Protein AF-B0ENW6-F1 (afdb_monomer_lite)

Secondary structure (DSSP, 8-state):
-HHHHHHHHHHHHHTTT-SEEESSSBGGG-EEE-TT--TTS--TT-EEEE-S-EEE-SS-EEEEEEEE-SEEEEEESSS-EEEEEEEE-TT-EEEEES-EEEEEEEEE-TT-EEEEES-EEESSEEEESSPPPTT--SEEEEE-S-EEEB--SSSGGG--EEPPPTT--S-EEEEEES-TTTT-SS--TTSB--GGGGTT-EE-SSEEEEEETTTTEEEEEETT-PPP-EEEEEE-SSB--SS--SSS---BSSTT-----SSS-EEEEEE-TT-SEEE-TT-EEEEEEEEE-S-EEEES--EEEEEEE-TT-EEEE---S--S--EEEEEETTEEEEEE--TT--EEEEEETTTTEEEEEEEEEEEE---TT-SPEEEEEEEEEEEEE--TT-EEEEE-SSSS--EEEE---BBSSEEEEE-TTPEEPGGGTTEEEEEE-BTSB-EEEEEPTT-EE-TTS-EES--SEEEE-TTS-EEEEPTTEEE-TTS-EEEPPTTEEEEETTEEEEEPTTEEEETTEEEE--TTEEEEETTEEEEEPTT--

Structure (mmCIF, N/CA/C/O backbone):
data_AF-B0ENW6-F1
#
_entry.id   AF-B0ENW6-F1
#
loop_
_atom_site.group_PDB
_atom_site.id
_atom_site.type_symbol
_atom_site.label_atom_id
_atom_site.label_alt_id
_atom_site.label_comp_id
_atom_site.label_asym_id
_atom_site.label_entity_id
_atom_site.label_seq_id
_atom_site.pdbx_PDB_ins_code
_atom_site.Cartn_x
_atom_site.Cartn_y
_atom_site.Cartn_z
_atom_site.occupancy
_atom_site.B_iso_or_equiv
_atom_site.auth_seq_id
_atom_site.auth_comp_id
_atom_site.auth_asym_id
_atom_site.auth_atom_id
_atom_site.pdbx_PDB_model_num
ATOM 1 N N . MET A 1 1 ? 9.068 -32.060 -46.762 1.00 50.81 1 MET A N 1
ATOM 2 C CA . MET A 1 1 ? 9.373 -31.132 -47.875 1.00 50.81 1 MET A CA 1
ATOM 3 C C . MET A 1 1 ? 8.529 -29.859 -47.805 1.00 50.81 1 MET A C 1
ATOM 5 O O . MET A 1 1 ? 9.117 -28.797 -47.703 1.00 50.81 1 MET A O 1
ATOM 9 N N . LEU A 1 2 ? 7.191 -29.942 -47.743 1.00 47.91 2 LEU A N 1
ATOM 10 C CA . LEU A 1 2 ? 6.296 -28.771 -47.636 1.00 47.91 2 LEU A CA 1
ATOM 11 C C . LEU A 1 2 ? 6.598 -27.864 -46.422 1.00 47.91 2 LEU A C 1
ATOM 13 O O . LEU A 1 2 ? 6.693 -26.655 -46.562 1.00 47.91 2 LEU A O 1
ATOM 17 N N . MET A 1 3 ? 6.850 -28.454 -45.248 1.00 41.44 3 MET A N 1
ATOM 18 C CA . MET A 1 3 ? 7.211 -27.708 -44.033 1.00 41.44 3 MET A CA 1
ATOM 19 C C . MET A 1 3 ? 8.570 -26.990 -44.149 1.00 41.44 3 MET A C 1
ATOM 21 O O . MET A 1 3 ? 8.738 -25.901 -43.621 1.00 41.44 3 MET A O 1
ATOM 25 N N . PHE A 1 4 ? 9.519 -27.559 -44.900 1.00 52.41 4 PHE A N 1
ATOM 26 C CA . PHE A 1 4 ? 10.827 -26.942 -45.152 1.00 52.41 4 PHE A CA 1
ATOM 27 C C . PHE A 1 4 ? 10.700 -25.746 -46.107 1.00 52.41 4 PHE A C 1
ATOM 29 O O . PHE A 1 4 ? 11.339 -24.722 -45.902 1.00 52.41 4 PHE A O 1
ATOM 36 N N . TYR A 1 5 ? 9.814 -25.851 -47.104 1.00 45.62 5 TYR A N 1
ATOM 37 C CA . TYR A 1 5 ? 9.469 -24.744 -47.997 1.00 45.62 5 TYR A CA 1
ATOM 38 C C . TYR A 1 5 ? 8.729 -23.618 -47.275 1.00 45.62 5 TYR A C 1
ATOM 40 O O . TYR A 1 5 ? 9.014 -22.463 -47.551 1.00 45.62 5 TYR A O 1
ATOM 48 N N . ILE A 1 6 ? 7.836 -23.932 -46.331 1.00 55.09 6 ILE A N 1
ATOM 49 C CA . ILE A 1 6 ? 7.143 -22.921 -45.516 1.00 55.09 6 ILE A CA 1
ATOM 50 C C . ILE A 1 6 ? 8.138 -22.180 -44.611 1.00 55.09 6 ILE A C 1
ATOM 52 O O . ILE A 1 6 ? 8.099 -20.958 -44.557 1.00 55.09 6 ILE A O 1
ATOM 56 N N . ILE A 1 7 ? 9.075 -22.887 -43.966 1.00 51.88 7 ILE A N 1
ATOM 57 C CA . ILE A 1 7 ? 10.130 -22.263 -43.145 1.00 51.88 7 ILE A CA 1
ATOM 58 C C . ILE A 1 7 ? 11.059 -21.390 -44.005 1.00 51.88 7 ILE A C 1
ATOM 60 O O . ILE A 1 7 ? 11.370 -20.268 -43.620 1.00 51.88 7 ILE A O 1
ATOM 64 N N . MET A 1 8 ? 11.452 -21.863 -45.194 1.00 44.06 8 MET A N 1
ATOM 65 C CA . MET A 1 8 ? 12.232 -21.072 -46.155 1.00 44.06 8 MET A CA 1
ATOM 66 C C . MET A 1 8 ? 11.471 -19.836 -46.655 1.00 44.06 8 MET A C 1
ATOM 68 O O . MET A 1 8 ? 12.061 -18.769 -46.749 1.00 44.06 8 MET A O 1
ATOM 72 N N . LEU A 1 9 ? 10.168 -19.948 -46.937 1.00 43.25 9 LEU A N 1
ATOM 73 C CA . LEU A 1 9 ? 9.324 -18.822 -47.354 1.00 43.25 9 LEU A CA 1
ATOM 74 C C . LEU A 1 9 ? 9.161 -17.783 -46.241 1.00 43.25 9 LEU A C 1
ATOM 76 O O . LEU A 1 9 ? 9.268 -16.598 -46.521 1.00 43.25 9 LEU A O 1
ATOM 80 N N . ILE A 1 10 ? 8.961 -18.209 -44.991 1.00 49.34 10 ILE A N 1
ATOM 81 C CA . ILE A 1 10 ? 8.890 -17.303 -43.833 1.00 49.34 10 ILE A CA 1
ATOM 82 C C . ILE A 1 10 ? 10.231 -16.575 -43.638 1.00 49.34 10 ILE A C 1
ATOM 84 O O . ILE A 1 10 ? 10.246 -15.360 -43.462 1.00 49.34 10 ILE A O 1
ATOM 88 N N . ASN A 1 11 ? 11.358 -17.285 -43.753 1.00 44.03 11 ASN A N 1
ATOM 89 C CA . ASN A 1 11 ? 12.687 -16.672 -43.664 1.00 44.03 11 ASN A CA 1
ATOM 90 C C . ASN A 1 11 ? 12.982 -15.722 -44.841 1.00 44.03 11 ASN A C 1
ATOM 92 O O . ASN A 1 11 ? 13.586 -14.676 -44.631 1.00 44.03 11 ASN A O 1
ATOM 96 N N . CYS A 1 12 ? 12.532 -16.040 -46.062 1.00 45.12 12 CYS A N 1
ATOM 97 C CA . CYS A 1 12 ? 12.676 -15.154 -47.223 1.00 45.12 12 CYS A CA 1
ATOM 98 C C . CYS A 1 12 ? 11.798 -13.898 -47.132 1.00 45.12 12 CYS A C 1
ATOM 100 O O . CYS A 1 12 ? 12.257 -12.834 -47.529 1.00 45.12 12 CYS A O 1
ATOM 102 N N . ILE A 1 13 ? 10.571 -14.000 -46.609 1.00 48.59 13 ILE A N 1
ATOM 103 C CA . ILE A 1 13 ? 9.672 -12.844 -46.446 1.00 48.59 13 ILE A CA 1
ATOM 104 C C . ILE A 1 13 ? 10.228 -11.873 -45.392 1.00 48.59 13 ILE A C 1
ATOM 106 O O . ILE A 1 13 ? 10.202 -10.669 -45.613 1.00 48.59 13 ILE A O 1
ATOM 110 N N . ASN A 1 14 ? 10.818 -12.378 -44.303 1.00 48.66 14 ASN A N 1
ATOM 111 C CA . ASN A 1 14 ? 11.458 -11.529 -43.289 1.00 48.66 14 ASN A CA 1
ATOM 112 C C . ASN A 1 14 ? 12.795 -10.917 -43.762 1.00 48.66 14 ASN A C 1
ATOM 114 O O . ASN A 1 14 ? 13.184 -9.855 -43.288 1.00 48.66 14 ASN A O 1
ATOM 118 N N . ALA A 1 15 ? 13.507 -11.554 -44.700 1.00 49.28 15 ALA A N 1
ATOM 119 C CA . ALA A 1 15 ? 14.755 -11.030 -45.271 1.00 49.28 15 ALA A CA 1
ATOM 120 C C . ALA A 1 15 ? 14.550 -9.920 -46.326 1.00 49.28 15 ALA A C 1
ATOM 122 O O . ALA A 1 15 ? 15.524 -9.286 -46.737 1.00 49.28 15 ALA A O 1
ATOM 123 N N . ASP A 1 16 ? 13.307 -9.681 -46.765 1.00 52.97 16 ASP A N 1
ATOM 124 C CA . ASP A 1 16 ? 12.959 -8.605 -47.704 1.00 52.97 16 ASP A CA 1
ATOM 125 C C . ASP A 1 16 ? 12.766 -7.234 -47.003 1.00 52.97 16 ASP A C 1
ATOM 127 O O . ASP A 1 16 ? 12.746 -6.212 -47.688 1.00 52.97 16 ASP A O 1
ATOM 131 N N . GLU A 1 17 ? 12.669 -7.178 -45.663 1.00 67.62 17 GLU A N 1
ATOM 132 C CA . GLU A 1 17 ? 12.412 -5.935 -44.901 1.00 67.62 17 GLU A CA 1
ATOM 133 C C . GLU A 1 17 ? 13.647 -5.370 -44.163 1.00 67.62 17 GLU A C 1
ATOM 135 O O . GLU A 1 17 ? 13.712 -4.169 -43.888 1.00 67.62 17 GLU A O 1
ATOM 140 N N . TYR A 1 18 ? 14.664 -6.195 -43.881 1.00 79.44 18 TYR A N 1
ATOM 141 C CA . TYR A 1 18 ? 15.807 -5.823 -43.030 1.00 79.44 18 TYR A CA 1
ATOM 142 C C . TYR A 1 18 ? 17.159 -6.041 -43.720 1.00 79.44 18 TYR A C 1
ATOM 144 O O . TYR A 1 18 ? 17.337 -6.997 -44.472 1.00 79.44 18 TYR A O 1
ATOM 152 N N . ASP A 1 19 ? 18.149 -5.186 -43.430 1.00 83.88 19 ASP A N 1
ATOM 153 C CA . ASP A 1 19 ? 19.470 -5.302 -44.067 1.00 83.88 19 ASP A CA 1
ATOM 154 C C . ASP A 1 19 ? 20.265 -6.503 -43.533 1.00 83.88 19 ASP A C 1
ATOM 156 O O . ASP A 1 19 ? 20.909 -7.190 -44.322 1.00 83.88 19 ASP A O 1
ATOM 160 N N . CYS A 1 20 ? 20.249 -6.744 -42.214 1.00 87.06 20 CYS A N 1
ATOM 161 C CA . CYS A 1 20 ? 21.113 -7.729 -41.558 1.00 87.06 20 CYS A CA 1
ATOM 162 C C . CYS A 1 20 ? 20.387 -8.566 -40.494 1.00 87.06 20 CYS A C 1
ATOM 164 O O . CYS A 1 20 ? 19.805 -8.028 -39.549 1.00 87.06 20 CYS A O 1
ATOM 166 N N . ILE A 1 21 ? 20.512 -9.895 -40.591 1.00 88.88 21 ILE A N 1
ATOM 167 C CA . ILE A 1 21 ? 19.948 -10.862 -39.631 1.00 88.88 21 ILE A CA 1
ATOM 168 C C . ILE A 1 21 ? 21.083 -11.719 -39.033 1.00 88.88 21 ILE A C 1
ATOM 170 O O . ILE A 1 21 ? 21.904 -12.239 -39.788 1.00 88.88 21 ILE A O 1
ATOM 174 N N . PRO A 1 22 ? 21.194 -11.894 -37.702 1.00 88.94 22 PRO A N 1
ATOM 175 C CA . PRO A 1 22 ? 22.262 -12.693 -37.096 1.00 88.94 22 PRO A CA 1
ATOM 176 C C . PRO A 1 22 ? 22.224 -14.170 -37.513 1.00 88.94 22 PRO A C 1
ATOM 178 O O . PRO A 1 22 ? 21.227 -14.868 -37.284 1.00 88.94 22 PRO A O 1
ATOM 181 N N . LYS A 1 23 ? 23.353 -14.691 -38.013 1.00 88.25 23 LYS A N 1
ATOM 182 C CA . LYS A 1 23 ? 23.509 -16.125 -38.331 1.00 88.25 23 LYS A CA 1
ATOM 183 C C . LYS A 1 23 ? 23.423 -16.979 -37.069 1.00 88.25 23 LYS A C 1
ATOM 185 O O . LYS A 1 23 ? 22.653 -17.936 -37.002 1.00 88.25 23 LYS A O 1
ATOM 190 N N . GLY A 1 24 ? 24.165 -16.589 -36.038 1.00 89.00 24 GLY A N 1
ATOM 191 C CA . GLY A 1 24 ? 24.250 -17.311 -34.771 1.00 89.00 24 GLY A CA 1
ATOM 192 C C . GLY A 1 24 ? 23.751 -16.509 -33.572 1.00 89.00 24 GLY A C 1
ATOM 193 O O . GLY A 1 24 ? 22.779 -15.756 -33.670 1.00 89.00 24 GLY A O 1
ATOM 194 N N . HIS A 1 25 ? 24.402 -16.726 -32.434 1.00 92.44 25 HIS A N 1
ATOM 195 C CA . HIS A 1 25 ? 24.067 -16.124 -31.138 1.00 92.44 25 HIS A CA 1
ATOM 196 C C . HIS A 1 25 ? 25.127 -15.131 -30.666 1.00 92.44 25 HIS A C 1
ATOM 198 O O . HIS A 1 25 ? 24.953 -14.491 -29.630 1.00 92.44 25 HIS A O 1
ATOM 204 N N . GLU A 1 26 ? 26.219 -14.989 -31.409 1.00 90.75 26 GLU A N 1
ATOM 205 C CA . GLU A 1 26 ? 27.295 -14.066 -31.103 1.00 90.75 26 GLU A CA 1
ATOM 206 C C . GLU A 1 26 ? 27.640 -13.207 -32.316 1.00 90.75 26 GLU A C 1
ATOM 208 O O . GLU A 1 26 ? 27.475 -13.608 -33.467 1.00 90.75 26 GLU A O 1
ATOM 213 N N . PHE A 1 27 ? 28.195 -12.024 -32.060 1.00 85.88 27 PHE A N 1
ATOM 214 C CA . PHE A 1 27 ? 28.618 -11.109 -33.121 1.00 85.88 27 PHE A CA 1
ATOM 215 C C . PHE A 1 27 ? 29.636 -11.726 -34.095 1.00 85.88 27 PHE A C 1
ATOM 217 O O . PHE A 1 27 ? 29.596 -11.444 -35.290 1.00 85.88 27 PHE A O 1
ATOM 224 N N . LYS A 1 28 ? 30.514 -12.613 -33.607 1.00 86.00 28 LYS A N 1
ATOM 225 C CA . LYS A 1 28 ? 31.524 -13.310 -34.424 1.00 86.00 28 LYS A CA 1
ATOM 226 C C . LYS A 1 28 ? 30.929 -14.285 -35.446 1.00 86.00 28 LYS A C 1
ATOM 228 O O . LYS A 1 28 ? 31.607 -14.626 -36.410 1.00 86.00 28 LYS A O 1
ATOM 233 N N . ASP A 1 29 ? 29.685 -14.722 -35.240 1.00 87.56 29 ASP A N 1
ATOM 234 C CA . ASP A 1 29 ? 28.993 -15.645 -36.145 1.00 87.56 29 ASP A CA 1
ATOM 235 C C . ASP A 1 29 ? 28.576 -14.938 -37.450 1.00 87.56 29 ASP A C 1
ATOM 237 O O . ASP A 1 29 ? 28.244 -15.581 -38.449 1.00 87.56 29 ASP A O 1
ATOM 241 N N . GLY A 1 30 ? 28.627 -13.602 -37.452 1.00 85.94 30 GLY A N 1
ATOM 242 C CA . GLY A 1 30 ? 28.290 -12.758 -38.585 1.00 85.94 30 GLY A CA 1
ATOM 243 C C . GLY A 1 30 ? 26.788 -12.672 -38.849 1.00 85.94 30 GLY A C 1
ATOM 244 O O . GLY A 1 30 ? 25.945 -13.157 -38.089 1.00 85.94 30 GLY A O 1
ATOM 245 N N . PHE A 1 31 ? 26.459 -12.032 -39.968 1.00 87.06 31 PHE A N 1
ATOM 246 C CA . PHE A 1 31 ? 25.088 -11.736 -40.369 1.00 87.06 31 PHE A CA 1
ATOM 247 C C . PHE A 1 31 ? 24.800 -12.298 -41.763 1.00 87.06 31 PHE A C 1
ATOM 249 O O . PHE A 1 31 ? 25.699 -12.445 -42.602 1.00 87.06 31 PHE A O 1
ATOM 256 N N . GLU A 1 32 ? 23.549 -12.678 -41.983 1.00 85.56 32 GLU A N 1
ATOM 257 C CA . GLU A 1 32 ? 22.977 -12.913 -43.301 1.00 85.56 32 GLU A CA 1
ATOM 258 C C . GLU A 1 32 ? 22.592 -11.560 -43.891 1.00 85.56 32 GLU A C 1
ATOM 260 O O . GLU A 1 32 ? 21.974 -10.734 -43.217 1.00 85.56 32 GLU A O 1
ATOM 265 N N . SER A 1 33 ? 23.012 -11.337 -45.132 1.00 78.50 33 SER A N 1
ATOM 266 C CA . SER A 1 33 ? 22.631 -10.166 -45.907 1.00 78.50 33 SER A CA 1
ATOM 267 C C . SER A 1 33 ? 21.197 -10.293 -46.395 1.00 78.50 33 SER A C 1
ATOM 269 O O . SER A 1 33 ? 20.853 -11.295 -47.024 1.00 78.50 33 SER A O 1
ATOM 271 N N . GLY A 1 34 ? 20.401 -9.253 -46.158 1.00 68.69 34 GLY A N 1
ATOM 272 C CA . GLY A 1 34 ? 19.172 -8.992 -46.897 1.00 68.69 34 GLY A CA 1
ATOM 273 C C . GLY A 1 34 ? 19.455 -8.664 -48.368 1.00 68.69 34 GLY A C 1
ATOM 274 O O . GLY A 1 34 ? 20.609 -8.590 -48.804 1.00 68.69 34 GLY A O 1
ATOM 275 N N . LYS A 1 35 ? 18.385 -8.466 -49.145 1.00 58.31 35 LYS A N 1
ATOM 276 C CA . LYS A 1 35 ? 18.394 -8.476 -50.623 1.00 58.31 35 LYS A CA 1
ATOM 277 C C . LYS A 1 35 ? 19.413 -7.537 -51.297 1.00 58.31 35 LYS A C 1
ATOM 279 O O . LYS A 1 35 ? 19.892 -7.875 -52.375 1.00 58.31 35 LYS A O 1
ATOM 284 N N . ASP A 1 36 ? 19.782 -6.419 -50.659 1.00 57.31 36 ASP A N 1
ATOM 285 C CA . ASP A 1 36 ? 20.497 -5.311 -51.318 1.00 57.31 36 ASP A CA 1
ATOM 286 C C . ASP A 1 36 ? 21.786 -4.816 -50.623 1.00 57.31 36 ASP A C 1
ATOM 288 O O . ASP A 1 36 ? 22.429 -3.891 -51.130 1.00 57.31 36 ASP A O 1
ATOM 292 N N . LYS A 1 37 ? 22.210 -5.382 -49.476 1.00 64.06 37 LYS A N 1
ATOM 293 C CA . LYS A 1 37 ? 23.393 -4.883 -48.736 1.00 64.06 37 LYS A CA 1
ATOM 294 C C . LYS A 1 37 ? 24.267 -5.988 -48.140 1.00 64.06 37 LYS A C 1
ATOM 296 O O . LYS A 1 37 ? 23.792 -6.908 -47.482 1.00 64.06 37 LYS A O 1
ATOM 301 N N . GLN A 1 38 ? 25.584 -5.863 -48.316 1.00 67.12 38 GLN A N 1
ATOM 302 C CA . GLN A 1 38 ? 26.567 -6.748 -47.685 1.00 67.12 38 GLN A CA 1
ATOM 303 C C . GLN A 1 38 ? 26.762 -6.369 -46.210 1.00 67.12 38 GLN A C 1
ATOM 305 O O . GLN A 1 38 ? 27.348 -5.326 -45.905 1.00 67.12 38 GLN A O 1
ATOM 310 N N . CYS A 1 39 ? 26.339 -7.243 -45.290 1.00 73.19 39 CYS A N 1
ATOM 311 C CA . CYS A 1 39 ? 26.535 -7.110 -43.837 1.00 73.19 39 CYS A CA 1
ATOM 312 C C . CYS A 1 39 ? 27.977 -7.437 -43.405 1.00 73.19 39 CYS A C 1
ATOM 314 O O . CYS A 1 39 ? 28.219 -7.977 -42.328 1.00 73.19 39 CYS A O 1
ATOM 316 N N . GLU A 1 40 ? 28.938 -7.152 -44.284 1.00 58.12 40 GLU A N 1
ATOM 317 C CA . GLU A 1 40 ? 30.349 -7.527 -44.167 1.00 58.12 40 GLU A CA 1
ATOM 318 C C . GLU A 1 40 ? 31.203 -6.409 -43.542 1.00 58.12 40 GLU A C 1
ATOM 320 O O . GLU A 1 40 ? 32.355 -6.642 -43.183 1.00 58.12 40 GLU A O 1
ATOM 325 N N . SER A 1 41 ? 30.655 -5.197 -43.369 1.00 57.22 41 SER A N 1
ATOM 326 C CA . SER A 1 41 ? 31.364 -4.063 -42.760 1.00 57.22 41 SER A CA 1
ATOM 327 C C . SER A 1 41 ? 30.518 -3.323 -41.719 1.00 57.22 41 SER A C 1
ATOM 329 O O . SER A 1 41 ? 29.299 -3.211 -41.852 1.00 57.22 41 SER A O 1
ATOM 331 N N . LEU A 1 42 ? 31.194 -2.813 -40.680 1.00 59.00 42 LEU A N 1
ATOM 332 C CA . LEU A 1 42 ? 30.670 -1.993 -39.576 1.00 59.00 42 LEU A CA 1
ATOM 333 C C . LEU A 1 42 ? 30.173 -0.623 -40.090 1.00 59.00 42 LEU A C 1
ATOM 335 O O . LEU A 1 42 ? 30.760 0.417 -39.797 1.00 59.00 42 LEU A O 1
ATOM 339 N N . SER A 1 43 ? 29.141 -0.620 -40.934 1.00 62.56 43 SER A N 1
ATOM 340 C CA . SER A 1 43 ? 28.579 0.586 -41.540 1.00 62.56 43 SER A CA 1
ATOM 341 C C . SER A 1 43 ? 27.407 1.130 -40.725 1.00 62.56 43 SER A C 1
ATOM 343 O O . SER A 1 43 ? 26.463 0.408 -40.400 1.00 62.56 43 SER A O 1
ATOM 345 N N . ASN A 1 44 ? 27.417 2.445 -40.496 1.00 66.81 44 ASN A N 1
ATOM 346 C CA . ASN A 1 44 ? 26.396 3.183 -39.741 1.00 66.81 44 ASN A CA 1
ATOM 347 C C . ASN A 1 44 ? 25.016 3.238 -40.431 1.00 66.81 44 ASN A C 1
ATOM 349 O O . ASN A 1 44 ? 24.081 3.802 -39.867 1.00 66.81 44 ASN A O 1
ATOM 353 N N . ASN A 1 45 ? 24.875 2.686 -41.643 1.00 79.38 45 ASN A N 1
ATOM 354 C CA . ASN A 1 45 ? 23.685 2.843 -42.490 1.00 79.38 45 ASN A CA 1
ATOM 355 C C . ASN A 1 45 ? 22.801 1.586 -42.587 1.00 79.38 45 ASN A C 1
ATOM 357 O O . ASN A 1 45 ? 21.834 1.586 -43.353 1.00 79.38 45 ASN A O 1
ATOM 361 N N . TYR A 1 46 ? 23.127 0.518 -41.856 1.00 86.38 46 TYR A N 1
ATOM 362 C CA . TYR A 1 46 ? 22.376 -0.739 -41.907 1.00 86.38 46 TYR A CA 1
ATOM 363 C C . TYR A 1 46 ? 21.352 -0.870 -40.780 1.00 86.38 46 TYR A C 1
ATOM 365 O O . TYR A 1 46 ? 21.516 -0.311 -39.690 1.00 86.38 46 TYR A O 1
ATOM 373 N N . SER A 1 47 ? 20.292 -1.612 -41.075 1.00 88.94 47 SER A N 1
ATOM 374 C CA . SER A 1 47 ? 19.288 -2.086 -40.131 1.00 88.94 47 SER A CA 1
ATOM 375 C C . SER A 1 47 ? 19.569 -3.527 -39.699 1.00 88.94 47 SER A C 1
ATOM 377 O O . SER A 1 47 ? 19.931 -4.370 -40.515 1.00 88.94 47 SER A O 1
ATOM 379 N N . TYR A 1 48 ? 19.410 -3.813 -38.410 1.00 90.81 48 TYR A N 1
ATOM 380 C CA . TYR A 1 48 ? 19.655 -5.133 -37.831 1.00 90.81 48 TYR A CA 1
ATOM 381 C C . TYR A 1 48 ? 18.394 -5.651 -37.160 1.00 90.81 48 TYR A C 1
ATOM 383 O O . TYR A 1 48 ? 17.799 -4.926 -36.368 1.00 90.81 48 TYR A O 1
ATOM 391 N N . TYR A 1 49 ? 18.012 -6.892 -37.448 1.00 92.81 49 TYR A N 1
ATOM 392 C CA . TYR A 1 49 ? 16.827 -7.530 -36.877 1.00 92.81 49 TYR A CA 1
ATOM 393 C C . TYR A 1 49 ? 17.213 -8.681 -35.947 1.00 92.81 49 TYR A C 1
ATOM 395 O O . TYR A 1 49 ? 17.906 -9.617 -36.350 1.00 92.81 49 TYR A O 1
ATOM 403 N N . PHE A 1 50 ? 16.760 -8.613 -34.696 1.00 94.62 50 PHE A N 1
ATOM 404 C CA . PHE A 1 50 ? 17.022 -9.610 -33.666 1.00 94.62 50 PHE A CA 1
ATOM 405 C C . PHE A 1 50 ? 15.715 -10.198 -33.147 1.00 94.62 50 PHE A C 1
ATOM 407 O O . PHE A 1 50 ? 14.831 -9.468 -32.708 1.00 94.62 50 PHE A O 1
ATOM 414 N N . ASN A 1 51 ? 15.644 -11.528 -33.128 1.00 95.06 51 ASN A N 1
ATOM 415 C CA . ASN A 1 51 ? 14.501 -12.277 -32.602 1.00 95.06 51 ASN A CA 1
ATOM 416 C C . ASN A 1 51 ? 14.888 -13.470 -31.711 1.00 95.06 51 ASN A C 1
ATOM 418 O O . ASN A 1 51 ? 14.073 -14.333 -31.384 1.00 95.06 51 ASN A O 1
ATOM 422 N N . LYS A 1 52 ? 16.167 -13.556 -31.347 1.00 95.19 52 LYS A N 1
ATOM 423 C CA . LYS A 1 52 ? 16.755 -14.638 -30.555 1.00 95.19 52 LYS A CA 1
ATOM 424 C C . LYS A 1 52 ? 17.885 -14.085 -29.703 1.00 95.19 52 LYS A C 1
ATOM 426 O O . LYS A 1 52 ? 18.427 -13.023 -30.001 1.00 95.19 52 LYS A O 1
ATOM 431 N N . ASN A 1 53 ? 18.259 -14.829 -28.661 1.00 97.38 53 ASN A N 1
ATOM 432 C CA . ASN A 1 53 ? 19.351 -14.430 -27.777 1.00 97.38 53 ASN A CA 1
ATOM 433 C C . ASN A 1 53 ? 20.612 -14.111 -28.585 1.00 97.38 53 ASN A C 1
ATOM 435 O O . ASN A 1 53 ? 21.019 -14.915 -29.432 1.00 97.38 53 ASN A O 1
ATOM 439 N N . PHE A 1 54 ? 21.217 -12.963 -28.292 1.00 95.06 54 PHE A N 1
ATOM 440 C CA . PHE A 1 54 ? 22.378 -12.468 -29.016 1.00 95.06 54 PHE A CA 1
ATOM 441 C C . PHE A 1 54 ? 23.373 -11.791 -28.078 1.00 95.06 54 PHE A C 1
ATOM 443 O O . PHE A 1 54 ? 22.988 -10.992 -27.226 1.00 95.06 54 PHE A O 1
ATOM 450 N N . THR A 1 55 ? 24.656 -12.090 -28.253 1.00 94.50 55 THR A N 1
ATOM 451 C CA . THR A 1 55 ? 25.751 -11.497 -27.487 1.00 94.50 55 THR A CA 1
ATOM 452 C C . THR A 1 55 ? 26.674 -10.718 -28.410 1.00 94.50 55 THR A C 1
ATOM 454 O O . THR A 1 55 ? 27.345 -11.264 -29.287 1.00 94.50 55 THR A O 1
ATOM 457 N N . TYR A 1 56 ? 26.735 -9.417 -28.172 1.00 89.56 56 TYR A N 1
ATOM 458 C CA . TYR A 1 56 ? 27.677 -8.513 -28.789 1.00 89.56 56 TYR A CA 1
ATOM 459 C C . TYR A 1 56 ? 28.930 -8.363 -27.916 1.00 89.56 56 TYR A C 1
ATOM 461 O O . TYR A 1 56 ? 28.883 -7.982 -26.742 1.00 89.56 56 TYR A O 1
ATOM 469 N N . SER A 1 57 ? 30.073 -8.667 -28.524 1.00 84.00 57 SER A N 1
ATOM 470 C CA . SER A 1 57 ? 31.398 -8.567 -27.920 1.00 84.00 57 SER A CA 1
ATOM 471 C C . SER A 1 57 ? 32.372 -7.995 -28.953 1.00 84.00 57 SER A C 1
ATOM 473 O O . SER A 1 57 ? 32.971 -8.739 -29.730 1.00 84.00 57 SER A O 1
ATOM 475 N N . GLY A 1 58 ? 32.488 -6.668 -29.008 1.00 76.81 58 GLY A N 1
ATOM 476 C CA . GLY A 1 58 ? 33.323 -5.958 -29.982 1.00 76.81 58 GLY A CA 1
ATOM 477 C C . GLY A 1 58 ? 33.613 -4.507 -29.582 1.00 76.81 58 GLY A C 1
ATOM 478 O O . GLY A 1 58 ? 33.271 -4.092 -28.477 1.00 76.81 58 GLY A O 1
ATOM 479 N N . LEU A 1 59 ? 34.263 -3.761 -30.484 1.00 78.38 59 LEU A N 1
ATOM 480 C CA . LEU A 1 59 ? 34.472 -2.305 -30.389 1.00 78.38 59 LEU A CA 1
ATOM 481 C C . LEU A 1 59 ? 33.188 -1.550 -30.724 1.00 78.38 59 LEU A C 1
ATOM 483 O O . LEU A 1 59 ? 32.474 -2.022 -31.612 1.00 78.38 59 LEU A O 1
ATOM 487 N N . ALA A 1 60 ? 32.978 -0.380 -30.104 1.00 77.00 60 ALA A N 1
ATOM 488 C CA . ALA A 1 60 ? 31.818 0.503 -30.263 1.00 77.00 60 ALA A CA 1
ATOM 489 C C . ALA A 1 60 ? 31.134 0.376 -31.629 1.00 77.00 60 ALA A C 1
ATOM 491 O O . ALA A 1 60 ? 31.717 0.677 -32.675 1.00 77.00 60 ALA A O 1
ATOM 492 N N . PHE A 1 61 ? 29.885 -0.079 -31.599 1.00 81.19 61 PHE A N 1
ATOM 493 C CA . PHE A 1 61 ? 29.108 -0.374 -32.790 1.00 81.19 61 PHE A CA 1
ATOM 494 C C . PHE A 1 61 ? 28.044 0.698 -33.008 1.00 81.19 61 PHE A C 1
ATOM 496 O O . PHE A 1 61 ? 27.350 1.077 -32.068 1.00 81.19 61 PHE A O 1
ATOM 503 N N . ASN A 1 62 ? 27.904 1.160 -34.250 1.00 87.00 62 ASN A N 1
ATOM 504 C CA . ASN A 1 62 ? 26.911 2.144 -34.663 1.00 87.00 62 ASN A CA 1
ATOM 505 C C . ASN A 1 62 ? 26.130 1.598 -35.860 1.00 87.00 62 ASN A C 1
ATOM 507 O O . ASN A 1 62 ? 26.724 1.202 -36.861 1.00 87.00 62 ASN A O 1
ATOM 511 N N . CYS A 1 63 ? 24.804 1.619 -35.785 1.00 88.88 63 CYS A N 1
ATOM 512 C CA . CYS A 1 63 ? 23.931 1.242 -36.895 1.00 88.88 63 CYS A CA 1
ATOM 513 C C . CYS A 1 63 ? 22.797 2.248 -37.098 1.00 88.88 63 CYS A C 1
ATOM 515 O O . CYS A 1 63 ? 22.551 3.130 -36.271 1.00 88.88 63 CYS A O 1
ATOM 517 N N . ASN A 1 64 ? 22.090 2.123 -38.219 1.00 90.19 64 ASN A N 1
ATOM 518 C CA . ASN A 1 64 ? 20.969 3.005 -38.495 1.00 90.19 64 ASN A CA 1
ATOM 519 C C . ASN A 1 64 ? 19.745 2.598 -37.675 1.00 90.19 64 ASN A C 1
ATOM 521 O O . ASN A 1 64 ? 19.133 3.439 -37.022 1.00 90.19 64 ASN A O 1
ATOM 525 N N . ARG A 1 65 ? 19.391 1.311 -37.682 1.00 92.56 65 ARG A N 1
ATOM 526 C CA . ARG A 1 65 ? 18.213 0.823 -36.962 1.00 92.56 65 ARG A CA 1
ATOM 527 C C . ARG A 1 65 ? 18.454 -0.550 -36.350 1.00 92.56 65 ARG A C 1
ATOM 529 O O . ARG A 1 65 ? 19.136 -1.378 -36.942 1.00 92.56 65 ARG A O 1
ATOM 536 N N . THR A 1 66 ? 17.901 -0.787 -35.170 1.00 94.81 66 THR A N 1
ATOM 537 C CA . THR A 1 66 ? 17.860 -2.098 -34.515 1.00 94.81 66 THR A CA 1
ATOM 538 C C . THR A 1 66 ? 16.407 -2.464 -34.254 1.00 94.81 66 THR A C 1
ATOM 540 O O . THR A 1 66 ? 15.736 -1.739 -33.530 1.00 94.81 66 THR A O 1
ATOM 543 N N . TYR A 1 67 ? 15.945 -3.573 -34.819 1.00 96.31 67 TYR A N 1
ATOM 544 C CA . TYR A 1 67 ? 14.631 -4.159 -34.579 1.00 96.31 67 TYR A CA 1
ATOM 545 C C . TYR A 1 67 ? 14.758 -5.306 -33.576 1.00 96.31 67 TYR A C 1
ATOM 547 O O . TYR A 1 67 ? 15.639 -6.161 -33.713 1.00 96.31 67 TYR A O 1
ATOM 555 N N . LEU A 1 68 ? 13.896 -5.314 -32.564 1.00 97.81 68 LEU A N 1
ATOM 556 C CA . LEU A 1 68 ? 13.886 -6.281 -31.471 1.00 97.81 68 LEU A CA 1
ATOM 557 C C . LEU A 1 68 ? 12.496 -6.919 -31.399 1.00 97.81 68 LEU A C 1
ATOM 559 O O . LEU A 1 68 ? 11.539 -6.258 -31.002 1.00 97.81 68 LEU A O 1
ATOM 563 N N . ASP A 1 69 ? 12.395 -8.189 -31.783 1.00 97.12 69 ASP A N 1
ATOM 564 C CA . ASP A 1 69 ? 11.120 -8.890 -31.959 1.00 97.12 69 ASP A CA 1
ATOM 565 C C . ASP A 1 69 ? 11.030 -10.176 -31.124 1.00 97.12 69 ASP A C 1
ATOM 567 O O . ASP A 1 69 ? 11.909 -11.040 -31.147 1.00 97.12 69 ASP A O 1
ATOM 571 N N . GLY A 1 70 ? 9.946 -10.328 -30.374 1.00 97.31 70 GLY A N 1
ATOM 572 C CA . GLY A 1 70 ? 9.663 -11.513 -29.579 1.00 97.31 70 GLY A CA 1
ATOM 573 C C . GLY A 1 70 ? 10.260 -11.447 -28.176 1.00 97.31 70 GLY A C 1
ATOM 574 O O . GLY A 1 70 ? 10.244 -10.409 -27.515 1.00 97.31 70 GLY A O 1
ATOM 575 N N . LYS A 1 71 ? 10.724 -12.590 -27.658 1.00 98.31 71 LYS A N 1
ATOM 576 C CA . LYS A 1 71 ? 11.149 -12.735 -26.258 1.00 98.31 71 LYS A CA 1
ATOM 577 C C . LYS A 1 71 ? 12.555 -13.300 -26.148 1.00 98.31 71 LYS A C 1
ATOM 579 O O . LYS A 1 71 ? 12.749 -14.513 -26.234 1.00 98.31 71 LYS A O 1
ATOM 584 N N . PHE A 1 72 ? 13.531 -12.427 -25.924 1.00 97.81 72 PHE A N 1
ATOM 585 C CA . PHE A 1 72 ? 14.936 -12.816 -25.846 1.00 97.81 72 PHE A CA 1
ATOM 586 C C . PHE A 1 72 ? 15.786 -11.809 -25.061 1.00 97.81 72 PHE A C 1
ATOM 588 O O . PHE A 1 72 ? 15.329 -10.737 -24.662 1.00 97.81 72 PHE A O 1
ATOM 595 N N . THR A 1 73 ? 17.043 -12.181 -24.839 1.00 97.50 73 THR A N 1
ATOM 596 C CA . THR A 1 73 ? 18.062 -11.344 -24.211 1.00 97.50 73 THR A CA 1
ATOM 597 C C . THR A 1 73 ? 19.116 -10.930 -25.230 1.00 97.50 73 THR A C 1
ATOM 599 O O . THR A 1 73 ? 19.746 -11.780 -25.861 1.00 97.50 73 THR A O 1
ATOM 602 N N . MET A 1 74 ? 19.359 -9.627 -25.340 1.00 96.19 74 MET A N 1
ATOM 603 C CA . MET A 1 74 ? 20.499 -9.070 -26.058 1.00 96.19 74 MET A CA 1
ATOM 604 C C . MET A 1 74 ? 21.540 -8.605 -25.044 1.00 96.19 74 MET A C 1
ATOM 606 O O . MET A 1 74 ? 21.248 -7.780 -24.180 1.00 96.19 74 MET A O 1
ATOM 610 N N . THR A 1 75 ? 22.751 -9.146 -25.133 1.00 95.69 75 THR A N 1
ATOM 611 C CA . THR A 1 75 ? 23.847 -8.826 -24.216 1.00 95.69 75 THR A CA 1
ATOM 612 C C . THR A 1 75 ? 24.925 -8.017 -24.925 1.00 95.69 75 THR A C 1
ATOM 614 O O . THR A 1 75 ? 25.355 -8.397 -26.008 1.00 95.69 75 THR A O 1
ATOM 617 N N . SER A 1 76 ? 25.402 -6.941 -24.303 1.00 92.94 76 SER A N 1
ATOM 618 C CA . SER A 1 76 ? 26.583 -6.185 -24.716 1.00 92.94 76 SER A CA 1
ATOM 619 C C . SER A 1 76 ? 27.659 -6.246 -23.622 1.00 92.94 76 SER A C 1
ATOM 621 O O . SER A 1 76 ? 27.463 -5.721 -22.525 1.00 92.94 76 SER A O 1
ATOM 623 N N . LEU A 1 77 ? 28.791 -6.905 -23.904 1.00 87.38 77 LEU A N 1
ATOM 624 C CA . LEU A 1 77 ? 29.806 -7.227 -22.886 1.00 87.38 77 LEU A CA 1
ATOM 625 C C . LEU A 1 77 ? 30.827 -6.113 -22.606 1.00 87.38 77 LEU A C 1
ATOM 627 O O . LEU A 1 77 ? 31.307 -6.012 -21.478 1.00 87.38 77 LEU A O 1
ATOM 631 N N . TYR A 1 78 ? 31.191 -5.306 -23.607 1.00 79.69 78 TYR A N 1
ATOM 632 C CA . TYR A 1 78 ? 32.322 -4.370 -23.498 1.00 79.69 78 TYR A CA 1
ATOM 633 C C . TYR A 1 78 ? 31.942 -2.933 -23.849 1.00 79.69 78 TYR A C 1
ATOM 635 O O . TYR A 1 78 ? 32.112 -2.029 -23.027 1.00 79.69 78 TYR A O 1
ATOM 643 N N . ASP A 1 79 ? 31.428 -2.714 -25.055 1.00 86.12 79 ASP A N 1
ATOM 644 C CA . ASP A 1 79 ? 31.205 -1.379 -25.608 1.00 86.12 79 ASP A CA 1
ATOM 645 C C . ASP A 1 79 ? 29.724 -1.110 -25.898 1.00 86.12 79 ASP A C 1
ATOM 647 O O . ASP A 1 79 ? 28.878 -1.981 -25.721 1.00 86.12 79 ASP A O 1
ATOM 651 N N . TYR A 1 80 ? 29.377 0.105 -26.303 1.00 87.88 80 TYR A N 1
ATOM 652 C CA . TYR A 1 80 ? 27.993 0.442 -26.618 1.00 87.88 80 TYR A CA 1
ATOM 653 C C . TYR A 1 80 ? 27.529 -0.227 -27.913 1.00 87.88 80 TYR A C 1
ATOM 655 O O . TYR A 1 80 ? 28.163 -0.093 -28.964 1.00 87.88 80 TYR A O 1
ATOM 663 N N . TRP A 1 81 ? 26.366 -0.879 -27.845 1.00 91.88 81 TRP A N 1
ATOM 664 C CA . TRP A 1 81 ? 25.533 -1.078 -29.024 1.00 91.88 81 TRP A CA 1
ATOM 665 C C . TRP A 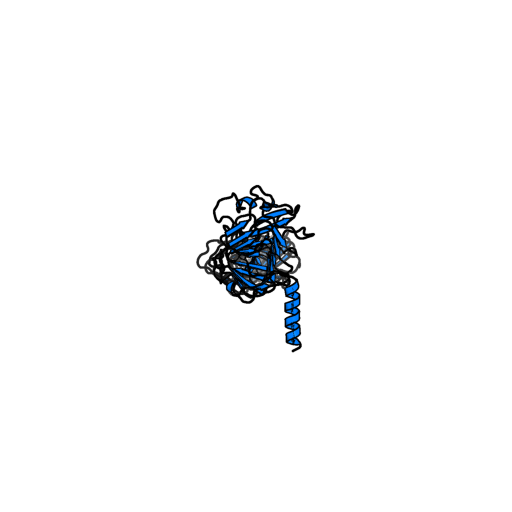1 81 ? 24.745 0.206 -29.272 1.00 91.88 81 TRP A C 1
ATOM 667 O O . TRP A 1 81 ? 23.838 0.545 -28.507 1.00 91.88 81 TRP A O 1
ATOM 677 N N . SER A 1 82 ? 25.105 0.934 -30.322 1.00 91.94 82 SER A N 1
ATOM 678 C CA . SER A 1 82 ? 24.494 2.219 -30.635 1.00 91.94 82 SER A CA 1
ATOM 679 C C . SER A 1 82 ? 23.688 2.144 -31.927 1.00 91.94 82 SER A C 1
ATOM 681 O O . SER A 1 82 ? 24.142 1.592 -32.933 1.00 91.94 82 SER A O 1
ATOM 683 N N . ALA A 1 83 ? 22.500 2.740 -31.926 1.00 92.81 83 ALA A N 1
ATOM 684 C CA . ALA A 1 83 ? 21.661 2.839 -33.115 1.00 92.81 83 ALA A CA 1
ATOM 685 C C . ALA A 1 83 ? 21.056 4.238 -33.250 1.00 92.81 83 ALA A C 1
ATOM 687 O O . ALA A 1 83 ? 20.807 4.909 -32.244 1.00 92.81 83 ALA A O 1
ATOM 688 N N . ASN A 1 84 ? 20.779 4.692 -34.480 1.00 93.19 84 ASN A N 1
ATOM 689 C CA . ASN A 1 84 ? 19.937 5.882 -34.633 1.00 93.19 84 ASN A CA 1
ATOM 690 C C . ASN A 1 84 ? 18.537 5.610 -34.094 1.00 93.19 84 ASN A C 1
ATOM 692 O O . ASN A 1 84 ? 18.022 6.421 -33.329 1.00 93.19 84 ASN A O 1
ATOM 696 N N . VAL A 1 85 ? 17.964 4.465 -34.455 1.00 95.12 85 VAL A N 1
ATOM 697 C CA . VAL A 1 85 ? 16.656 4.033 -33.969 1.00 95.12 85 VAL A CA 1
ATOM 698 C C . VAL A 1 85 ? 16.752 2.635 -33.372 1.00 95.12 85 VAL A C 1
ATOM 700 O O . VAL A 1 85 ? 17.309 1.735 -33.998 1.00 95.12 85 VAL A O 1
ATOM 703 N N . ILE A 1 86 ? 16.210 2.443 -32.175 1.00 97.25 86 ILE A N 1
ATOM 704 C CA . ILE A 1 86 ? 15.936 1.114 -31.622 1.00 97.25 86 ILE A CA 1
ATOM 705 C C . ILE A 1 86 ? 14.422 0.957 -31.580 1.00 97.25 86 ILE A C 1
ATOM 707 O O . ILE A 1 86 ? 13.730 1.820 -31.053 1.00 97.25 86 ILE A O 1
ATOM 711 N N . GLU A 1 87 ? 13.919 -0.129 -32.146 1.00 97.81 87 GLU A N 1
ATOM 712 C CA . GLU A 1 87 ? 12.498 -0.409 -32.282 1.00 97.81 87 GLU A CA 1
ATOM 713 C C . GLU A 1 87 ? 12.190 -1.776 -31.686 1.00 97.81 87 GLU A C 1
ATOM 715 O O . GLU A 1 87 ? 12.703 -2.804 -32.128 1.00 97.81 87 GLU A O 1
ATOM 720 N N . VAL A 1 88 ? 11.378 -1.769 -30.637 1.00 98.31 88 VAL A N 1
ATOM 721 C CA . VAL A 1 88 ? 10.850 -2.971 -30.002 1.00 98.31 88 VAL A CA 1
ATOM 722 C C . VAL A 1 88 ? 9.496 -3.245 -30.629 1.00 98.31 88 VAL A C 1
ATOM 724 O O . VAL A 1 88 ? 8.581 -2.443 -30.467 1.00 98.31 88 VAL A O 1
ATOM 727 N N . MET A 1 89 ? 9.377 -4.363 -31.337 1.00 97.50 89 MET A N 1
ATOM 728 C CA . MET A 1 89 ? 8.166 -4.725 -32.073 1.00 97.50 89 MET A CA 1
ATOM 729 C C . MET A 1 89 ? 7.004 -5.020 -31.118 1.00 97.50 89 MET A C 1
ATOM 731 O O . MET A 1 89 ? 7.205 -5.206 -29.916 1.00 97.50 89 MET A O 1
ATOM 735 N N . ASP A 1 90 ? 5.781 -5.083 -31.638 1.00 97.50 90 ASP A N 1
ATOM 736 C CA . ASP A 1 90 ? 4.587 -5.405 -30.851 1.00 97.50 90 ASP A CA 1
ATOM 737 C C . ASP A 1 90 ? 4.707 -6.749 -30.114 1.00 97.50 90 ASP A C 1
ATOM 739 O O . ASP A 1 90 ? 5.313 -7.704 -30.599 1.00 97.50 90 ASP A O 1
ATOM 743 N N . ASN A 1 91 ? 4.076 -6.843 -28.943 1.00 97.56 91 ASN A N 1
ATOM 744 C CA . ASN A 1 91 ? 4.014 -8.038 -28.093 1.00 97.56 91 ASN A CA 1
ATOM 745 C C . ASN A 1 91 ? 5.396 -8.622 -27.730 1.00 97.56 91 ASN A C 1
ATOM 747 O O . ASN A 1 91 ? 5.529 -9.827 -27.488 1.00 97.56 91 ASN A O 1
ATOM 751 N N . SER A 1 92 ? 6.425 -7.774 -27.682 1.00 98.19 92 SER A N 1
ATOM 752 C CA . SER A 1 92 ? 7.808 -8.176 -27.432 1.00 98.19 92 SER A CA 1
ATOM 753 C C . SER A 1 92 ? 8.214 -7.979 -25.973 1.00 98.19 92 SER A C 1
ATOM 755 O O . SER A 1 92 ? 7.843 -7.009 -25.312 1.00 98.19 92 SER A O 1
ATOM 757 N N . GLN A 1 93 ? 9.030 -8.900 -25.463 1.00 98.31 93 GLN A N 1
ATOM 758 C CA . GLN A 1 93 ? 9.605 -8.843 -24.123 1.00 98.31 93 GLN A CA 1
ATOM 759 C C . GLN A 1 93 ? 11.127 -8.960 -24.219 1.00 98.31 93 GLN A C 1
ATOM 761 O O . GLN A 1 93 ? 11.674 -10.065 -24.274 1.00 98.31 93 GLN A O 1
ATOM 766 N N . ILE A 1 94 ? 11.814 -7.821 -24.217 1.00 98.31 94 ILE A N 1
ATOM 767 C CA . ILE A 1 94 ? 13.246 -7.767 -24.516 1.00 98.31 94 ILE A CA 1
ATOM 768 C C . ILE A 1 94 ? 14.053 -7.513 -23.250 1.00 98.31 94 ILE A C 1
ATOM 770 O O . ILE A 1 94 ? 13.795 -6.552 -22.532 1.00 98.31 94 ILE A O 1
ATOM 774 N N . ASN A 1 95 ? 15.064 -8.345 -22.995 1.00 97.31 95 ASN A N 1
ATOM 775 C CA . ASN A 1 95 ? 16.052 -8.087 -21.949 1.00 97.31 95 ASN A CA 1
ATOM 776 C C . ASN A 1 95 ? 17.329 -7.514 -22.577 1.00 97.31 95 ASN A C 1
ATOM 778 O O . ASN A 1 95 ? 18.069 -8.224 -23.255 1.00 97.31 95 ASN A O 1
ATOM 782 N N . LEU A 1 96 ? 17.612 -6.242 -22.331 1.00 96.31 96 LEU A N 1
ATOM 783 C CA . LEU A 1 96 ? 18.848 -5.578 -22.725 1.00 96.31 96 LEU A CA 1
ATOM 784 C C . LEU A 1 96 ? 19.839 -5.631 -21.559 1.00 96.31 96 LEU A C 1
ATOM 786 O O . LEU A 1 96 ? 19.628 -5.022 -20.511 1.00 96.31 96 LEU A O 1
ATOM 790 N N . ASN A 1 97 ? 20.919 -6.388 -21.724 1.00 95.62 97 ASN A N 1
ATOM 791 C CA . ASN A 1 97 ? 21.945 -6.577 -20.703 1.00 95.62 97 ASN A CA 1
ATOM 792 C C . ASN A 1 97 ? 23.285 -6.003 -21.170 1.00 95.62 97 ASN A C 1
ATOM 794 O O . ASN A 1 97 ? 23.998 -6.631 -21.942 1.00 95.62 97 ASN A O 1
ATOM 798 N N . GLY A 1 98 ? 23.646 -4.812 -20.720 1.00 93.69 98 GLY A N 1
ATOM 799 C CA . GLY A 1 98 ? 24.906 -4.166 -21.054 1.00 93.69 98 GLY A CA 1
ATOM 800 C C . GLY A 1 98 ? 24.728 -2.693 -21.376 1.00 93.69 98 GLY A C 1
ATOM 801 O O . GLY A 1 98 ? 23.933 -1.991 -20.751 1.00 93.69 98 GLY A O 1
ATOM 802 N N . ARG A 1 99 ? 25.525 -2.217 -22.332 1.00 93.75 99 ARG A N 1
ATOM 803 C CA . ARG A 1 99 ? 25.598 -0.811 -22.732 1.00 93.75 99 ARG A CA 1
ATOM 804 C C . ARG A 1 99 ? 24.880 -0.609 -24.062 1.00 93.75 99 ARG A C 1
ATOM 806 O O . ARG A 1 99 ? 25.323 -1.161 -25.070 1.00 93.75 99 ARG A O 1
ATOM 813 N N . PHE A 1 100 ? 23.820 0.198 -24.073 1.00 94.50 100 PHE A N 1
ATOM 814 C CA . PHE A 1 100 ? 23.150 0.591 -25.317 1.00 94.50 100 PHE A CA 1
ATOM 815 C C . PHE A 1 100 ? 22.903 2.096 -25.373 1.00 94.50 100 PHE A C 1
ATOM 817 O O . PHE A 1 100 ? 22.693 2.752 -24.348 1.00 94.50 100 PHE A O 1
ATOM 824 N N . HIS A 1 101 ? 22.952 2.633 -26.588 1.00 93.94 101 HIS A N 1
ATOM 825 C CA . HIS A 1 101 ? 22.802 4.055 -26.864 1.00 93.94 101 HIS A CA 1
ATOM 826 C C . HIS A 1 101 ? 21.873 4.286 -28.055 1.00 93.94 101 HIS A C 1
ATOM 828 O O . HIS A 1 101 ? 21.976 3.613 -29.081 1.00 93.94 101 HIS A O 1
ATOM 834 N N . THR A 1 102 ? 20.995 5.278 -27.934 1.00 94.75 102 THR A N 1
ATOM 835 C CA . THR A 1 102 ? 20.044 5.629 -28.993 1.00 94.75 102 THR A CA 1
ATOM 836 C C . THR A 1 102 ? 20.224 7.085 -29.402 1.00 94.75 102 THR A C 1
ATOM 838 O O . THR A 1 102 ? 20.064 7.978 -28.566 1.00 94.75 102 THR A O 1
ATOM 841 N N . TYR A 1 103 ? 20.550 7.340 -30.676 1.00 91.88 103 TYR A N 1
ATOM 842 C CA . TYR A 1 103 ? 20.829 8.701 -31.158 1.00 91.88 103 TYR A CA 1
ATOM 843 C C . TYR A 1 103 ? 19.574 9.511 -31.498 1.00 91.88 103 TYR A C 1
ATOM 845 O O . TYR A 1 103 ? 19.605 10.730 -31.331 1.00 91.88 103 TYR A O 1
ATOM 853 N N . LYS A 1 104 ? 18.516 8.876 -32.020 1.00 93.38 104 LYS A N 1
ATOM 854 C CA . LYS A 1 104 ? 17.282 9.551 -32.451 1.00 93.38 104 LYS A CA 1
ATOM 855 C C . LYS A 1 104 ? 16.061 9.053 -31.691 1.00 93.38 104 LYS A C 1
ATOM 857 O O . LYS A 1 104 ? 15.481 9.829 -30.953 1.00 93.38 104 LYS A O 1
ATOM 862 N N . GLU A 1 105 ? 15.687 7.790 -31.843 1.00 95.31 105 GLU A N 1
ATOM 863 C CA . GLU A 1 105 ? 14.390 7.302 -31.356 1.00 95.31 105 GLU A CA 1
ATOM 864 C C . GLU A 1 105 ? 14.515 5.929 -30.708 1.00 95.31 105 GLU A C 1
ATOM 866 O O . GLU A 1 105 ? 15.102 5.013 -31.286 1.00 95.31 105 GLU A O 1
ATOM 871 N N . PHE A 1 106 ? 13.930 5.776 -29.527 1.00 97.56 106 PHE A N 1
ATOM 872 C CA . PHE A 1 106 ? 13.662 4.481 -28.920 1.00 97.56 106 PHE A CA 1
ATOM 873 C C . PHE A 1 106 ? 12.152 4.234 -28.944 1.00 97.56 106 PHE A C 1
ATOM 875 O O . PHE A 1 106 ? 11.405 4.854 -28.186 1.00 97.56 106 PHE A O 1
ATOM 882 N N . ASN A 1 107 ? 11.709 3.352 -29.833 1.00 98.00 107 ASN A N 1
ATOM 883 C CA . ASN A 1 107 ? 10.301 3.107 -30.116 1.00 98.00 107 ASN A CA 1
ATOM 884 C C . ASN A 1 107 ? 9.862 1.786 -29.480 1.00 98.00 107 ASN A C 1
ATOM 886 O O . ASN A 1 107 ? 10.531 0.762 -29.637 1.00 98.00 107 ASN A O 1
ATOM 890 N N . ILE A 1 108 ? 8.747 1.817 -28.754 1.00 97.94 108 ILE A N 1
ATOM 891 C CA . ILE A 1 108 ? 8.180 0.657 -28.066 1.00 97.94 108 ILE A CA 1
ATOM 892 C C . ILE A 1 108 ? 6.802 0.360 -28.646 1.00 97.94 108 ILE A C 1
ATOM 894 O O . ILE A 1 108 ? 5.891 1.184 -28.552 1.00 97.94 108 ILE A O 1
ATOM 898 N N . GLY A 1 109 ? 6.671 -0.830 -29.225 1.00 97.12 109 GLY A N 1
ATOM 899 C CA . GLY A 1 109 ? 5.433 -1.348 -29.787 1.00 97.12 109 GLY A CA 1
ATOM 900 C C . GLY A 1 109 ? 4.358 -1.646 -28.742 1.00 97.12 109 GLY A C 1
ATOM 901 O O . GLY A 1 109 ? 4.565 -1.617 -27.523 1.00 97.12 109 GLY A O 1
ATOM 902 N N . THR A 1 110 ? 3.176 -1.962 -29.247 1.00 95.50 110 THR A N 1
ATOM 903 C CA . THR A 1 110 ? 1.986 -2.296 -28.469 1.00 95.50 110 THR A CA 1
ATOM 904 C C . THR A 1 110 ? 2.237 -3.519 -27.591 1.00 95.50 110 THR A C 1
ATOM 906 O O . THR A 1 110 ? 2.748 -4.532 -28.062 1.00 95.50 110 THR A O 1
ATOM 909 N N . ASN A 1 111 ? 1.825 -3.469 -26.319 1.00 94.81 111 ASN A N 1
ATOM 910 C CA . ASN A 1 111 ? 1.990 -4.565 -25.347 1.00 94.81 111 ASN A CA 1
ATOM 911 C C . ASN A 1 111 ? 3.442 -5.042 -25.146 1.00 94.81 111 ASN A C 1
ATOM 913 O O . ASN A 1 111 ? 3.660 -6.189 -24.747 1.00 94.81 111 ASN A O 1
ATOM 917 N N . SER A 1 112 ? 4.428 -4.181 -25.401 1.00 97.44 112 SER A N 1
ATOM 918 C CA . SER A 1 112 ? 5.842 -4.536 -25.287 1.00 97.44 112 SER A CA 1
ATOM 919 C C . SER A 1 112 ? 6.488 -4.001 -24.013 1.00 97.44 112 SER A C 1
ATOM 921 O O . SER A 1 112 ? 6.091 -2.969 -23.470 1.00 97.44 112 SER A O 1
ATOM 923 N N . ILE A 1 113 ? 7.488 -4.731 -23.512 1.00 97.38 113 ILE A N 1
ATOM 924 C CA . ILE A 1 113 ? 8.234 -4.387 -22.295 1.00 97.38 113 ILE A CA 1
ATOM 925 C C . ILE A 1 113 ? 9.727 -4.605 -22.530 1.00 97.38 113 ILE A C 1
ATOM 927 O O . ILE A 1 113 ? 10.154 -5.637 -23.055 1.00 97.38 113 ILE A O 1
ATOM 931 N N . VAL A 1 114 ? 10.527 -3.647 -22.071 1.00 97.94 114 VAL A N 1
ATOM 932 C CA . VAL A 1 114 ? 11.986 -3.700 -22.086 1.00 97.94 114 VAL A CA 1
ATOM 933 C C . VAL A 1 114 ? 12.503 -3.794 -20.660 1.00 97.94 114 VAL A C 1
ATOM 935 O O . VAL A 1 114 ? 12.306 -2.891 -19.851 1.00 97.94 114 VAL A O 1
ATOM 938 N N . PHE A 1 115 ? 13.219 -4.869 -20.361 1.00 96.31 115 PHE A N 1
ATOM 939 C CA . PHE A 1 115 ? 13.988 -5.015 -19.134 1.00 96.31 115 PHE A CA 1
ATOM 940 C C . PHE A 1 115 ? 15.435 -4.631 -19.403 1.00 96.31 115 PHE A C 1
ATOM 942 O O . PHE A 1 115 ? 16.025 -5.097 -20.374 1.00 96.31 115 PHE A O 1
ATOM 949 N N . TRP A 1 116 ? 16.026 -3.818 -18.536 1.00 94.19 116 TRP A N 1
ATOM 950 C CA . TRP A 1 116 ? 17.382 -3.319 -18.724 1.00 94.19 116 TRP A CA 1
ATOM 951 C C . TRP A 1 116 ? 18.273 -3.587 -17.513 1.00 94.19 116 TRP A C 1
ATOM 953 O O . TRP A 1 116 ? 17.909 -3.322 -16.363 1.00 94.19 116 TRP A O 1
ATOM 963 N N . ILE A 1 117 ? 19.481 -4.071 -17.788 1.00 92.38 117 ILE A N 1
ATOM 964 C CA . ILE A 1 117 ? 20.586 -4.210 -16.836 1.00 92.38 117 ILE A CA 1
ATOM 965 C C . ILE A 1 117 ? 21.820 -3.566 -17.473 1.00 92.38 117 ILE A C 1
ATOM 967 O O . ILE A 1 117 ? 22.209 -3.966 -18.560 1.00 92.38 117 ILE A O 1
ATOM 971 N N . GLY A 1 118 ? 22.439 -2.577 -16.831 1.00 91.00 118 GLY A N 1
ATOM 972 C CA . GLY A 1 118 ? 23.634 -1.890 -17.336 1.00 91.00 118 GLY A CA 1
ATOM 973 C C . GLY A 1 118 ? 23.405 -0.423 -17.706 1.00 91.00 118 GLY A C 1
ATOM 974 O O . GLY A 1 118 ? 22.518 0.236 -17.167 1.00 91.00 118 GLY A O 1
ATOM 975 N N . HIS A 1 119 ? 24.258 0.111 -18.581 1.00 92.00 119 HIS A N 1
ATOM 976 C CA . HIS A 1 119 ? 24.255 1.532 -18.935 1.00 92.00 119 HIS A CA 1
ATOM 977 C C . HIS A 1 119 ? 23.265 1.792 -20.068 1.00 92.00 119 HIS A C 1
ATOM 979 O O . HIS A 1 119 ? 23.258 1.079 -21.077 1.00 92.00 119 HIS A O 1
ATOM 985 N N . VAL A 1 120 ? 22.478 2.851 -19.924 1.00 91.81 120 VAL A N 1
ATOM 986 C CA . VAL A 1 120 ? 21.502 3.271 -20.926 1.00 91.81 120 VAL A CA 1
ATOM 987 C C . VAL A 1 120 ? 21.667 4.745 -21.240 1.00 91.81 120 VAL A C 1
ATOM 989 O O . VAL A 1 120 ? 21.977 5.560 -20.371 1.00 91.81 120 VAL A O 1
ATOM 992 N N . SER A 1 121 ? 21.478 5.088 -22.508 1.00 93.12 121 SER A N 1
ATOM 993 C CA . SER A 1 121 ? 21.691 6.437 -22.995 1.00 93.12 121 SER A CA 1
ATOM 994 C C . SER A 1 121 ? 20.682 6.783 -24.093 1.00 93.12 121 SER A C 1
ATOM 996 O O . SER A 1 121 ? 20.604 6.097 -25.117 1.00 93.12 121 SER A O 1
ATOM 998 N N . PHE A 1 122 ? 19.907 7.846 -23.870 1.00 94.88 122 PHE A N 1
ATOM 999 C CA . PHE A 1 122 ? 18.869 8.344 -24.773 1.00 94.88 122 PHE A CA 1
ATOM 1000 C C . PHE A 1 122 ? 19.194 9.773 -25.187 1.00 94.88 122 PHE A C 1
ATOM 1002 O O . PHE A 1 122 ? 19.094 10.709 -24.387 1.00 94.88 122 PHE A O 1
ATOM 1009 N N . LYS A 1 123 ? 19.594 9.946 -26.447 1.00 92.94 123 LYS A N 1
ATOM 1010 C CA . LYS A 1 123 ? 20.008 11.251 -26.958 1.00 92.94 123 LYS A CA 1
ATOM 1011 C C . LYS A 1 123 ? 18.854 12.157 -27.351 1.00 92.94 123 LYS A C 1
ATOM 1013 O O . LYS A 1 123 ? 18.989 13.369 -27.210 1.00 92.94 123 LYS A O 1
ATOM 1018 N N . HIS A 1 124 ? 17.761 11.590 -27.853 1.00 93.81 124 HIS A N 1
ATOM 1019 C CA . HIS A 1 124 ? 16.661 12.397 -28.358 1.00 93.81 124 HIS A CA 1
ATOM 1020 C C . HIS A 1 124 ? 15.290 11.933 -27.879 1.00 93.81 124 HIS A C 1
ATOM 1022 O O . HIS A 1 124 ? 14.803 12.541 -26.944 1.00 93.81 124 HIS A O 1
ATOM 1028 N N . SER A 1 125 ? 14.656 10.894 -28.419 1.00 95.06 125 SER A N 1
ATOM 1029 C CA . SER A 1 125 ? 13.276 10.590 -28.015 1.00 95.06 125 SER A CA 1
ATOM 1030 C C . SER A 1 125 ? 13.021 9.148 -27.602 1.00 95.06 125 SER A C 1
ATOM 1032 O O . SER A 1 125 ? 13.695 8.212 -28.040 1.00 95.06 125 SER A O 1
ATOM 1034 N N . ILE A 1 126 ? 12.012 8.993 -26.744 1.00 97.19 126 ILE A N 1
ATOM 1035 C CA . ILE A 1 126 ? 11.309 7.733 -26.492 1.00 97.19 126 ILE A CA 1
ATOM 1036 C C . ILE A 1 126 ? 9.870 7.899 -26.983 1.00 97.19 126 ILE A C 1
ATOM 1038 O O . ILE A 1 126 ? 9.222 8.900 -26.660 1.00 97.19 126 ILE A O 1
ATOM 1042 N N . THR A 1 127 ? 9.377 6.910 -27.724 1.00 96.19 127 THR A N 1
ATOM 1043 C CA . THR A 1 127 ? 8.008 6.874 -28.249 1.00 96.19 127 THR A CA 1
ATOM 1044 C C . THR A 1 127 ? 7.349 5.550 -27.890 1.00 96.19 127 THR A C 1
ATOM 1046 O O . THR A 1 127 ? 7.990 4.498 -27.909 1.00 96.19 127 THR A O 1
ATOM 1049 N N . PHE A 1 128 ? 6.052 5.605 -27.608 1.00 96.56 128 PHE A N 1
ATOM 1050 C CA . PHE A 1 128 ? 5.223 4.435 -27.354 1.00 96.56 128 PHE A CA 1
ATOM 1051 C C . PHE A 1 128 ? 4.101 4.389 -28.385 1.00 96.56 128 PHE A C 1
ATOM 1053 O O . PHE A 1 128 ? 3.395 5.383 -28.556 1.00 96.56 128 PHE A O 1
ATOM 1060 N N . GLU A 1 129 ? 3.920 3.245 -29.043 1.00 94.38 129 GLU A N 1
ATOM 1061 C CA . GLU A 1 129 ? 2.829 3.047 -30.007 1.00 94.38 129 GLU A CA 1
ATOM 1062 C C . GLU A 1 129 ? 1.462 3.157 -29.312 1.00 94.38 129 GLU A C 1
ATOM 1064 O O . GLU A 1 129 ? 0.530 3.792 -29.801 1.00 94.38 129 GLU A O 1
ATOM 1069 N N . THR A 1 130 ? 1.369 2.610 -28.098 1.00 92.31 130 THR A N 1
ATOM 1070 C CA . THR A 1 130 ? 0.202 2.732 -27.219 1.00 92.31 130 THR A CA 1
ATOM 1071 C C . THR A 1 130 ? 0.580 3.393 -25.908 1.00 92.31 130 THR A C 1
ATOM 1073 O O . THR A 1 130 ? 1.613 3.058 -25.333 1.00 92.31 130 THR A O 1
ATOM 1076 N N . THR A 1 131 ? -0.282 4.269 -25.389 1.00 92.31 131 THR A N 1
ATOM 1077 C CA . THR A 1 131 ? -0.068 4.923 -24.092 1.00 92.31 131 THR A CA 1
ATOM 1078 C C . THR A 1 131 ? 0.116 3.902 -22.967 1.00 92.31 131 THR A C 1
ATOM 1080 O O . THR A 1 131 ? -0.811 3.130 -22.702 1.00 92.31 131 THR A O 1
ATOM 1083 N N . PRO A 1 132 ? 1.269 3.908 -22.269 1.00 92.81 132 PRO A N 1
ATOM 1084 C CA . PRO A 1 132 ? 1.451 3.106 -21.067 1.00 92.81 132 PRO A CA 1
ATOM 1085 C C . PRO A 1 132 ? 0.422 3.480 -19.995 1.00 92.81 132 PRO A C 1
ATOM 1087 O O . PRO A 1 132 ? -0.045 4.614 -19.919 1.00 92.81 132 PRO A O 1
ATOM 1090 N N . SER A 1 133 ? 0.073 2.535 -19.129 1.00 91.69 133 SER A N 1
ATOM 1091 C CA . SER A 1 133 ? -0.801 2.829 -17.988 1.00 91.69 133 SER A CA 1
ATOM 1092 C C . SER A 1 133 ? -0.001 3.361 -16.797 1.00 91.69 133 SER A C 1
ATOM 1094 O O . SER A 1 133 ? 1.180 3.049 -16.624 1.00 91.69 133 SER A O 1
ATOM 1096 N N . LEU A 1 134 ? -0.655 4.133 -15.925 1.00 94.00 134 LEU A N 1
ATOM 1097 C CA . LEU A 1 134 ? -0.089 4.481 -14.621 1.00 94.00 134 LEU A CA 1
ATOM 1098 C C . LEU A 1 134 ? 0.235 3.213 -13.819 1.00 94.00 134 LEU A C 1
ATOM 1100 O O . LEU A 1 134 ? -0.525 2.243 -13.815 1.00 94.00 134 LEU A O 1
ATOM 1104 N N . ASN A 1 135 ? 1.358 3.247 -13.109 1.00 93.88 135 ASN A N 1
ATOM 1105 C CA . ASN A 1 135 ? 1.950 2.152 -12.343 1.00 93.88 135 ASN A CA 1
ATOM 1106 C C . ASN A 1 135 ? 2.361 0.932 -13.191 1.00 93.88 135 ASN A C 1
ATOM 1108 O O . ASN A 1 135 ? 2.556 -0.158 -12.649 1.00 93.88 135 ASN A O 1
ATOM 1112 N N . GLN A 1 136 ? 2.489 1.096 -14.514 1.00 94.44 136 GLN A N 1
ATOM 1113 C CA . GLN A 1 136 ? 2.888 0.044 -15.455 1.00 94.44 136 GLN A CA 1
ATOM 1114 C C . GLN A 1 136 ? 3.920 0.555 -16.478 1.00 94.44 136 GLN A C 1
ATOM 1116 O O . GLN A 1 136 ? 3.628 0.630 -17.672 1.00 94.44 136 GLN A O 1
ATOM 1121 N N . PRO A 1 137 ? 5.134 0.929 -16.028 1.00 96.12 137 PRO A N 1
ATOM 1122 C CA . PRO A 1 137 ? 6.200 1.374 -16.923 1.00 96.12 137 PRO A CA 1
ATOM 1123 C C . PRO A 1 137 ? 6.606 0.266 -17.900 1.00 96.12 137 PRO A C 1
ATOM 1125 O O . PRO A 1 137 ? 6.772 -0.890 -17.508 1.00 96.12 137 PRO A O 1
ATOM 1128 N N . GLN A 1 138 ? 6.846 0.635 -19.158 1.00 95.62 138 GLN A N 1
ATOM 1129 C CA . GLN A 1 138 ? 7.288 -0.304 -20.198 1.00 95.62 138 GLN A CA 1
ATOM 1130 C C . GLN A 1 138 ? 8.816 -0.429 -20.300 1.00 95.62 138 GLN A C 1
ATOM 1132 O O . GLN A 1 138 ? 9.307 -1.392 -20.884 1.00 95.62 138 GLN A O 1
ATOM 1137 N N . ILE A 1 139 ? 9.580 0.488 -19.692 1.00 97.44 139 ILE A N 1
ATOM 1138 C CA . ILE A 1 139 ? 11.040 0.373 -19.540 1.00 97.44 139 ILE A CA 1
ATOM 1139 C C . ILE A 1 139 ? 11.371 0.111 -18.065 1.00 97.44 139 ILE A C 1
ATOM 1141 O O . ILE A 1 139 ? 11.161 0.963 -17.199 1.00 97.44 139 ILE A O 1
ATOM 1145 N N . ILE A 1 140 ? 11.906 -1.070 -17.766 1.00 96.25 140 ILE A N 1
ATOM 1146 C CA . ILE A 1 140 ? 12.159 -1.550 -16.404 1.00 96.25 140 ILE A CA 1
ATOM 1147 C C . ILE A 1 140 ? 13.658 -1.789 -16.223 1.00 96.25 140 ILE A C 1
ATOM 1149 O O . ILE A 1 140 ? 14.212 -2.797 -16.655 1.00 96.25 140 ILE A O 1
ATOM 1153 N N . ILE A 1 141 ? 14.325 -0.861 -15.550 1.00 93.94 141 ILE A N 1
ATOM 1154 C CA . ILE A 1 141 ? 15.772 -0.854 -15.353 1.00 93.94 141 ILE A CA 1
ATOM 1155 C C . ILE A 1 141 ? 16.076 -1.419 -13.967 1.00 93.94 141 ILE A C 1
ATOM 1157 O O . ILE A 1 141 ? 16.126 -0.708 -12.961 1.00 93.94 141 ILE A O 1
ATOM 1161 N N . TRP A 1 142 ? 16.271 -2.732 -13.897 1.00 89.19 142 TRP A N 1
ATOM 1162 C CA . TRP A 1 142 ? 16.525 -3.402 -12.624 1.00 89.19 142 TRP A CA 1
ATOM 1163 C C . TRP A 1 142 ? 17.864 -3.015 -12.022 1.00 89.19 142 TRP A C 1
ATOM 1165 O O . TRP A 1 142 ? 17.990 -2.971 -10.805 1.00 89.19 142 TRP A O 1
ATOM 1175 N N . LYS A 1 143 ? 18.875 -2.740 -12.844 1.00 89.31 143 LYS A N 1
ATOM 1176 C CA . LYS A 1 143 ? 20.209 -2.422 -12.345 1.00 89.31 143 LYS A CA 1
ATOM 1177 C C . LYS A 1 143 ? 20.906 -1.457 -13.281 1.00 89.31 143 LYS A C 1
ATOM 1179 O O . LYS A 1 143 ? 21.423 -1.870 -14.314 1.00 89.31 143 LYS A O 1
ATOM 1184 N N . SER A 1 144 ? 20.953 -0.194 -12.884 1.00 89.56 144 SER A N 1
ATOM 1185 C CA . SER A 1 144 ? 21.786 0.811 -13.531 1.00 89.56 144 SER A CA 1
ATOM 1186 C C . SER A 1 144 ? 22.230 1.870 -12.532 1.00 89.56 144 SER A C 1
ATOM 1188 O O . SER A 1 144 ? 21.461 2.314 -11.679 1.00 89.56 144 SER A O 1
ATOM 1190 N N . ASP A 1 145 ? 23.483 2.274 -12.644 1.00 87.12 145 ASP A N 1
ATOM 1191 C CA . ASP A 1 145 ? 24.044 3.481 -12.053 1.00 87.12 145 ASP A CA 1
ATOM 1192 C C . ASP A 1 145 ? 24.358 4.536 -13.124 1.00 87.12 145 ASP A C 1
ATOM 1194 O O . ASP A 1 145 ? 24.946 5.554 -12.787 1.00 87.12 145 ASP A O 1
ATOM 1198 N N . TYR A 1 146 ? 23.954 4.310 -14.382 1.00 91.81 146 TYR A N 1
ATOM 1199 C CA . TYR A 1 146 ? 24.241 5.175 -15.523 1.00 91.81 146 TYR A CA 1
ATOM 1200 C C . TYR A 1 146 ? 23.040 5.228 -16.478 1.00 91.81 146 TYR A C 1
ATOM 1202 O O . TYR A 1 146 ? 22.894 4.398 -17.384 1.00 91.81 146 TYR A O 1
ATOM 1210 N N . ILE A 1 147 ? 22.178 6.223 -16.272 1.00 94.31 147 ILE A N 1
ATOM 1211 C CA . ILE A 1 147 ? 21.104 6.603 -17.192 1.00 94.31 147 ILE A CA 1
ATOM 1212 C C . ILE A 1 147 ? 21.441 7.992 -17.735 1.00 94.31 147 ILE A C 1
ATOM 1214 O O . ILE A 1 147 ? 21.387 8.986 -17.017 1.00 94.31 147 ILE A O 1
ATOM 1218 N N . HIS A 1 148 ? 21.794 8.075 -19.013 1.00 94.06 148 HIS A N 1
ATOM 1219 C CA . HIS A 1 148 ? 22.178 9.331 -19.659 1.00 94.06 148 HIS A CA 1
ATOM 1220 C C . HIS A 1 148 ? 21.028 9.863 -20.514 1.00 94.06 148 HIS A C 1
ATOM 1222 O O . HIS A 1 148 ? 20.794 9.387 -21.622 1.00 94.06 148 HIS A O 1
ATOM 1228 N N . LEU A 1 149 ? 20.330 10.878 -20.002 1.00 94.94 149 LEU A N 1
ATOM 1229 C CA . LEU A 1 149 ? 19.300 11.627 -20.731 1.00 94.94 149 LEU A CA 1
ATOM 1230 C C . LEU A 1 149 ? 19.895 12.942 -21.222 1.00 94.94 149 LEU A C 1
ATOM 1232 O O . LEU A 1 149 ? 20.203 13.804 -20.397 1.00 94.94 149 LEU A O 1
ATOM 1236 N N . TYR A 1 150 ? 20.101 13.100 -22.528 1.00 92.69 150 TYR A N 1
ATOM 1237 C CA . TYR A 1 150 ? 20.888 14.228 -23.029 1.00 92.69 150 TYR A CA 1
ATOM 1238 C C . TYR A 1 150 ? 20.195 15.583 -22.873 1.00 92.69 150 TYR A C 1
ATOM 1240 O O . TYR A 1 150 ? 18.996 15.736 -23.108 1.00 92.69 150 TYR A O 1
ATOM 1248 N N . LYS A 1 151 ? 21.003 16.588 -22.529 1.00 89.56 151 LYS A N 1
ATOM 1249 C CA . LYS A 1 151 ? 20.628 18.003 -22.570 1.00 89.56 151 LYS A CA 1
ATOM 1250 C C . LYS A 1 151 ? 20.949 18.625 -23.929 1.00 89.56 151 LYS A C 1
ATOM 1252 O O . LYS A 1 151 ? 21.919 18.225 -24.572 1.00 89.56 151 LYS A O 1
ATOM 1257 N N . PRO A 1 152 ? 20.218 19.683 -24.325 1.00 82.88 152 PRO A N 1
ATOM 1258 C CA . PRO A 1 152 ? 20.538 20.434 -25.529 1.00 82.88 152 PRO A CA 1
ATOM 1259 C C . PRO A 1 152 ? 21.914 21.105 -25.402 1.00 82.88 152 PRO A C 1
ATOM 1261 O O . PRO A 1 152 ? 22.071 22.095 -24.689 1.00 82.88 152 PRO A O 1
ATOM 1264 N N . ALA A 1 153 ? 22.905 20.597 -26.134 1.00 65.81 153 ALA A N 1
ATOM 1265 C CA . ALA A 1 153 ? 24.227 21.205 -26.262 1.00 65.81 153 ALA A CA 1
ATOM 1266 C C . ALA A 1 153 ? 24.369 21.815 -27.666 1.00 65.81 153 ALA A C 1
ATOM 1268 O O . ALA A 1 153 ? 24.796 21.153 -28.609 1.00 65.81 153 ALA A O 1
ATOM 1269 N N . GLY A 1 154 ? 23.937 23.070 -27.837 1.00 60.69 154 GLY A N 1
ATOM 1270 C CA . GLY A 1 154 ? 24.097 23.850 -29.080 1.00 60.69 154 GLY A CA 1
ATOM 1271 C C . GLY A 1 154 ? 23.297 23.378 -30.312 1.00 60.69 154 GLY A C 1
ATOM 1272 O O . GLY A 1 154 ? 23.129 24.155 -31.246 1.00 60.69 154 GLY A O 1
ATOM 1273 N N . SER A 1 155 ? 22.759 22.153 -30.312 1.00 56.88 155 SER A N 1
ATOM 1274 C CA . SER A 1 155 ? 21.880 21.580 -31.344 1.00 56.88 155 SER A CA 1
ATOM 1275 C C . SER A 1 155 ? 20.605 21.016 -30.708 1.00 56.88 155 SER A C 1
ATOM 1277 O O . SER A 1 155 ? 20.684 20.217 -29.772 1.00 56.88 155 SER A O 1
ATOM 1279 N N . GLN A 1 156 ? 19.426 21.387 -31.227 1.00 58.22 156 GLN A N 1
ATOM 1280 C CA . GLN A 1 156 ? 18.129 20.914 -30.710 1.00 58.22 156 GLN A CA 1
ATOM 1281 C C . GLN A 1 156 ? 17.936 19.390 -30.828 1.00 58.22 156 GLN A C 1
ATOM 1283 O O . GLN A 1 156 ? 17.206 18.815 -30.031 1.00 58.22 156 GLN A O 1
ATOM 1288 N N . ILE A 1 157 ? 18.654 18.717 -31.737 1.00 63.22 157 ILE A N 1
ATOM 1289 C CA . ILE A 1 157 ? 18.571 17.254 -31.952 1.00 63.22 157 ILE A CA 1
ATOM 1290 C C . ILE A 1 157 ? 19.186 16.463 -30.774 1.00 63.22 157 ILE A C 1
ATOM 1292 O O . ILE A 1 157 ? 19.076 15.247 -30.705 1.00 63.22 157 ILE A O 1
ATOM 1296 N N . SER A 1 158 ? 19.855 17.134 -29.831 1.00 72.31 158 SER A N 1
ATOM 1297 C CA . SER A 1 158 ? 20.450 16.503 -28.640 1.00 72.31 158 SER A CA 1
ATOM 1298 C C . SER A 1 158 ? 19.598 16.614 -27.374 1.00 72.31 158 SER A C 1
ATOM 1300 O O . SER A 1 158 ? 20.075 16.273 -26.298 1.00 72.31 158 SER A O 1
ATOM 1302 N N . LYS A 1 159 ? 18.368 17.133 -27.465 1.00 90.19 159 LYS A N 1
ATOM 1303 C CA . LYS A 1 159 ? 17.478 17.232 -26.306 1.00 90.19 159 LYS A CA 1
ATOM 1304 C C . LYS A 1 159 ? 16.683 15.939 -26.143 1.00 90.19 159 LYS A C 1
ATOM 1306 O O . LYS A 1 159 ? 15.981 15.556 -27.080 1.00 90.19 159 LYS A O 1
ATOM 1311 N N . PHE A 1 160 ? 16.773 15.333 -24.958 1.00 94.81 160 PHE A N 1
ATOM 1312 C CA . PHE A 1 160 ? 15.900 14.238 -24.553 1.00 94.81 160 PHE A CA 1
ATOM 1313 C C . PHE A 1 160 ? 14.440 14.705 -24.402 1.00 94.81 160 PHE A C 1
ATOM 1315 O O . PHE A 1 160 ? 14.171 15.691 -23.713 1.00 94.81 160 PHE A O 1
ATOM 1322 N N . GLU A 1 161 ? 13.514 13.975 -25.011 1.00 95.81 161 GLU A N 1
ATOM 1323 C CA . GLU A 1 161 ? 12.074 14.220 -25.057 1.00 95.81 161 GLU A CA 1
ATOM 1324 C C . GLU A 1 161 ? 11.317 12.887 -24.925 1.00 95.81 161 GLU A C 1
ATOM 1326 O O . GLU A 1 161 ? 11.778 11.830 -25.361 1.00 95.81 161 GLU A O 1
ATOM 1331 N N . VAL A 1 162 ? 10.124 12.935 -24.338 1.00 97.31 162 VAL A N 1
ATOM 1332 C CA . VAL A 1 162 ? 9.157 11.834 -24.390 1.00 97.31 162 VAL A CA 1
ATOM 1333 C C . VAL A 1 162 ? 8.044 12.271 -25.326 1.00 97.31 162 VAL A C 1
ATOM 1335 O O . VAL A 1 162 ? 7.404 13.294 -25.083 1.00 97.31 162 VAL A O 1
ATOM 1338 N N . ASN A 1 163 ? 7.825 11.500 -26.387 1.00 95.88 163 ASN A N 1
ATOM 1339 C CA . ASN A 1 163 ? 6.754 11.764 -27.337 1.00 95.88 163 ASN A CA 1
ATOM 1340 C C . ASN A 1 163 ? 5.435 11.248 -26.757 1.00 95.88 163 ASN A C 1
ATOM 1342 O O . ASN A 1 163 ? 5.326 10.081 -26.366 1.00 95.88 163 ASN A O 1
ATOM 1346 N N . ASN A 1 164 ? 4.433 12.118 -26.683 1.00 95.75 164 ASN A N 1
ATOM 1347 C CA . ASN A 1 164 ? 3.109 11.774 -26.201 1.00 95.75 164 ASN A CA 1
ATOM 1348 C C . ASN A 1 164 ? 2.373 10.947 -27.268 1.00 95.75 164 ASN A C 1
ATOM 1350 O O . ASN A 1 164 ? 2.199 11.423 -28.392 1.00 95.75 164 ASN A O 1
ATOM 1354 N N . PRO A 1 165 ? 1.879 9.741 -26.944 1.00 94.00 165 PRO A N 1
ATOM 1355 C CA . PRO A 1 165 ? 1.135 8.946 -27.913 1.00 94.00 165 PRO A CA 1
ATOM 1356 C C . PRO A 1 165 ? -0.117 9.676 -28.411 1.00 94.00 165 PRO A C 1
ATOM 1358 O O . PRO A 1 165 ? -0.749 10.457 -27.687 1.00 94.00 165 PRO A O 1
ATOM 1361 N N . ILE A 1 166 ? -0.489 9.411 -29.663 1.00 90.19 166 ILE A N 1
ATOM 1362 C CA . ILE A 1 166 ? -1.575 10.114 -30.354 1.00 90.19 166 ILE A CA 1
ATOM 1363 C C . ILE A 1 166 ? -2.868 10.022 -29.526 1.00 90.19 166 ILE A C 1
ATOM 1365 O O . ILE A 1 166 ? -3.291 8.947 -29.111 1.00 90.19 166 ILE A O 1
ATOM 1369 N N . ASN A 1 167 ? -3.523 11.170 -29.319 1.00 89.88 167 ASN A N 1
ATOM 1370 C CA . ASN A 1 167 ? -4.775 11.330 -28.567 1.00 89.88 167 ASN A CA 1
ATOM 1371 C C . ASN A 1 167 ? -4.695 11.077 -27.050 1.00 89.88 167 ASN A C 1
ATOM 1373 O O . ASN A 1 167 ? -5.736 11.102 -26.386 1.00 89.88 167 ASN A O 1
ATOM 1377 N N . ASN A 1 168 ? -3.504 10.899 -26.473 1.00 94.19 168 ASN A N 1
ATOM 1378 C CA . ASN A 1 168 ? -3.371 10.746 -25.031 1.00 94.19 168 ASN A CA 1
ATOM 1379 C C . ASN A 1 168 ? -3.520 12.080 -24.277 1.00 94.19 168 ASN A C 1
ATOM 1381 O O . ASN A 1 168 ? -2.878 13.081 -24.603 1.00 94.19 168 ASN A O 1
ATOM 1385 N N . LYS A 1 169 ? -4.345 12.061 -23.226 1.00 94.50 169 LYS A N 1
ATOM 1386 C CA . LYS A 1 169 ? -4.607 13.189 -22.312 1.00 94.50 169 LYS A CA 1
ATOM 1387 C C . LYS A 1 169 ? -4.348 12.843 -20.843 1.00 94.50 169 LYS A C 1
ATOM 1389 O O . LYS A 1 169 ? -4.767 13.585 -19.963 1.00 94.50 169 LYS A O 1
ATOM 1394 N N . GLN A 1 170 ? -3.755 11.686 -20.568 1.00 95.44 170 GLN A N 1
ATOM 1395 C CA . GLN A 1 170 ? -3.498 11.203 -19.216 1.00 95.44 170 GLN A CA 1
ATOM 1396 C C . GLN A 1 170 ? -1.996 11.060 -18.993 1.00 95.44 170 GLN A C 1
ATOM 1398 O O . GLN A 1 170 ? -1.231 10.839 -19.935 1.00 95.44 170 GLN A O 1
ATOM 1403 N N . CYS A 1 171 ? -1.564 11.197 -17.742 1.00 97.38 171 CYS A N 1
ATOM 1404 C CA . CYS A 1 171 ? -0.190 10.875 -17.386 1.00 97.38 171 CYS A CA 1
ATOM 1405 C C . CYS A 1 171 ? 0.077 9.372 -17.562 1.00 97.38 171 CYS A C 1
ATOM 1407 O O . CYS A 1 171 ? -0.829 8.555 -17.396 1.00 97.38 171 CYS A O 1
ATOM 1409 N N . PHE A 1 172 ? 1.328 9.009 -17.833 1.00 97.50 172 PHE A N 1
ATOM 1410 C CA . PHE A 1 172 ? 1.765 7.618 -17.935 1.00 97.50 172 PHE A CA 1
ATOM 1411 C C . PHE A 1 172 ? 3.203 7.429 -17.449 1.00 97.50 172 PHE A C 1
ATOM 1413 O O . PHE A 1 172 ? 4.001 8.371 -17.428 1.00 97.50 172 PHE A O 1
ATOM 1420 N N . ASP A 1 173 ? 3.540 6.201 -17.057 1.00 97.69 173 ASP A N 1
ATOM 1421 C CA . ASP A 1 173 ? 4.880 5.863 -16.580 1.00 97.69 173 ASP A CA 1
ATOM 1422 C C . ASP A 1 173 ? 5.791 5.452 -17.735 1.00 97.69 173 ASP A C 1
ATOM 1424 O O . ASP A 1 173 ? 5.508 4.513 -18.476 1.00 97.69 173 ASP A O 1
ATOM 1428 N N . VAL A 1 174 ? 6.910 6.161 -17.871 1.00 97.00 174 VAL A N 1
ATOM 1429 C CA . VAL A 1 174 ? 7.879 5.973 -18.957 1.00 97.00 174 VAL A CA 1
ATOM 1430 C C . VAL A 1 174 ? 8.858 4.866 -18.587 1.00 97.00 174 VAL A C 1
ATOM 1432 O O . VAL A 1 174 ? 8.979 3.856 -19.281 1.00 97.00 174 VAL A O 1
ATOM 1435 N N . MET A 1 175 ? 9.568 5.052 -17.472 1.00 96.38 175 MET A N 1
ATOM 1436 C CA . MET A 1 175 ? 10.605 4.129 -17.029 1.00 96.38 175 MET A CA 1
ATOM 1437 C C . MET A 1 175 ? 10.689 4.048 -15.508 1.00 96.38 175 MET A C 1
ATOM 1439 O O . MET A 1 175 ? 10.550 5.051 -14.807 1.00 96.38 175 MET A O 1
ATOM 1443 N N . SER A 1 176 ? 10.974 2.851 -15.003 1.00 95.75 176 SER A N 1
ATOM 1444 C CA . SER A 1 176 ? 11.273 2.595 -13.597 1.00 95.75 176 SER A CA 1
ATOM 1445 C C . SER A 1 176 ? 12.703 2.108 -13.445 1.00 95.75 176 SER A C 1
ATOM 1447 O O . SER A 1 176 ? 13.158 1.280 -14.227 1.00 95.75 176 SER A O 1
ATOM 1449 N N . PHE A 1 177 ? 13.400 2.583 -12.417 1.00 92.50 177 PHE A N 1
ATOM 1450 C CA . PHE A 1 177 ? 14.797 2.246 -12.184 1.00 92.50 177 PHE A CA 1
ATOM 1451 C C . PHE A 1 177 ? 15.125 2.094 -10.698 1.00 92.50 177 PHE A C 1
ATOM 1453 O O . PHE A 1 177 ? 14.416 2.589 -9.830 1.00 92.50 177 PHE A O 1
ATOM 1460 N N . ASN A 1 178 ? 16.176 1.342 -10.376 1.00 88.19 178 ASN A N 1
ATOM 1461 C CA . ASN A 1 178 ? 16.432 0.897 -9.002 1.00 88.19 178 ASN A CA 1
ATOM 1462 C C . ASN A 1 178 ? 17.165 1.906 -8.114 1.00 88.19 178 ASN A C 1
ATOM 1464 O O . ASN A 1 178 ? 17.090 1.817 -6.888 1.00 88.19 178 ASN A O 1
ATOM 1468 N N . ASN A 1 179 ? 17.912 2.825 -8.721 1.00 87.50 179 ASN A N 1
ATOM 1469 C CA . ASN A 1 179 ? 18.833 3.716 -8.031 1.00 87.50 179 ASN A CA 1
ATOM 1470 C C . ASN A 1 179 ? 18.401 5.177 -8.210 1.00 87.50 179 ASN A C 1
ATOM 1472 O O . ASN A 1 179 ? 18.314 5.668 -9.331 1.00 87.50 179 ASN A O 1
ATOM 1476 N N . ASN A 1 180 ? 18.181 5.891 -7.106 1.00 87.88 180 ASN A N 1
ATOM 1477 C CA . ASN A 1 180 ? 17.784 7.303 -7.124 1.00 87.88 180 ASN A CA 1
ATOM 1478 C C . ASN A 1 180 ? 18.880 8.251 -7.646 1.00 87.88 180 ASN A C 1
ATOM 1480 O O . ASN A 1 180 ? 18.592 9.397 -7.988 1.00 87.88 180 ASN A O 1
ATOM 1484 N N . ALA A 1 181 ? 20.122 7.771 -7.718 1.00 88.81 181 ALA A N 1
ATOM 1485 C CA . ALA A 1 181 ? 21.269 8.474 -8.275 1.00 88.81 181 ALA A CA 1
ATOM 1486 C C . ALA A 1 181 ? 21.609 8.024 -9.707 1.00 88.81 181 ALA A C 1
ATOM 1488 O O . ALA A 1 181 ? 22.644 8.420 -10.230 1.00 88.81 181 ALA A O 1
ATOM 1489 N N . ALA A 1 182 ? 20.765 7.215 -10.365 1.00 89.50 182 ALA A N 1
ATOM 1490 C CA . ALA A 1 182 ? 21.063 6.683 -11.701 1.00 89.50 182 ALA A CA 1
ATOM 1491 C C . ALA A 1 182 ? 21.244 7.773 -12.778 1.00 89.50 182 ALA A C 1
ATOM 1493 O O . ALA A 1 182 ? 21.960 7.562 -13.750 1.00 89.50 182 ALA A O 1
ATOM 1494 N N . LEU A 1 183 ? 20.620 8.941 -12.588 1.00 91.25 183 LEU A N 1
ATOM 1495 C CA . LEU A 1 183 ? 20.771 10.125 -13.444 1.00 91.25 183 LEU A CA 1
ATOM 1496 C C . LEU A 1 183 ? 21.892 11.078 -12.981 1.00 91.25 183 LEU A C 1
ATOM 1498 O O . LEU A 1 183 ? 22.107 12.100 -13.616 1.00 91.25 183 LEU A O 1
ATOM 1502 N N . ASP A 1 184 ? 22.567 10.798 -11.861 1.00 89.75 184 ASP A N 1
ATOM 1503 C CA . ASP A 1 184 ? 23.604 11.649 -11.243 1.00 89.75 184 ASP A CA 1
ATOM 1504 C C . ASP A 1 184 ? 24.962 10.921 -11.185 1.00 89.75 184 ASP A C 1
ATOM 1506 O O . ASP A 1 184 ? 25.674 10.935 -10.178 1.00 89.75 184 ASP A O 1
ATOM 1510 N N . PHE A 1 185 ? 25.307 10.221 -12.266 1.00 85.56 185 PHE A N 1
ATOM 1511 C CA . PHE A 1 185 ? 26.438 9.289 -12.303 1.00 85.56 185 PHE A CA 1
ATOM 1512 C C . PHE A 1 185 ? 27.819 9.967 -12.303 1.00 85.56 185 PHE A C 1
ATOM 1514 O O . PHE A 1 185 ? 28.793 9.367 -11.852 1.00 85.56 185 PHE A O 1
ATOM 1521 N N . ASP A 1 186 ? 27.934 11.216 -12.765 1.00 84.06 186 ASP A N 1
ATOM 1522 C CA . ASP A 1 186 ? 29.198 11.972 -12.756 1.00 84.06 186 ASP A CA 1
ATOM 1523 C C . ASP A 1 186 ? 29.088 13.383 -12.138 1.00 84.06 186 ASP A C 1
ATOM 1525 O O . ASP A 1 186 ? 30.085 14.111 -12.073 1.00 84.06 186 ASP A O 1
ATOM 1529 N N . LYS A 1 187 ? 27.893 13.765 -11.661 1.00 75.50 187 LYS A N 1
ATOM 1530 C CA . LYS A 1 187 ? 27.556 15.074 -11.072 1.00 75.50 187 LYS A CA 1
ATOM 1531 C C . LYS A 1 187 ? 27.785 16.288 -11.982 1.00 75.50 187 LYS A C 1
ATOM 1533 O O . LYS A 1 187 ? 27.707 17.429 -11.510 1.00 75.50 187 LYS A O 1
ATOM 1538 N N . LYS A 1 188 ? 28.061 16.095 -13.276 1.00 73.88 188 LYS A N 1
ATOM 1539 C CA . LYS A 1 188 ? 28.368 17.167 -14.235 1.00 73.88 188 LYS A CA 1
ATOM 1540 C C . LYS A 1 188 ? 27.155 17.471 -15.106 1.00 73.88 188 LYS A C 1
ATOM 1542 O O . LYS A 1 188 ? 26.859 16.789 -16.067 1.00 73.88 188 LYS A O 1
ATOM 1547 N N . SER A 1 189 ? 26.488 18.591 -14.856 1.00 73.06 189 SER A N 1
ATOM 1548 C CA . SER A 1 189 ? 25.192 18.892 -15.482 1.00 73.06 189 SER A CA 1
ATOM 1549 C C . SER A 1 189 ? 25.221 19.404 -16.934 1.00 73.06 189 SER A C 1
ATOM 1551 O O . SER A 1 189 ? 24.225 20.000 -17.351 1.00 73.06 189 SER A O 1
ATOM 1553 N N . PHE A 1 190 ? 26.343 19.315 -17.657 1.00 81.06 190 PHE A N 1
ATOM 1554 C CA . PHE A 1 190 ? 26.497 20.008 -18.948 1.00 81.06 190 PHE A CA 1
ATOM 1555 C C . PHE A 1 190 ? 25.761 19.302 -20.093 1.00 81.06 190 PHE A C 1
ATOM 1557 O O . PHE A 1 190 ? 25.104 19.967 -20.887 1.00 81.06 190 PHE A O 1
ATOM 1564 N N . ASP A 1 191 ? 25.844 17.976 -20.168 1.00 86.12 191 ASP A N 1
ATOM 1565 C CA . ASP A 1 191 ? 25.356 17.192 -21.307 1.00 86.12 191 ASP A CA 1
ATOM 1566 C C . ASP A 1 191 ? 24.194 16.253 -20.962 1.00 86.12 191 ASP A C 1
ATOM 1568 O O . ASP A 1 191 ? 23.681 15.582 -21.857 1.00 86.12 191 ASP A O 1
ATOM 1572 N N . HIS A 1 192 ? 23.741 16.217 -19.704 1.00 90.88 192 HIS A N 1
ATOM 1573 C CA . HIS A 1 192 ? 22.602 15.402 -19.285 1.00 90.88 192 HIS A CA 1
ATOM 1574 C C . HIS A 1 192 ? 21.752 16.015 -18.173 1.00 90.88 192 HIS A C 1
ATOM 1576 O O . HIS A 1 192 ? 22.181 16.895 -17.414 1.00 90.88 192 HIS A O 1
ATOM 1582 N N . TYR A 1 193 ? 20.509 15.547 -18.101 1.00 93.12 193 TYR A N 1
ATOM 1583 C CA . TYR A 1 193 ? 19.557 15.901 -17.057 1.00 93.12 193 TYR A CA 1
ATOM 1584 C C . TYR A 1 193 ? 19.891 15.216 -15.735 1.00 93.12 193 TYR A C 1
ATOM 1586 O O . TYR A 1 193 ? 20.104 14.011 -15.681 1.00 93.12 193 TYR A O 1
ATOM 1594 N N . LEU A 1 194 ? 19.888 16.010 -14.668 1.00 93.38 194 LEU A N 1
ATOM 1595 C CA . LEU A 1 194 ? 20.064 15.567 -13.290 1.00 93.38 194 LEU A CA 1
ATOM 1596 C C . LEU A 1 194 ? 18.701 15.488 -12.593 1.00 93.38 194 LEU A C 1
ATOM 1598 O O . LEU A 1 194 ? 17.793 16.230 -12.972 1.00 93.38 194 LEU A O 1
ATOM 1602 N N . PRO A 1 195 ? 18.555 14.721 -11.494 1.00 92.81 195 PRO A N 1
ATOM 1603 C CA . PRO A 1 195 ? 17.289 14.638 -10.759 1.00 92.81 195 PRO A CA 1
ATOM 1604 C C . PRO A 1 195 ? 16.700 16.001 -10.360 1.00 92.81 195 PRO A C 1
ATOM 1606 O O . PRO A 1 195 ? 15.492 16.211 -10.421 1.00 92.81 195 PRO A O 1
ATOM 1609 N N . LYS A 1 196 ? 17.556 16.975 -10.020 1.00 92.00 196 LYS A N 1
ATOM 1610 C CA . LYS A 1 196 ? 17.136 18.340 -9.659 1.00 92.00 196 LYS A CA 1
ATOM 1611 C C . LYS A 1 196 ? 16.405 19.083 -10.785 1.00 92.00 196 LYS A C 1
ATOM 1613 O O . LYS A 1 196 ? 15.613 19.973 -10.490 1.00 92.00 196 LYS A O 1
ATOM 1618 N N . ASP A 1 197 ? 16.668 18.728 -12.043 1.00 93.19 197 ASP A N 1
ATOM 1619 C CA . ASP A 1 197 ? 16.056 19.367 -13.210 1.00 93.19 197 ASP A CA 1
ATOM 1620 C C . ASP A 1 197 ? 14.572 18.969 -13.355 1.00 93.19 197 ASP A C 1
ATOM 1622 O O . ASP A 1 197 ? 13.816 19.657 -14.033 1.00 93.19 197 ASP A O 1
ATOM 1626 N N . PHE A 1 198 ? 14.133 17.910 -12.662 1.00 94.44 198 PHE A N 1
ATOM 1627 C CA . PHE A 1 198 ? 12.755 17.408 -12.668 1.00 94.44 198 PHE A CA 1
ATOM 1628 C C . PHE A 1 198 ? 11.898 17.930 -11.505 1.00 94.44 198 PHE A C 1
ATOM 1630 O O . PHE A 1 198 ? 10.711 17.621 -11.450 1.00 94.44 198 PHE A O 1
ATOM 1637 N N . LYS A 1 199 ? 12.461 18.727 -10.581 1.00 90.69 199 LYS A N 1
ATOM 1638 C CA . LYS A 1 199 ? 11.797 19.129 -9.322 1.00 90.69 199 LYS A CA 1
ATOM 1639 C C . LYS A 1 199 ? 10.417 19.780 -9.517 1.00 90.69 199 LYS A C 1
ATOM 1641 O O . LYS A 1 199 ? 9.556 19.617 -8.670 1.00 90.69 199 LYS A O 1
ATOM 1646 N N . ASN A 1 200 ? 10.211 20.503 -10.620 1.00 91.06 200 ASN A N 1
ATOM 1647 C CA . ASN A 1 200 ? 8.934 21.154 -10.953 1.00 91.06 200 ASN A CA 1
ATOM 1648 C C . ASN A 1 200 ? 8.317 20.603 -12.256 1.00 91.06 200 ASN A C 1
ATOM 1650 O O . ASN A 1 200 ? 7.514 21.278 -12.907 1.00 91.06 200 ASN A O 1
ATOM 1654 N N . GLY A 1 201 ? 8.733 19.400 -12.656 1.00 95.00 201 GLY A N 1
ATOM 1655 C CA . GLY A 1 201 ? 8.524 18.865 -13.995 1.00 95.00 201 GLY A CA 1
ATOM 1656 C C . GLY A 1 201 ? 9.524 19.446 -14.994 1.00 95.00 201 GLY A C 1
ATOM 1657 O O . GLY A 1 201 ? 9.660 20.663 -15.122 1.00 95.00 201 GLY A O 1
ATOM 1658 N N . LEU A 1 202 ? 10.226 18.567 -15.699 1.00 96.12 202 LEU A N 1
ATOM 1659 C CA . LEU A 1 202 ? 11.093 18.915 -16.814 1.00 96.12 202 LEU A CA 1
ATOM 1660 C C . LEU A 1 202 ? 10.233 19.236 -18.041 1.00 96.12 202 LEU A C 1
ATOM 1662 O O . LEU A 1 202 ? 9.484 18.376 -18.503 1.00 96.12 202 LEU A O 1
ATOM 1666 N N . ASP A 1 203 ? 10.364 20.452 -18.572 1.00 95.06 203 ASP A N 1
ATOM 1667 C CA . ASP A 1 203 ? 9.591 20.908 -19.729 1.00 95.06 203 ASP A CA 1
ATOM 1668 C C . ASP A 1 203 ? 10.013 20.202 -21.029 1.00 95.06 203 ASP A C 1
ATOM 1670 O O . ASP A 1 203 ? 11.171 20.265 -21.476 1.00 95.06 203 ASP A O 1
ATOM 1674 N N . MET A 1 204 ? 9.025 19.576 -21.660 1.00 94.50 204 MET A N 1
ATOM 1675 C CA . MET A 1 204 ? 9.104 18.856 -22.928 1.00 94.50 204 MET A CA 1
ATOM 1676 C C . MET A 1 204 ? 8.154 19.492 -23.950 1.00 94.50 204 MET A C 1
ATOM 1678 O O . MET A 1 204 ? 7.331 20.341 -23.602 1.00 94.50 204 MET A O 1
ATOM 1682 N N . LEU A 1 205 ? 8.273 19.121 -25.226 1.00 92.62 205 LEU A N 1
ATOM 1683 C CA . LEU A 1 205 ? 7.449 19.710 -26.292 1.00 92.62 205 LEU A CA 1
ATOM 1684 C C . LEU A 1 205 ? 5.943 19.490 -26.048 1.00 92.62 205 LEU A C 1
ATOM 1686 O O . LEU A 1 205 ? 5.136 20.411 -26.188 1.00 92.62 205 LEU A O 1
ATOM 1690 N N . GLU A 1 206 ? 5.569 18.272 -25.663 1.00 95.31 206 GLU A N 1
ATOM 1691 C CA . GLU A 1 206 ? 4.171 17.834 -25.566 1.00 95.31 206 GLU A CA 1
ATOM 1692 C C . GLU A 1 206 ? 3.664 17.713 -24.121 1.00 95.31 206 GLU A C 1
ATOM 1694 O O . GLU A 1 206 ? 2.525 17.296 -23.892 1.00 95.31 206 GLU A O 1
ATOM 1699 N N . GLY A 1 207 ? 4.481 18.090 -23.133 1.00 96.88 207 GLY A N 1
ATOM 1700 C CA . GLY A 1 207 ? 4.142 17.931 -21.723 1.00 96.88 207 GLY A CA 1
ATOM 1701 C C . GLY A 1 207 ? 5.307 18.180 -20.773 1.00 96.88 207 GLY A C 1
ATOM 1702 O O . GLY A 1 207 ? 6.249 18.912 -21.076 1.00 96.88 207 GLY A O 1
ATOM 1703 N N . LYS A 1 208 ? 5.236 17.554 -19.600 1.00 97.88 208 LYS A N 1
ATOM 1704 C CA . LYS A 1 208 ? 6.291 17.584 -18.584 1.00 97.88 208 LYS A CA 1
ATOM 1705 C C . LYS A 1 208 ? 6.624 16.173 -18.120 1.00 97.88 208 LYS A C 1
ATOM 1707 O O . LYS A 1 208 ? 5.724 15.361 -17.905 1.00 97.88 208 LYS A O 1
ATOM 1712 N N . ALA A 1 209 ? 7.908 15.907 -17.909 1.00 97.75 209 ALA A N 1
ATOM 1713 C CA . ALA A 1 209 ? 8.370 14.691 -17.247 1.00 97.75 209 ALA A CA 1
ATOM 1714 C C . ALA A 1 209 ? 8.706 14.963 -15.780 1.00 97.75 209 ALA A C 1
ATOM 1716 O O . ALA A 1 209 ? 9.347 15.956 -15.447 1.00 97.75 209 ALA A O 1
ATOM 1717 N N . TYR A 1 210 ? 8.323 14.049 -14.905 1.00 96.75 210 TYR A N 1
ATOM 1718 C CA . TYR A 1 210 ? 8.520 14.125 -13.465 1.00 96.75 210 TYR A CA 1
ATOM 1719 C C . TYR A 1 210 ? 9.285 12.905 -12.985 1.00 96.75 210 TYR A C 1
ATOM 1721 O O . TYR A 1 210 ? 9.148 11.816 -13.541 1.00 96.75 210 TYR A O 1
ATOM 1729 N N . LEU A 1 211 ? 10.059 13.090 -11.921 1.00 94.81 211 LEU A N 1
ATOM 1730 C CA . LEU A 1 211 ? 10.669 12.001 -11.177 1.00 94.81 211 LEU A CA 1
ATOM 1731 C C . LEU A 1 211 ? 9.961 11.873 -9.831 1.00 94.81 211 LEU A C 1
ATOM 1733 O O . LEU A 1 211 ? 10.004 12.789 -9.015 1.00 94.81 211 LEU A O 1
ATOM 1737 N N . ILE A 1 212 ? 9.318 10.731 -9.611 1.00 93.94 212 ILE A N 1
ATOM 1738 C CA . ILE A 1 212 ? 8.588 10.394 -8.382 1.00 93.94 212 ILE A CA 1
ATOM 1739 C C . ILE A 1 212 ? 9.157 9.101 -7.777 1.00 93.94 212 ILE A C 1
ATOM 1741 O O . ILE A 1 212 ? 10.099 8.511 -8.325 1.00 93.94 212 ILE A O 1
ATOM 1745 N N . SER A 1 213 ? 8.629 8.655 -6.633 1.00 92.31 213 SER A N 1
ATOM 1746 C CA . SER A 1 213 ? 9.111 7.442 -5.953 1.00 92.31 213 SER A CA 1
ATOM 1747 C C . SER A 1 213 ? 10.617 7.504 -5.608 1.00 92.31 213 SER A C 1
ATOM 1749 O O . SER A 1 213 ? 11.386 6.585 -5.906 1.00 92.31 213 SER A O 1
ATOM 1751 N N . ASN A 1 214 ? 11.062 8.610 -5.005 1.00 89.44 214 ASN A N 1
ATOM 1752 C CA . ASN A 1 214 ? 12.445 8.883 -4.618 1.00 89.44 214 ASN A CA 1
ATOM 1753 C C . ASN A 1 214 ? 13.363 8.946 -5.844 1.00 89.44 214 ASN A C 1
ATOM 1755 O O . ASN A 1 214 ? 14.427 8.339 -5.877 1.00 89.44 214 ASN A O 1
ATOM 1759 N N . ASN A 1 215 ? 12.929 9.676 -6.872 1.00 91.56 215 ASN A N 1
ATOM 1760 C CA . ASN A 1 215 ? 13.606 9.796 -8.161 1.00 91.56 215 ASN A CA 1
ATOM 1761 C C . ASN A 1 215 ? 13.852 8.463 -8.875 1.00 91.56 215 ASN A C 1
ATOM 1763 O O . ASN A 1 215 ? 14.879 8.330 -9.525 1.00 91.56 215 ASN A O 1
ATOM 1767 N N . ARG A 1 216 ? 12.967 7.471 -8.737 1.00 93.06 216 ARG A N 1
ATOM 1768 C CA . ARG A 1 216 ? 13.139 6.133 -9.340 1.00 93.06 216 ARG A CA 1
ATOM 1769 C C . ARG A 1 216 ? 12.064 5.755 -10.354 1.00 93.06 216 ARG A C 1
ATOM 1771 O O . ARG A 1 216 ? 12.154 4.703 -10.986 1.00 93.06 216 ARG A O 1
ATOM 1778 N N . LEU A 1 217 ? 11.047 6.592 -10.510 1.00 95.56 217 LEU A N 1
ATOM 1779 C CA . LEU A 1 217 ? 9.995 6.431 -11.502 1.00 95.56 217 LEU A CA 1
ATOM 1780 C C . LEU A 1 217 ? 9.879 7.722 -12.307 1.00 95.56 217 LEU A C 1
ATOM 1782 O O . LEU A 1 217 ? 9.676 8.790 -11.730 1.00 95.56 217 LEU A O 1
ATOM 1786 N N . MET A 1 218 ? 10.010 7.620 -13.627 1.00 97.19 218 MET A N 1
ATOM 1787 C CA . MET A 1 218 ? 9.740 8.729 -14.533 1.00 97.19 218 MET A CA 1
ATOM 1788 C C . MET A 1 218 ? 8.298 8.656 -15.022 1.00 97.19 218 MET A C 1
ATOM 1790 O O . MET A 1 218 ? 7.917 7.683 -15.675 1.00 97.19 218 MET A O 1
ATOM 1794 N N . ARG A 1 219 ? 7.532 9.713 -14.755 1.00 97.81 219 ARG A N 1
ATOM 1795 C CA . ARG A 1 219 ? 6.145 9.882 -15.199 1.00 97.81 219 ARG A CA 1
ATOM 1796 C C . ARG A 1 219 ? 6.050 11.063 -16.150 1.00 97.81 219 ARG A C 1
ATOM 1798 O O . ARG A 1 219 ? 6.549 12.139 -15.834 1.00 97.81 219 ARG A O 1
ATOM 1805 N N . PHE A 1 220 ? 5.416 10.876 -17.298 1.00 98.19 220 PHE A N 1
ATOM 1806 C CA . PHE A 1 220 ? 5.141 11.951 -18.245 1.00 98.19 220 PHE A CA 1
ATOM 1807 C C . PHE A 1 220 ? 3.672 12.358 -18.159 1.00 98.19 220 PHE A C 1
ATOM 1809 O O . PHE A 1 220 ? 2.798 11.496 -18.099 1.00 98.19 220 PHE A O 1
ATOM 1816 N N . CYS A 1 221 ? 3.403 13.661 -18.177 1.00 97.81 221 CYS A N 1
ATOM 1817 C CA . CYS A 1 221 ? 2.059 14.227 -18.208 1.00 97.81 221 CYS A CA 1
ATOM 1818 C C . CYS A 1 221 ? 1.917 15.171 -19.410 1.00 97.81 221 CYS A C 1
ATOM 1820 O O . CYS A 1 221 ? 2.699 16.123 -19.515 1.00 97.81 221 CYS A O 1
ATOM 1822 N N . PRO A 1 222 ? 0.930 14.947 -20.300 1.00 97.38 222 PRO A N 1
ATOM 1823 C CA . PRO A 1 222 ? 0.670 15.832 -21.430 1.00 97.38 222 PRO A CA 1
ATOM 1824 C C . PRO A 1 222 ? 0.340 17.263 -20.996 1.00 97.38 222 PRO A C 1
ATOM 1826 O O . PRO A 1 222 ? -0.187 17.493 -19.904 1.00 97.38 222 PRO A O 1
ATOM 1829 N N . ASN A 1 223 ? 0.579 18.230 -21.882 1.00 96.31 223 ASN A N 1
ATOM 1830 C CA . ASN A 1 223 ? 0.243 19.636 -21.649 1.00 96.31 223 ASN A CA 1
ATOM 1831 C C . ASN A 1 223 ? -1.207 19.817 -21.154 1.00 96.31 223 ASN A C 1
ATOM 1833 O O . ASN A 1 223 ? -2.154 19.320 -21.761 1.00 96.31 223 ASN A O 1
ATOM 1837 N N . GLY A 1 224 ? -1.375 20.561 -20.055 1.00 94.44 224 GLY A N 1
ATOM 1838 C CA . GLY A 1 224 ? -2.679 20.803 -19.425 1.00 94.44 224 GLY A CA 1
ATOM 1839 C C . GLY A 1 224 ? -3.186 19.679 -18.512 1.00 94.44 224 GLY A C 1
ATOM 1840 O O . GLY A 1 224 ? -4.320 19.766 -18.049 1.00 94.44 224 GLY A O 1
ATOM 1841 N N . THR A 1 225 ? -2.373 18.650 -18.250 1.00 96.31 225 THR A N 1
ATOM 1842 C CA . THR A 1 225 ? -2.692 17.552 -17.324 1.00 96.31 225 THR A CA 1
ATOM 1843 C C . THR A 1 225 ? -1.910 17.717 -16.026 1.00 96.31 225 THR A C 1
ATOM 1845 O O . THR A 1 225 ? -0.687 17.861 -16.059 1.00 96.31 225 THR A O 1
ATOM 1848 N N . ASP A 1 226 ? -2.604 17.678 -14.889 1.00 95.12 226 ASP A N 1
ATOM 1849 C CA . ASP A 1 226 ? -1.965 17.712 -13.572 1.00 95.12 226 ASP A CA 1
ATOM 1850 C C . ASP A 1 226 ? -1.260 16.384 -13.262 1.00 95.12 226 ASP A C 1
ATOM 1852 O O . ASP A 1 226 ? -1.713 15.311 -13.667 1.00 95.12 226 ASP A O 1
ATOM 1856 N N . LEU A 1 227 ? -0.153 16.457 -12.520 1.00 95.38 227 LEU A N 1
ATOM 1857 C CA . LEU A 1 227 ? 0.588 15.276 -12.087 1.00 95.38 227 LEU A CA 1
ATOM 1858 C C . LEU A 1 227 ? -0.242 14.445 -11.102 1.00 95.38 227 LEU A C 1
ATOM 1860 O O . LEU A 1 227 ? -0.523 14.887 -9.990 1.00 95.38 227 LEU A O 1
ATOM 1864 N N . ASP A 1 228 ? -0.534 13.201 -11.477 1.00 94.31 228 ASP A N 1
ATOM 1865 C CA . ASP A 1 228 ? -0.925 12.162 -10.525 1.00 94.31 228 ASP A CA 1
ATOM 1866 C C . ASP A 1 228 ? 0.328 11.678 -9.780 1.00 94.31 228 ASP A C 1
ATOM 1868 O O . ASP A 1 228 ? 1.264 11.157 -10.397 1.00 94.31 228 ASP A O 1
ATOM 1872 N N . THR A 1 229 ? 0.367 11.858 -8.460 1.00 93.50 229 THR A N 1
ATOM 1873 C CA . THR A 1 229 ? 1.500 11.459 -7.614 1.00 93.50 229 THR A CA 1
ATOM 1874 C C . THR A 1 229 ? 1.330 10.083 -6.969 1.00 93.50 229 THR A C 1
ATOM 1876 O O . THR A 1 229 ? 2.201 9.655 -6.206 1.00 93.50 229 THR A O 1
ATOM 1879 N N . SER A 1 230 ? 0.240 9.369 -7.263 1.00 94.94 230 SER A N 1
ATOM 1880 C CA . SER A 1 230 ? -0.016 8.031 -6.742 1.00 94.94 230 SER A CA 1
ATOM 1881 C C . SER A 1 230 ? 0.936 7.012 -7.358 1.00 94.94 230 SER A C 1
ATOM 1883 O O . SER A 1 230 ? 1.063 6.906 -8.584 1.00 94.94 230 SER A O 1
ATOM 1885 N N . VAL A 1 231 ? 1.596 6.238 -6.496 1.00 95.62 231 VAL A N 1
ATOM 1886 C CA . VAL A 1 231 ? 2.474 5.136 -6.894 1.00 95.62 231 VAL A CA 1
ATOM 1887 C C . VAL A 1 231 ? 2.036 3.867 -6.184 1.00 95.62 231 VAL A C 1
ATOM 1889 O O . VAL A 1 231 ? 1.974 3.820 -4.957 1.00 95.62 231 VAL A O 1
ATOM 1892 N N . THR A 1 232 ? 1.742 2.828 -6.963 1.00 95.94 232 THR A N 1
ATOM 1893 C CA . THR A 1 232 ? 1.323 1.522 -6.449 1.00 95.94 232 THR A CA 1
ATOM 1894 C C . THR A 1 232 ? 2.436 0.496 -6.599 1.00 95.94 232 THR A C 1
ATOM 1896 O O . THR A 1 232 ? 2.756 0.043 -7.698 1.00 95.94 232 THR A O 1
ATOM 1899 N N . CYS A 1 233 ? 2.970 0.065 -5.464 1.00 94.94 233 CYS A N 1
ATOM 1900 C CA . CYS A 1 233 ? 3.927 -1.022 -5.360 1.00 94.94 233 CYS A CA 1
ATOM 1901 C C . CYS A 1 233 ? 3.221 -2.309 -4.944 1.00 94.94 233 CYS A C 1
ATOM 1903 O O . CYS A 1 233 ? 2.365 -2.291 -4.064 1.00 94.94 233 CYS A O 1
ATOM 1905 N N . THR A 1 234 ? 3.602 -3.440 -5.536 1.00 95.62 234 THR A N 1
ATOM 1906 C CA . THR A 1 234 ? 3.122 -4.759 -5.096 1.00 95.62 234 THR A CA 1
ATOM 1907 C C . THR A 1 234 ? 4.300 -5.590 -4.632 1.00 95.62 234 THR A C 1
ATOM 1909 O O . THR A 1 234 ? 5.289 -5.727 -5.354 1.00 95.62 234 THR A O 1
ATOM 1912 N N . MET A 1 235 ? 4.205 -6.107 -3.412 1.00 94.12 235 MET A N 1
ATOM 1913 C CA . MET A 1 235 ? 5.212 -6.989 -2.849 1.00 94.12 235 MET A CA 1
ATOM 1914 C C . MET A 1 235 ? 4.934 -8.441 -3.256 1.00 94.12 235 MET A C 1
ATOM 1916 O O . MET A 1 235 ? 3.847 -8.954 -2.999 1.00 94.12 235 MET A O 1
ATOM 1920 N N . ASN A 1 236 ? 5.935 -9.095 -3.844 1.00 92.62 236 ASN A N 1
ATOM 1921 C CA . ASN A 1 236 ? 5.863 -10.451 -4.402 1.00 92.62 236 ASN A CA 1
ATOM 1922 C C . ASN A 1 236 ? 6.754 -11.456 -3.638 1.00 92.62 236 ASN A C 1
ATOM 1924 O O . ASN A 1 236 ? 6.809 -12.635 -3.980 1.00 92.62 236 ASN A O 1
ATOM 1928 N N . GLY A 1 237 ? 7.467 -11.003 -2.600 1.00 91.50 237 GLY A N 1
ATOM 1929 C CA . GLY A 1 237 ? 8.303 -11.846 -1.742 1.00 91.50 237 GLY A CA 1
ATOM 1930 C C . GLY A 1 237 ? 7.941 -11.723 -0.263 1.00 91.50 237 GLY A C 1
ATOM 1931 O O . GLY A 1 237 ? 7.450 -10.695 0.179 1.00 91.50 237 GLY A O 1
ATOM 1932 N N . ASN A 1 238 ? 8.246 -12.749 0.535 1.00 92.81 238 ASN A N 1
ATOM 1933 C CA . ASN A 1 238 ? 7.886 -12.794 1.963 1.00 92.81 238 ASN A CA 1
ATOM 1934 C C . ASN A 1 238 ? 8.655 -11.804 2.855 1.00 92.81 238 ASN A C 1
ATOM 1936 O O . ASN A 1 238 ? 8.288 -11.618 4.012 1.00 92.81 238 ASN A O 1
ATOM 1940 N N . ASN A 1 239 ? 9.751 -11.221 2.368 1.00 93.19 239 ASN A N 1
ATOM 1941 C CA . ASN A 1 239 ? 10.633 -10.364 3.156 1.00 93.19 239 ASN A CA 1
ATOM 1942 C C . ASN A 1 239 ? 10.667 -8.961 2.557 1.00 93.19 239 ASN A C 1
ATOM 1944 O O . ASN A 1 239 ? 11.196 -8.762 1.464 1.00 93.19 239 ASN A O 1
ATOM 1948 N N . TYR A 1 240 ? 10.155 -7.990 3.305 1.00 92.06 240 TYR A N 1
ATOM 1949 C CA . TYR A 1 240 ? 10.212 -6.584 2.937 1.00 92.06 240 TYR A CA 1
ATOM 1950 C C . TYR A 1 240 ? 11.656 -6.072 2.965 1.00 92.06 240 TYR A C 1
ATOM 1952 O O . TYR A 1 240 ? 12.426 -6.385 3.884 1.00 92.06 240 TYR A O 1
ATOM 1960 N N . ASN A 1 241 ? 11.997 -5.224 1.999 1.00 87.69 241 ASN A N 1
ATOM 1961 C CA . ASN A 1 241 ? 13.269 -4.515 1.939 1.00 87.69 241 ASN A CA 1
ATOM 1962 C C . ASN A 1 241 ? 13.027 -3.045 1.562 1.00 87.69 241 ASN A C 1
ATOM 1964 O O . ASN A 1 241 ? 12.141 -2.762 0.764 1.00 87.69 241 ASN A O 1
ATOM 1968 N N . LEU A 1 242 ? 13.805 -2.120 2.129 1.00 82.00 242 LEU A N 1
ATOM 1969 C CA . LEU A 1 242 ? 13.690 -0.679 1.862 1.00 82.00 242 LEU A CA 1
ATOM 1970 C C . LEU A 1 242 ? 14.256 -0.271 0.501 1.00 82.00 242 LEU A C 1
ATOM 1972 O O . LEU A 1 242 ? 13.922 0.795 -0.009 1.00 82.00 242 LEU A O 1
ATOM 1976 N N . SER A 1 243 ? 15.124 -1.089 -0.085 1.00 72.88 243 SER A N 1
ATOM 1977 C CA . SER A 1 243 ? 15.717 -0.799 -1.382 1.00 72.88 243 SER A CA 1
ATOM 1978 C C . SER A 1 243 ? 16.092 -2.070 -2.128 1.00 72.88 243 SER A C 1
ATOM 1980 O O . SER A 1 243 ? 16.262 -3.146 -1.550 1.00 72.88 243 SER A O 1
ATOM 1982 N N . TYR A 1 244 ? 16.228 -1.934 -3.444 1.00 75.44 244 TYR A N 1
ATOM 1983 C CA . TYR A 1 244 ? 16.770 -2.986 -4.283 1.00 75.44 244 TYR A CA 1
ATOM 1984 C C . TYR A 1 244 ? 18.300 -2.911 -4.305 1.00 75.44 244 TYR A C 1
ATOM 1986 O O . TYR A 1 244 ? 18.874 -1.900 -4.706 1.00 75.44 244 TYR A O 1
ATOM 1994 N N . SER A 1 245 ? 18.968 -3.995 -3.902 1.00 65.25 245 SER A N 1
ATOM 1995 C CA . SER A 1 245 ? 20.433 -4.072 -3.838 1.00 65.25 245 SER A CA 1
ATOM 1996 C C . SER A 1 245 ? 21.096 -4.647 -5.096 1.00 65.25 245 SER A C 1
ATOM 1998 O O . SER A 1 245 ? 22.313 -4.811 -5.106 1.00 65.25 245 SER A O 1
ATOM 2000 N N . GLY A 1 246 ? 20.342 -4.966 -6.156 1.00 64.44 246 GLY A N 1
ATOM 2001 C CA . GLY A 1 246 ? 20.920 -5.556 -7.371 1.00 64.44 246 GLY A CA 1
ATOM 2002 C C . GLY A 1 246 ? 20.980 -7.087 -7.407 1.00 64.44 246 GLY A C 1
ATOM 2003 O O . GLY A 1 246 ? 21.602 -7.601 -8.334 1.00 64.44 246 GLY A O 1
ATOM 2004 N N . ASN A 1 247 ? 20.380 -7.787 -6.434 1.00 62.59 247 ASN A N 1
ATOM 2005 C CA . ASN A 1 247 ? 20.379 -9.255 -6.321 1.00 62.59 247 ASN A CA 1
ATOM 2006 C C . ASN A 1 247 ? 19.044 -9.878 -6.774 1.00 62.59 247 ASN A C 1
ATOM 2008 O O . ASN A 1 247 ? 17.994 -9.262 -6.615 1.00 62.59 247 ASN A O 1
ATOM 2012 N N . ASP A 1 248 ? 19.086 -11.133 -7.234 1.00 59.59 248 ASP A N 1
ATOM 2013 C CA . ASP A 1 248 ? 17.981 -11.833 -7.919 1.00 59.59 248 ASP A CA 1
ATOM 2014 C C . ASP A 1 248 ? 16.673 -11.993 -7.115 1.00 59.59 248 ASP A C 1
ATOM 2016 O O . ASP A 1 248 ? 15.610 -12.184 -7.700 1.00 59.59 248 ASP A O 1
ATOM 2020 N N . ASN A 1 249 ? 16.699 -11.868 -5.784 1.00 65.62 249 ASN A N 1
ATOM 2021 C CA . ASN A 1 249 ? 15.480 -11.916 -4.973 1.00 65.62 249 ASN A CA 1
ATOM 2022 C C . ASN A 1 249 ? 14.848 -10.525 -4.856 1.00 65.62 249 ASN A C 1
ATOM 2024 O O . ASN A 1 249 ? 15.100 -9.789 -3.900 1.00 65.62 249 ASN A O 1
ATOM 2028 N N . GLN A 1 250 ? 14.010 -10.190 -5.836 1.00 78.19 250 GLN A N 1
ATOM 2029 C CA . GLN A 1 250 ? 13.214 -8.964 -5.893 1.00 78.19 250 GLN A CA 1
ATOM 2030 C C . GLN A 1 250 ? 11.925 -9.129 -5.076 1.00 78.19 250 GLN A C 1
ATOM 2032 O O . GLN A 1 250 ? 11.051 -9.900 -5.469 1.00 78.19 250 GLN A O 1
ATOM 2037 N N . PRO A 1 251 ? 11.750 -8.414 -3.950 1.00 86.06 251 PRO A N 1
ATOM 2038 C CA . PRO A 1 251 ? 10.512 -8.509 -3.189 1.00 86.06 251 PRO A CA 1
ATOM 2039 C C . PRO A 1 251 ? 9.371 -7.683 -3.793 1.00 86.06 251 PRO A C 1
ATOM 2041 O O . PRO A 1 251 ? 8.284 -7.723 -3.236 1.00 86.06 251 PRO A O 1
ATOM 2044 N N . PHE A 1 252 ? 9.569 -6.960 -4.903 1.00 91.94 252 PHE A N 1
ATOM 2045 C CA . PHE A 1 252 ? 8.558 -6.083 -5.509 1.00 91.94 252 PHE A CA 1
ATOM 2046 C C . PHE A 1 252 ? 8.411 -6.298 -7.017 1.00 91.94 252 PHE A C 1
ATOM 2048 O O . PHE A 1 252 ? 9.319 -6.804 -7.671 1.00 91.94 252 PHE A O 1
ATOM 2055 N N . ASN A 1 253 ? 7.277 -5.857 -7.562 1.00 91.25 253 ASN A N 1
ATOM 2056 C CA . ASN A 1 253 ? 6.961 -5.888 -8.991 1.00 91.25 253 ASN A CA 1
ATOM 2057 C C . ASN A 1 253 ? 7.818 -4.943 -9.857 1.00 91.25 253 ASN A C 1
ATOM 2059 O O . ASN A 1 253 ? 8.014 -5.234 -11.034 1.00 91.25 253 ASN A O 1
ATOM 2063 N N . TYR A 1 254 ? 8.344 -3.851 -9.291 1.00 93.12 254 TYR A N 1
ATOM 2064 C CA . TYR A 1 254 ? 9.169 -2.877 -10.014 1.00 93.12 254 TYR A CA 1
ATOM 2065 C C . TYR A 1 254 ? 10.365 -2.372 -9.192 1.00 93.12 254 TYR A C 1
ATOM 2067 O O . TYR A 1 254 ? 10.288 -2.314 -7.962 1.00 93.12 254 TYR A O 1
ATOM 2075 N N . PRO A 1 255 ? 11.455 -1.926 -9.847 1.00 91.88 255 PRO A N 1
ATOM 2076 C CA . PRO A 1 255 ? 12.667 -1.471 -9.164 1.00 91.88 255 PRO A CA 1
ATOM 2077 C C . PRO A 1 255 ? 12.521 -0.126 -8.435 1.00 91.88 255 PRO A C 1
ATOM 2079 O O . PRO A 1 255 ? 13.300 0.162 -7.524 1.00 91.88 255 PRO A O 1
ATOM 2082 N N . HIS A 1 256 ? 11.521 0.691 -8.785 1.00 92.50 256 HIS A N 1
ATOM 2083 C CA . HIS A 1 256 ? 11.220 1.915 -8.036 1.00 92.50 256 HIS A CA 1
ATOM 2084 C C . HIS A 1 256 ? 10.624 1.643 -6.649 1.00 92.50 256 HIS A C 1
ATOM 2086 O O . HIS A 1 256 ? 10.640 2.527 -5.795 1.00 92.50 256 HIS A O 1
ATOM 2092 N N . CYS A 1 257 ? 10.137 0.425 -6.405 1.00 92.25 257 CYS A N 1
ATOM 2093 C CA . CYS A 1 257 ? 9.551 0.026 -5.136 1.00 92.25 257 CYS A CA 1
ATOM 2094 C C . CYS A 1 257 ? 10.615 -0.391 -4.102 1.00 92.25 257 CYS A C 1
ATOM 2096 O O . CYS A 1 257 ? 11.666 -0.925 -4.468 1.00 92.25 257 CYS A O 1
ATOM 2098 N N . PRO A 1 258 ? 10.365 -0.165 -2.799 1.00 89.38 258 PRO A N 1
ATOM 2099 C CA . PRO A 1 258 ? 9.188 0.505 -2.231 1.00 89.38 258 PRO A CA 1
ATOM 2100 C C . PRO A 1 258 ? 9.262 2.036 -2.375 1.00 89.38 258 PRO A C 1
ATOM 2102 O O . PRO A 1 258 ? 10.356 2.592 -2.343 1.00 89.38 258 PRO A O 1
ATOM 2105 N N . CYS A 1 259 ? 8.116 2.714 -2.485 1.00 87.81 259 CYS A N 1
ATOM 2106 C CA . CYS A 1 259 ? 7.993 4.169 -2.687 1.00 87.81 259 CYS A CA 1
ATOM 2107 C C . CYS A 1 259 ? 7.852 4.994 -1.383 1.00 87.81 259 CYS A C 1
ATOM 2109 O O . CYS A 1 259 ? 7.178 6.024 -1.377 1.00 87.81 259 CYS A O 1
ATOM 2111 N N . ASP A 1 260 ? 8.415 4.531 -0.256 1.00 84.44 260 ASP A N 1
ATOM 2112 C CA . ASP A 1 260 ? 8.237 5.185 1.056 1.00 84.44 260 ASP A CA 1
ATOM 2113 C C . ASP A 1 260 ? 9.010 6.511 1.169 1.00 84.44 260 ASP A C 1
ATOM 2115 O O . ASP A 1 260 ? 10.103 6.577 1.736 1.00 84.44 260 ASP A O 1
ATOM 2119 N N . ASP A 1 261 ? 8.426 7.581 0.634 1.00 79.62 261 ASP A N 1
ATOM 2120 C CA . ASP A 1 261 ? 9.098 8.868 0.488 1.00 79.62 261 ASP A CA 1
ATOM 2121 C C . ASP A 1 261 ? 8.460 9.958 1.350 1.00 79.62 261 ASP A C 1
ATOM 2123 O O . ASP A 1 261 ? 7.247 10.164 1.354 1.00 79.62 261 ASP A O 1
ATOM 2127 N N . ASN A 1 262 ? 9.305 10.717 2.052 1.00 69.88 262 ASN A N 1
ATOM 2128 C CA . ASN A 1 262 ? 8.898 11.895 2.813 1.00 69.88 262 ASN A CA 1
ATOM 2129 C C . ASN A 1 262 ? 8.603 13.066 1.858 1.00 69.88 262 ASN A C 1
ATOM 2131 O O . ASN A 1 262 ? 9.463 13.927 1.668 1.00 69.88 262 ASN A O 1
ATOM 2135 N N . GLY A 1 263 ? 7.437 13.092 1.207 1.00 67.81 263 GLY A N 1
ATOM 2136 C CA . GLY A 1 263 ? 7.130 14.159 0.251 1.00 67.81 263 GLY A CA 1
ATOM 2137 C C . GLY A 1 263 ? 5.869 13.966 -0.593 1.00 67.81 263 GLY A C 1
ATOM 2138 O O . GLY A 1 263 ? 4.809 13.635 -0.073 1.00 67.81 263 GLY A O 1
ATOM 2139 N N . GLU A 1 264 ? 6.018 14.256 -1.890 1.00 76.00 264 GLU A N 1
ATOM 2140 C CA . GLU A 1 264 ? 4.958 14.474 -2.891 1.00 76.00 264 GLU A CA 1
ATOM 2141 C C . GLU A 1 264 ? 4.293 13.187 -3.407 1.00 76.00 264 GLU A C 1
ATOM 2143 O O . GLU A 1 264 ? 3.191 13.251 -3.942 1.00 76.00 264 GLU A O 1
ATOM 2148 N N . THR A 1 265 ? 4.938 12.024 -3.251 1.00 90.50 265 THR A N 1
ATOM 2149 C CA . THR A 1 265 ? 4.434 10.734 -3.754 1.00 90.50 265 THR A CA 1
ATOM 2150 C C . THR A 1 265 ? 3.427 10.111 -2.788 1.00 90.50 265 THR A C 1
ATOM 2152 O O . THR A 1 265 ? 3.733 9.859 -1.621 1.00 90.50 265 THR A O 1
ATOM 2155 N N . GLU A 1 266 ? 2.232 9.791 -3.281 1.00 93.25 266 GLU A N 1
ATOM 2156 C CA . GLU A 1 266 ? 1.241 9.021 -2.532 1.00 93.25 266 GLU A CA 1
ATOM 2157 C C . GLU A 1 266 ? 1.488 7.521 -2.725 1.00 93.25 266 GLU A C 1
ATOM 2159 O O . GLU A 1 266 ? 0.976 6.890 -3.649 1.00 93.25 266 GLU A O 1
ATOM 2164 N N . CYS A 1 267 ? 2.308 6.943 -1.845 1.00 94.50 267 CYS A N 1
ATOM 2165 C CA . CYS A 1 267 ? 2.705 5.543 -1.947 1.00 94.50 267 CYS A CA 1
ATOM 2166 C C . CYS A 1 267 ? 1.628 4.586 -1.411 1.00 94.50 267 CYS A C 1
ATOM 2168 O O . CYS A 1 267 ? 1.198 4.688 -0.254 1.00 94.50 267 CYS A O 1
ATOM 2170 N N . ILE A 1 268 ? 1.235 3.618 -2.237 1.00 95.88 268 ILE A N 1
ATOM 2171 C CA . ILE A 1 268 ? 0.331 2.515 -1.908 1.00 95.88 268 ILE A CA 1
ATOM 2172 C C . ILE A 1 268 ? 1.112 1.210 -2.049 1.00 95.88 268 ILE A C 1
ATOM 2174 O O . ILE A 1 268 ? 1.698 0.932 -3.093 1.00 95.88 268 ILE A O 1
ATOM 2178 N N . LEU A 1 269 ? 1.111 0.395 -0.999 1.00 96.69 269 LEU A N 1
ATOM 2179 C CA . LEU A 1 269 ? 1.740 -0.918 -0.986 1.00 96.69 269 LEU A CA 1
ATOM 2180 C C . LEU A 1 269 ? 0.669 -2.002 -0.919 1.00 96.69 269 LEU A C 1
ATOM 2182 O O . LEU A 1 269 ? -0.032 -2.116 0.082 1.00 96.69 269 LEU A O 1
ATOM 2186 N N . ASN A 1 270 ? 0.593 -2.816 -1.963 1.00 97.31 270 ASN A N 1
ATOM 2187 C CA . ASN A 1 270 ? -0.167 -4.058 -1.998 1.00 97.31 270 ASN A CA 1
ATOM 2188 C C . ASN A 1 270 ? 0.748 -5.246 -1.677 1.00 97.31 270 ASN A C 1
ATOM 2190 O O . ASN A 1 270 ? 1.970 -5.185 -1.848 1.00 97.31 270 ASN A O 1
ATOM 2194 N N . ILE A 1 271 ? 0.146 -6.359 -1.274 1.00 96.81 271 ILE A N 1
ATOM 2195 C CA . ILE A 1 271 ? 0.824 -7.643 -1.085 1.00 96.81 271 ILE A CA 1
ATOM 2196 C C . ILE A 1 271 ? 0.172 -8.645 -2.035 1.00 96.81 271 ILE A C 1
ATOM 2198 O O . ILE A 1 271 ? -1.050 -8.690 -2.142 1.00 96.81 271 ILE A O 1
ATOM 2202 N N . GLN A 1 272 ? 0.976 -9.423 -2.755 1.00 95.94 272 GLN A N 1
ATOM 2203 C CA . GLN A 1 272 ? 0.466 -10.410 -3.699 1.00 95.94 272 GLN A CA 1
ATOM 2204 C C . GLN A 1 272 ? -0.378 -11.476 -2.976 1.00 95.94 272 GLN A C 1
ATOM 2206 O O . GLN A 1 272 ? 0.026 -11.994 -1.941 1.00 95.94 272 GLN A O 1
ATOM 2211 N N . GLN A 1 273 ? -1.532 -11.835 -3.547 1.00 94.56 273 GLN A N 1
ATOM 2212 C CA . GLN A 1 273 ? -2.550 -12.694 -2.913 1.00 94.56 273 GLN A CA 1
ATOM 2213 C C . GLN A 1 273 ? -2.086 -14.105 -2.523 1.00 94.56 273 GLN A C 1
ATOM 2215 O O . GLN A 1 273 ? -2.737 -14.780 -1.734 1.00 94.56 273 GLN A O 1
ATOM 2220 N N . ASN A 1 274 ? -0.976 -14.588 -3.083 1.00 94.00 274 ASN A N 1
ATOM 2221 C CA . ASN A 1 274 ? -0.379 -15.869 -2.704 1.00 94.00 274 ASN A CA 1
ATOM 2222 C C . ASN A 1 274 ? 0.481 -15.781 -1.424 1.00 94.00 274 ASN A C 1
ATOM 2224 O O . ASN A 1 274 ? 0.997 -16.810 -0.981 1.00 94.00 274 ASN A O 1
ATOM 2228 N N . LEU A 1 275 ? 0.665 -14.590 -0.842 1.00 95.56 275 LEU A N 1
ATOM 2229 C CA . LEU A 1 275 ? 1.507 -14.346 0.330 1.00 95.56 275 LEU A CA 1
ATOM 2230 C C . LEU A 1 275 ? 0.670 -14.132 1.597 1.00 95.56 275 LEU A C 1
ATOM 2232 O O . LEU A 1 275 ? 0.448 -13.014 2.043 1.00 95.56 275 LEU A O 1
ATOM 2236 N N . ASN A 1 276 ? 0.321 -15.220 2.277 1.00 96.69 276 ASN A N 1
ATOM 2237 C CA . ASN A 1 276 ? -0.452 -15.144 3.528 1.00 96.69 276 ASN A CA 1
ATOM 2238 C C . ASN A 1 276 ? 0.367 -14.632 4.733 1.00 96.69 276 ASN A C 1
ATOM 2240 O O . ASN A 1 276 ? -0.170 -14.405 5.819 1.00 96.69 276 ASN A O 1
ATOM 2244 N N . THR A 1 277 ? 1.687 -14.493 4.585 1.00 97.25 277 THR A N 1
ATOM 2245 C CA . THR A 1 277 ? 2.575 -14.012 5.649 1.00 97.25 277 THR A CA 1
ATOM 2246 C C . THR A 1 277 ? 3.688 -13.150 5.086 1.00 97.25 277 THR A C 1
ATOM 2248 O O . THR A 1 277 ? 4.347 -13.547 4.125 1.00 97.25 277 THR A O 1
ATOM 2251 N N . VAL A 1 278 ? 3.967 -12.026 5.742 1.00 96.69 278 VAL A N 1
ATOM 2252 C CA . VAL A 1 278 ? 5.015 -11.092 5.324 1.00 96.69 278 VAL A CA 1
ATOM 2253 C C . VAL A 1 278 ? 5.828 -10.634 6.519 1.00 96.69 278 VAL A C 1
ATOM 2255 O O . VAL A 1 278 ? 5.283 -10.225 7.539 1.00 96.69 278 VAL A O 1
ATOM 2258 N N . ASN A 1 279 ? 7.147 -10.652 6.379 1.00 95.56 279 ASN A N 1
ATOM 2259 C CA . ASN A 1 279 ? 8.087 -10.127 7.351 1.00 95.56 279 ASN A CA 1
ATOM 2260 C C . ASN A 1 279 ? 8.578 -8.735 6.928 1.00 95.56 279 ASN A C 1
ATOM 2262 O O . ASN A 1 279 ? 9.280 -8.590 5.930 1.00 95.56 279 ASN A O 1
ATOM 2266 N N . PHE A 1 280 ? 8.264 -7.716 7.728 1.00 93.81 280 PHE A N 1
ATOM 2267 C CA . PHE A 1 280 ? 8.667 -6.328 7.490 1.00 93.81 280 PHE A CA 1
ATOM 2268 C C . PHE A 1 280 ? 10.101 -6.006 7.936 1.00 93.81 280 PHE A C 1
ATOM 2270 O O . PHE A 1 280 ? 10.567 -4.883 7.751 1.00 93.81 280 PHE A O 1
ATOM 2277 N N . ASN A 1 281 ? 10.824 -6.974 8.510 1.00 91.75 281 ASN A N 1
ATOM 2278 C CA . ASN A 1 281 ? 12.225 -6.856 8.928 1.00 91.75 281 ASN A CA 1
ATOM 2279 C C . ASN A 1 281 ? 12.511 -5.651 9.841 1.00 91.75 281 ASN A C 1
ATOM 2281 O O . ASN A 1 281 ? 13.588 -5.064 9.799 1.00 91.75 281 ASN A O 1
ATOM 2285 N N . ASN A 1 282 ? 11.551 -5.286 10.695 1.00 90.50 282 ASN A N 1
ATOM 2286 C CA . ASN A 1 282 ? 11.618 -4.128 11.588 1.00 90.50 282 ASN A CA 1
ATOM 2287 C C . ASN A 1 282 ? 11.764 -2.771 10.874 1.00 90.50 282 ASN A C 1
ATOM 2289 O O . ASN A 1 282 ? 12.175 -1.789 11.502 1.00 90.50 282 ASN A O 1
ATOM 2293 N N . ASN A 1 283 ? 11.430 -2.704 9.582 1.00 88.81 283 ASN A N 1
ATOM 2294 C CA . ASN A 1 283 ? 11.414 -1.455 8.833 1.00 88.81 283 ASN A CA 1
ATOM 2295 C C . ASN A 1 283 ? 10.195 -0.612 9.217 1.00 88.81 283 ASN A C 1
ATOM 2297 O O . ASN A 1 283 ? 9.130 -1.131 9.563 1.00 88.81 283 ASN A O 1
ATOM 2301 N N . ILE A 1 284 ? 10.378 0.703 9.162 1.00 89.25 284 ILE A N 1
ATOM 2302 C CA . ILE A 1 284 ? 9.325 1.687 9.386 1.00 89.25 284 ILE A CA 1
ATOM 2303 C C . ILE A 1 284 ? 8.993 2.307 8.032 1.00 89.25 284 ILE A C 1
ATOM 2305 O O . ILE A 1 284 ? 9.911 2.770 7.363 1.00 89.25 284 ILE A O 1
ATOM 2309 N N . ILE A 1 285 ? 7.711 2.325 7.661 1.00 90.19 285 ILE A N 1
ATOM 2310 C CA . ILE A 1 285 ? 7.238 2.819 6.358 1.00 90.19 285 ILE A CA 1
ATOM 2311 C C . ILE A 1 285 ? 6.241 3.973 6.528 1.00 90.19 285 ILE A C 1
ATOM 2313 O O . ILE A 1 285 ? 5.027 3.816 6.402 1.00 90.19 285 ILE A O 1
ATOM 2317 N N . LYS A 1 286 ? 6.743 5.144 6.936 1.00 89.06 286 LYS A N 1
ATOM 2318 C CA . LYS A 1 286 ? 5.918 6.224 7.524 1.00 89.06 286 LYS A CA 1
ATOM 2319 C C . LYS A 1 286 ? 4.979 6.915 6.545 1.00 89.06 286 LYS A C 1
ATOM 2321 O O . LYS A 1 286 ? 4.013 7.537 6.989 1.00 89.06 286 LYS A O 1
ATOM 2326 N N . TYR A 1 287 ? 5.272 6.848 5.254 1.00 91.62 287 TYR A N 1
ATOM 2327 C CA . TYR A 1 287 ? 4.592 7.623 4.216 1.00 91.62 287 TYR A CA 1
ATOM 2328 C C . TYR A 1 287 ? 3.726 6.749 3.308 1.00 91.62 287 TYR A C 1
ATOM 2330 O O . TYR A 1 287 ? 2.878 7.252 2.575 1.00 91.62 287 TYR A O 1
ATOM 2338 N N . THR A 1 288 ? 3.872 5.435 3.433 1.00 94.12 288 THR A N 1
ATOM 2339 C CA . THR A 1 288 ? 3.163 4.427 2.647 1.00 94.12 288 THR A CA 1
ATOM 2340 C C . THR A 1 288 ? 1.798 4.093 3.241 1.00 94.12 288 THR A C 1
ATOM 2342 O O . THR A 1 288 ? 1.669 3.972 4.454 1.00 94.12 288 THR A O 1
ATOM 2345 N N . THR A 1 289 ? 0.773 3.899 2.411 1.00 96.19 289 THR A N 1
ATOM 2346 C CA . THR A 1 289 ? -0.485 3.236 2.794 1.00 96.19 289 THR A CA 1
ATOM 2347 C C . THR A 1 289 ? -0.380 1.751 2.467 1.00 96.19 289 THR A C 1
ATOM 2349 O O . THR A 1 289 ? -0.176 1.400 1.310 1.00 96.19 289 THR A O 1
ATOM 2352 N N . LEU A 1 290 ? -0.528 0.878 3.462 1.00 97.44 290 LEU A N 1
ATOM 2353 C CA . LEU A 1 290 ? -0.557 -0.570 3.244 1.00 97.44 290 LEU A CA 1
ATOM 2354 C C . LEU A 1 290 ? -1.991 -1.009 2.946 1.00 97.44 290 LEU A C 1
ATOM 2356 O O . LEU A 1 290 ? -2.870 -0.775 3.768 1.00 97.44 290 LEU A O 1
ATOM 2360 N N . ASN A 1 291 ? -2.225 -1.643 1.807 1.00 97.25 291 ASN A N 1
ATOM 2361 C CA . ASN A 1 291 ? -3.531 -2.144 1.403 1.00 97.25 291 ASN A CA 1
ATOM 2362 C C . ASN A 1 291 ? -3.562 -3.677 1.477 1.00 97.25 291 ASN A C 1
ATOM 2364 O O . ASN A 1 291 ? -2.697 -4.349 0.914 1.00 97.25 291 ASN A O 1
ATOM 2368 N N . ILE A 1 292 ? -4.549 -4.210 2.194 1.00 97.88 292 ILE A N 1
ATOM 2369 C CA . ILE A 1 292 ? -4.703 -5.633 2.498 1.00 97.88 292 ILE A CA 1
ATOM 2370 C C . ILE A 1 292 ? -6.031 -6.127 1.921 1.00 97.88 292 ILE A C 1
ATOM 2372 O O . ILE A 1 292 ? -7.105 -5.732 2.381 1.00 97.88 292 ILE A O 1
ATOM 2376 N N . ASP A 1 293 ? -5.949 -7.007 0.925 1.00 97.06 293 ASP A N 1
ATOM 2377 C CA . ASP A 1 293 ? -7.092 -7.545 0.181 1.00 97.06 293 ASP A CA 1
ATOM 2378 C C . ASP A 1 293 ? -7.355 -9.041 0.421 1.00 97.06 293 ASP A C 1
ATOM 2380 O O . ASP A 1 293 ? -8.317 -9.580 -0.118 1.00 97.06 293 ASP A O 1
ATOM 2384 N N . HIS A 1 294 ? -6.534 -9.699 1.240 1.00 97.50 294 HIS A N 1
ATOM 2385 C CA . HIS A 1 294 ? -6.651 -11.108 1.613 1.00 97.50 294 HIS A CA 1
ATOM 2386 C C . HIS A 1 294 ? -6.147 -11.339 3.046 1.00 97.50 294 HIS A C 1
ATOM 2388 O O . HIS A 1 294 ? -5.443 -10.498 3.611 1.00 97.50 294 HIS A O 1
ATOM 2394 N N . ASP A 1 295 ? -6.534 -12.468 3.648 1.00 98.38 295 ASP A N 1
ATOM 2395 C CA . ASP A 1 295 ? -6.123 -12.831 5.008 1.00 98.38 295 ASP A CA 1
ATOM 2396 C C . ASP A 1 295 ? -4.594 -12.883 5.125 1.00 98.38 295 ASP A C 1
ATOM 2398 O O . ASP A 1 295 ? -3.926 -13.563 4.343 1.00 98.38 295 ASP A O 1
ATOM 2402 N N . ILE A 1 296 ? -4.031 -12.190 6.121 1.00 98.38 296 ILE A N 1
ATOM 2403 C CA . ILE A 1 296 ? -2.577 -12.030 6.215 1.00 98.38 296 ILE A CA 1
ATOM 2404 C C . ILE A 1 296 ? -2.052 -11.881 7.644 1.00 98.38 296 ILE A C 1
ATOM 2406 O O . ILE A 1 296 ? -2.701 -11.305 8.522 1.00 98.38 296 ILE A O 1
ATOM 2410 N N . ILE A 1 297 ? -0.813 -12.339 7.853 1.00 98.38 297 ILE A N 1
ATOM 2411 C CA . ILE A 1 297 ? -0.026 -12.117 9.072 1.00 98.38 297 ILE A CA 1
ATOM 2412 C C . ILE A 1 297 ? 1.205 -11.247 8.781 1.00 98.38 297 ILE A C 1
ATOM 2414 O O . ILE A 1 297 ? 2.067 -11.615 7.978 1.00 98.38 297 ILE A O 1
ATOM 2418 N N . LEU A 1 298 ? 1.334 -10.120 9.488 1.00 97.19 298 LEU A N 1
ATOM 2419 C CA . LEU A 1 298 ? 2.488 -9.220 9.405 1.00 97.19 298 LEU A CA 1
ATOM 2420 C C . LEU A 1 298 ? 3.477 -9.491 10.554 1.00 97.19 298 LEU A C 1
ATOM 2422 O O . LEU A 1 298 ? 3.172 -9.249 11.724 1.00 97.19 298 LEU A O 1
ATOM 2426 N N . TYR A 1 299 ? 4.682 -9.953 10.225 1.00 96.12 299 TYR A N 1
ATOM 2427 C CA . TYR A 1 299 ? 5.791 -10.213 11.148 1.00 96.12 299 TYR A CA 1
ATOM 2428 C C . TYR A 1 299 ? 6.794 -9.068 11.188 1.00 96.12 299 TYR A C 1
ATOM 2430 O O . TYR A 1 299 ? 7.026 -8.403 10.180 1.00 96.12 299 TYR A O 1
ATOM 2438 N N . ASN A 1 300 ? 7.417 -8.854 12.356 1.00 93.19 300 ASN A N 1
ATOM 2439 C CA . ASN A 1 300 ? 8.407 -7.789 12.592 1.00 93.19 300 ASN A CA 1
ATOM 2440 C C . ASN A 1 300 ? 7.957 -6.425 12.042 1.00 93.19 300 ASN A C 1
ATOM 2442 O O . ASN A 1 300 ? 8.755 -5.616 11.572 1.00 93.19 300 ASN A O 1
ATOM 2446 N N . PHE A 1 301 ? 6.647 -6.205 12.055 1.00 93.06 301 PHE A N 1
ATOM 2447 C CA . PHE A 1 301 ? 6.011 -4.992 11.594 1.00 93.06 301 PHE A CA 1
ATOM 2448 C C . PHE A 1 301 ? 6.148 -3.947 12.695 1.00 93.06 301 PHE A C 1
ATOM 2450 O O . PHE A 1 301 ? 5.832 -4.246 13.849 1.00 93.06 301 PHE A O 1
ATOM 2457 N N . ILE A 1 302 ? 6.636 -2.748 12.371 1.00 89.62 302 ILE A N 1
ATOM 2458 C CA . ILE A 1 302 ? 6.787 -1.650 13.338 1.00 89.62 302 ILE A CA 1
ATOM 2459 C C . ILE A 1 302 ? 5.638 -0.664 13.180 1.00 89.62 302 ILE A C 1
ATOM 2461 O O . ILE A 1 302 ? 4.805 -0.573 14.085 1.00 89.62 302 ILE A O 1
ATOM 2465 N N . SER A 1 303 ? 5.576 0.025 12.041 1.00 89.75 303 SER A N 1
ATOM 2466 C CA . SER A 1 303 ? 4.497 0.958 11.723 1.00 89.75 303 SER A CA 1
ATOM 2467 C C . SER A 1 303 ? 4.473 1.361 10.249 1.00 89.75 303 SER A C 1
ATOM 2469 O O . SER A 1 303 ? 5.476 1.269 9.533 1.00 89.75 303 SER A O 1
ATOM 2471 N N . VAL A 1 304 ? 3.299 1.837 9.835 1.00 93.50 304 VAL A N 1
ATOM 2472 C CA . VAL A 1 304 ? 2.995 2.406 8.517 1.00 93.50 304 VAL A CA 1
ATOM 2473 C C . VAL A 1 304 ? 2.054 3.607 8.667 1.00 93.50 304 VAL A C 1
ATOM 2475 O O . VAL A 1 304 ? 1.366 3.698 9.691 1.00 93.50 304 VAL A O 1
ATOM 2478 N N . LYS A 1 305 ? 1.962 4.499 7.666 1.00 93.38 305 LYS A N 1
ATOM 2479 C CA . LYS A 1 305 ? 1.049 5.671 7.688 1.00 93.38 305 LYS A CA 1
ATOM 2480 C C . LYS A 1 305 ? -0.371 5.275 8.100 1.00 93.38 305 LYS A C 1
ATOM 2482 O O . LYS A 1 305 ? -0.954 5.862 9.015 1.00 93.38 305 LYS A O 1
ATOM 2487 N N . GLN A 1 306 ? -0.909 4.272 7.411 1.00 95.31 306 GLN A N 1
ATOM 2488 C CA . GLN A 1 306 ? -2.195 3.637 7.678 1.00 95.31 306 GLN A CA 1
ATOM 2489 C C . GLN A 1 306 ? -2.257 2.270 6.989 1.00 95.31 306 GLN A C 1
ATOM 2491 O O . GLN A 1 306 ? -1.589 2.056 5.975 1.00 95.31 306 GLN A O 1
ATOM 2496 N N . ILE A 1 307 ? -3.059 1.365 7.545 1.00 97.81 307 ILE A N 1
ATOM 2497 C CA . ILE A 1 307 ? -3.393 0.084 6.922 1.00 97.81 307 ILE A CA 1
ATOM 2498 C C . ILE A 1 307 ? -4.852 0.145 6.488 1.00 97.81 307 ILE A C 1
ATOM 2500 O O . ILE A 1 307 ? -5.722 0.326 7.335 1.00 97.81 307 ILE A O 1
ATOM 2504 N N . ASN A 1 308 ? -5.114 -0.028 5.202 1.00 97.75 308 ASN A N 1
ATOM 2505 C CA . ASN A 1 308 ? -6.450 -0.198 4.659 1.00 97.75 308 ASN A CA 1
ATOM 2506 C C . ASN A 1 308 ? -6.706 -1.693 4.501 1.00 97.75 308 ASN A C 1
ATOM 2508 O O . ASN A 1 308 ? -5.878 -2.406 3.937 1.00 97.75 308 ASN A O 1
ATOM 2512 N N . VAL A 1 309 ? -7.828 -2.165 5.029 1.00 97.81 309 VAL A N 1
ATOM 2513 C CA . VAL A 1 309 ? -8.190 -3.581 4.991 1.00 97.81 309 VAL A CA 1
ATOM 2514 C C . VAL A 1 309 ? -9.555 -3.718 4.334 1.00 97.81 309 VAL A C 1
ATOM 2516 O O . VAL A 1 309 ? -10.509 -3.030 4.716 1.00 97.81 309 VAL A O 1
ATOM 2519 N N . ASN A 1 310 ? -9.632 -4.595 3.337 1.00 96.81 310 ASN A N 1
ATOM 2520 C CA . ASN A 1 310 ? -10.863 -4.881 2.611 1.00 96.81 310 ASN A CA 1
ATOM 2521 C C . ASN A 1 310 ? -11.898 -5.606 3.485 1.00 96.81 310 ASN A C 1
ATOM 2523 O O . ASN A 1 310 ? -11.608 -6.116 4.569 1.00 96.81 310 ASN A O 1
ATOM 2527 N N . ASP A 1 311 ? -13.140 -5.628 2.999 1.00 95.31 311 ASP A N 1
ATOM 2528 C CA . ASP A 1 311 ? -14.238 -6.313 3.677 1.00 95.31 311 ASP A CA 1
ATOM 2529 C C . ASP A 1 311 ? -14.009 -7.828 3.760 1.00 95.31 311 ASP A C 1
ATOM 2531 O O . ASP A 1 311 ? -13.498 -8.446 2.832 1.00 95.31 311 ASP A O 1
ATOM 2535 N N . ASP A 1 312 ? -14.415 -8.408 4.884 1.00 95.88 312 ASP A N 1
ATOM 2536 C CA . ASP A 1 312 ? -14.279 -9.818 5.264 1.00 95.88 312 ASP A CA 1
ATOM 2537 C C . ASP A 1 312 ? -12.842 -10.361 5.320 1.00 95.88 312 ASP A C 1
ATOM 2539 O O . ASP A 1 312 ? -12.635 -11.572 5.383 1.00 95.88 312 ASP A O 1
ATOM 2543 N N . ILE A 1 313 ? -11.850 -9.471 5.397 1.00 97.62 313 ILE A N 1
ATOM 2544 C CA . ILE A 1 313 ? -10.438 -9.835 5.513 1.00 97.62 313 ILE A CA 1
ATOM 2545 C C . ILE A 1 313 ? -9.943 -9.771 6.958 1.00 97.62 313 ILE A C 1
ATOM 2547 O O . ILE A 1 313 ? -10.243 -8.844 7.717 1.00 97.62 313 ILE A O 1
ATOM 2551 N N . THR A 1 314 ? -9.146 -10.771 7.325 1.00 97.56 314 THR A N 1
ATOM 2552 C CA . THR A 1 314 ? -8.481 -10.921 8.616 1.00 97.56 314 THR A CA 1
ATOM 2553 C C . THR A 1 314 ? -7.049 -10.409 8.533 1.00 97.56 314 THR A C 1
ATOM 2555 O O . THR A 1 314 ? -6.178 -11.019 7.913 1.00 97.56 314 THR A O 1
ATOM 2558 N N . LEU A 1 315 ? -6.780 -9.310 9.229 1.00 98.00 315 LEU A N 1
ATOM 2559 C CA . LEU A 1 315 ? -5.434 -8.795 9.435 1.00 98.00 315 LEU A CA 1
ATOM 2560 C C . LEU A 1 315 ? -4.916 -9.228 10.807 1.00 98.00 315 LEU A C 1
ATOM 2562 O O . LEU A 1 315 ? -5.482 -8.851 11.836 1.00 98.00 315 LEU A O 1
ATOM 2566 N N . LEU A 1 316 ? -3.792 -9.939 10.824 1.00 97.50 316 LEU A N 1
ATOM 2567 C CA . LEU A 1 316 ? -3.043 -10.274 12.031 1.00 97.50 316 LEU A CA 1
ATOM 2568 C C . LEU A 1 316 ? -1.708 -9.529 12.054 1.00 97.50 316 LEU A C 1
ATOM 2570 O O . LEU A 1 316 ? -0.934 -9.574 11.101 1.00 97.50 316 LEU A O 1
ATOM 2574 N N . ILE A 1 317 ? -1.397 -8.875 13.172 1.00 95.75 317 ILE A N 1
ATOM 2575 C CA . ILE A 1 317 ? -0.082 -8.273 13.414 1.00 95.75 317 ILE A CA 1
ATOM 2576 C C . ILE A 1 317 ? 0.599 -9.076 14.518 1.00 95.75 317 ILE A C 1
ATOM 2578 O O . ILE A 1 317 ? 0.129 -9.133 15.659 1.00 95.75 317 ILE A O 1
ATOM 2582 N N . ALA A 1 318 ? 1.713 -9.711 14.165 1.00 95.00 318 ALA A N 1
ATOM 2583 C CA . ALA A 1 318 ? 2.459 -10.571 15.065 1.00 95.00 318 ALA A CA 1
ATOM 2584 C C . ALA A 1 318 ? 3.075 -9.775 16.236 1.00 95.00 318 ALA A C 1
ATOM 2586 O O . ALA A 1 318 ? 3.410 -8.589 16.095 1.00 95.00 318 ALA A O 1
ATOM 2587 N N . PRO A 1 319 ? 3.263 -10.426 17.397 1.00 91.25 319 PRO A N 1
ATOM 2588 C CA . PRO A 1 319 ? 3.898 -9.803 18.548 1.00 91.25 319 PRO A CA 1
ATOM 2589 C C . PRO A 1 319 ? 5.342 -9.398 18.229 1.00 91.25 319 PRO A C 1
ATOM 2591 O O . PRO A 1 319 ? 6.083 -10.138 17.585 1.00 91.25 319 PRO A O 1
ATOM 2594 N N . VAL A 1 320 ? 5.760 -8.238 18.737 1.00 87.12 320 VAL A N 1
ATOM 2595 C CA . VAL A 1 320 ? 7.158 -7.784 18.686 1.00 87.12 320 VAL A CA 1
ATOM 2596 C C . VAL A 1 320 ? 7.663 -7.498 20.097 1.00 87.12 320 VAL A C 1
ATOM 2598 O O . VAL A 1 320 ? 6.930 -6.975 20.944 1.00 87.12 320 VAL A O 1
ATOM 2601 N N . SER A 1 321 ? 8.926 -7.835 20.354 1.00 82.81 321 SER A N 1
ATOM 2602 C CA . SER A 1 321 ? 9.575 -7.651 21.660 1.00 82.81 321 SER A CA 1
ATOM 2603 C C . SER A 1 321 ? 9.965 -6.194 21.934 1.00 82.81 321 SER A C 1
ATOM 2605 O O . SER A 1 321 ? 10.027 -5.760 23.087 1.00 82.81 321 SER A O 1
ATOM 2607 N N . SER A 1 322 ? 10.186 -5.413 20.874 1.00 77.75 322 SER A N 1
ATOM 2608 C CA . SER A 1 322 ? 10.524 -3.994 20.934 1.00 77.75 322 SER A CA 1
ATOM 2609 C C . SER A 1 322 ? 9.586 -3.194 20.040 1.00 77.75 322 SER A C 1
ATOM 2611 O O . SER A 1 322 ? 9.507 -3.430 18.837 1.00 77.75 322 SER A O 1
ATOM 2613 N N . ILE A 1 323 ? 8.870 -2.243 20.638 1.00 70.12 323 ILE A N 1
ATOM 2614 C CA . ILE A 1 323 ? 7.971 -1.328 19.936 1.00 70.12 323 ILE A CA 1
ATOM 2615 C C . ILE A 1 323 ? 8.638 0.041 19.929 1.00 70.12 323 ILE A C 1
ATOM 2617 O O . ILE A 1 323 ? 8.914 0.602 20.989 1.00 70.12 323 ILE A O 1
ATOM 2621 N N . LYS A 1 324 ? 8.915 0.558 18.731 1.00 69.25 324 LYS A N 1
ATOM 2622 C CA . LYS A 1 324 ? 9.444 1.916 18.535 1.00 69.25 324 LYS A CA 1
ATOM 2623 C C . LYS A 1 324 ? 8.328 2.941 18.329 1.00 69.25 324 LYS A C 1
ATOM 2625 O O . LYS A 1 324 ? 8.489 4.091 18.721 1.00 69.25 324 LYS A O 1
ATOM 2630 N N . GLU A 1 325 ? 7.199 2.515 17.764 1.00 71.69 325 GLU A N 1
ATOM 2631 C CA . GLU A 1 325 ? 6.007 3.340 17.566 1.00 71.69 325 GLU A CA 1
ATOM 2632 C C . GLU A 1 325 ? 4.780 2.659 18.165 1.00 71.69 325 GLU A C 1
ATOM 2634 O O . GLU A 1 325 ? 4.463 1.512 17.859 1.00 71.69 325 GLU A O 1
ATOM 2639 N N . TYR A 1 326 ? 4.095 3.377 19.049 1.00 78.62 326 TYR A N 1
ATOM 2640 C CA . TYR A 1 326 ? 3.056 2.807 19.904 1.00 78.62 326 TYR A CA 1
ATOM 2641 C C . TYR A 1 326 ? 1.659 2.875 19.299 1.00 78.62 326 TYR A C 1
ATOM 2643 O O . TYR A 1 326 ? 0.717 2.403 19.923 1.00 78.62 326 TYR A O 1
ATOM 2651 N N . THR A 1 327 ? 1.497 3.456 18.112 1.00 89.69 327 THR A N 1
ATOM 2652 C CA . THR A 1 327 ? 0.182 3.653 17.498 1.00 89.69 327 THR A CA 1
ATOM 2653 C C . THR A 1 327 ? 0.192 3.231 16.041 1.00 89.69 327 THR A C 1
ATOM 2655 O O . THR A 1 327 ? 1.011 3.730 15.276 1.00 89.69 327 THR A O 1
ATOM 2658 N N . GLN A 1 328 ? -0.759 2.387 15.650 1.00 93.88 328 GLN A N 1
ATOM 2659 C CA . GLN A 1 328 ? -1.018 2.043 14.255 1.00 93.88 328 GLN A CA 1
ATOM 2660 C C . GLN A 1 328 ? -2.440 2.459 13.881 1.00 93.88 328 GLN A C 1
ATOM 2662 O O . GLN A 1 328 ? -3.386 2.157 14.609 1.00 93.88 328 GLN A O 1
ATOM 2667 N N . LYS A 1 329 ? -2.594 3.142 12.745 1.00 95.75 329 LYS A N 1
ATOM 2668 C CA . LYS A 1 329 ? -3.906 3.429 12.156 1.00 95.75 329 LYS A CA 1
ATOM 2669 C C . LYS A 1 329 ? -4.322 2.279 11.246 1.00 95.75 329 LYS A C 1
ATOM 2671 O O . LYS A 1 329 ? -3.529 1.862 10.401 1.00 95.75 329 LYS A O 1
ATOM 2676 N N . ILE A 1 330 ? -5.545 1.801 11.421 1.00 97.12 330 ILE A N 1
ATOM 2677 C CA . ILE A 1 330 ? -6.189 0.796 10.581 1.00 97.12 330 ILE A CA 1
ATOM 2678 C C . ILE A 1 330 ? -7.540 1.351 10.133 1.00 97.12 330 ILE A C 1
ATOM 2680 O O . ILE A 1 330 ? -8.273 1.926 10.941 1.00 97.12 330 ILE A O 1
ATOM 2684 N N . GLN A 1 331 ? -7.867 1.184 8.860 1.00 95.81 331 GLN A N 1
ATOM 2685 C CA . GLN A 1 331 ? -9.119 1.613 8.264 1.00 95.81 331 GLN A CA 1
ATOM 2686 C C . GLN A 1 331 ? -9.819 0.422 7.610 1.00 95.81 331 GLN A C 1
ATOM 2688 O O . GLN A 1 331 ? -9.240 -0.274 6.780 1.00 95.81 331 GLN A O 1
ATOM 2693 N N . PHE A 1 332 ? -11.083 0.226 7.978 1.00 92.25 332 PHE A N 1
ATOM 2694 C CA . PHE A 1 332 ? -12.008 -0.700 7.325 1.00 92.25 332 PHE A CA 1
ATOM 2695 C C . PHE A 1 332 ? -13.217 0.105 6.897 1.00 92.25 332 PHE A C 1
ATOM 2697 O O . PHE A 1 332 ? -13.934 0.567 7.779 1.00 92.25 332 PHE A O 1
ATOM 2704 N N . ASN A 1 333 ? -13.501 0.249 5.604 1.00 86.56 333 ASN A N 1
ATOM 2705 C CA . ASN A 1 333 ? -14.719 0.924 5.138 1.00 86.56 333 ASN A CA 1
ATOM 2706 C C . ASN A 1 333 ? -15.008 2.235 5.924 1.00 86.56 333 ASN A C 1
ATOM 2708 O O . ASN A 1 333 ? -14.284 3.221 5.792 1.00 86.56 333 ASN A O 1
ATOM 2712 N N . ASN A 1 334 ? -16.024 2.217 6.801 1.00 88.12 334 ASN A N 1
ATOM 2713 C CA . ASN A 1 334 ? -16.495 3.352 7.611 1.00 88.12 334 ASN A CA 1
ATOM 2714 C C . ASN A 1 334 ? -15.916 3.422 9.044 1.00 88.12 334 ASN A C 1
ATOM 2716 O O . ASN A 1 334 ? -16.408 4.198 9.876 1.00 88.12 334 ASN A O 1
ATOM 2720 N N . PHE A 1 335 ? -14.914 2.602 9.355 1.00 92.75 335 PHE A N 1
ATOM 2721 C CA . PHE A 1 335 ? -14.244 2.520 10.649 1.00 92.75 335 PHE A CA 1
ATOM 2722 C C . PHE A 1 335 ? -12.810 3.027 10.553 1.00 92.75 335 PHE A C 1
ATOM 2724 O O . PHE A 1 335 ? -12.020 2.556 9.738 1.00 92.75 335 PHE A O 1
ATOM 2731 N N . GLU A 1 336 ? -12.461 3.926 11.466 1.00 95.44 336 GLU A N 1
ATOM 2732 C CA . GLU A 1 336 ? -11.083 4.301 11.760 1.00 95.44 336 GLU A CA 1
ATOM 2733 C C . GLU A 1 336 ? -10.714 3.713 13.128 1.00 95.44 336 GLU A C 1
ATOM 2735 O O . GLU A 1 336 ? -11.355 3.998 14.148 1.00 95.44 336 GLU A O 1
ATOM 2740 N N . ILE A 1 337 ? -9.674 2.886 13.157 1.00 96.06 337 ILE A N 1
ATOM 2741 C CA . ILE A 1 337 ? -9.168 2.222 14.355 1.00 96.06 337 ILE A CA 1
ATOM 2742 C C . ILE A 1 337 ? -7.748 2.715 14.605 1.00 96.06 337 ILE A C 1
ATOM 2744 O O . ILE A 1 337 ? -6.885 2.664 13.733 1.00 96.06 337 ILE A O 1
ATOM 2748 N N . THR A 1 338 ? -7.475 3.185 15.817 1.00 95.94 338 THR A N 1
ATOM 2749 C CA . THR A 1 338 ? -6.102 3.383 16.290 1.00 95.94 338 THR A CA 1
ATOM 2750 C C . THR A 1 338 ? -5.765 2.298 17.294 1.00 95.94 338 THR A C 1
ATOM 2752 O O . THR A 1 338 ? -6.279 2.304 18.412 1.00 95.94 338 THR A O 1
ATOM 2755 N N . ASN A 1 339 ? -4.886 1.385 16.905 1.00 94.88 339 ASN A N 1
ATOM 2756 C CA . ASN A 1 339 ? -4.346 0.371 17.793 1.00 94.88 339 ASN A CA 1
ATOM 2757 C C . ASN A 1 339 ? -3.166 0.954 18.577 1.00 94.88 339 ASN A C 1
ATOM 2759 O O . ASN A 1 339 ? -2.184 1.393 17.979 1.00 94.88 339 ASN A O 1
ATOM 2763 N N . ASN A 1 340 ? -3.272 0.969 19.905 1.00 92.31 340 ASN A N 1
ATOM 2764 C CA . ASN A 1 340 ? -2.165 1.274 20.801 1.00 92.31 340 ASN A CA 1
ATOM 2765 C C . ASN A 1 340 ? -1.404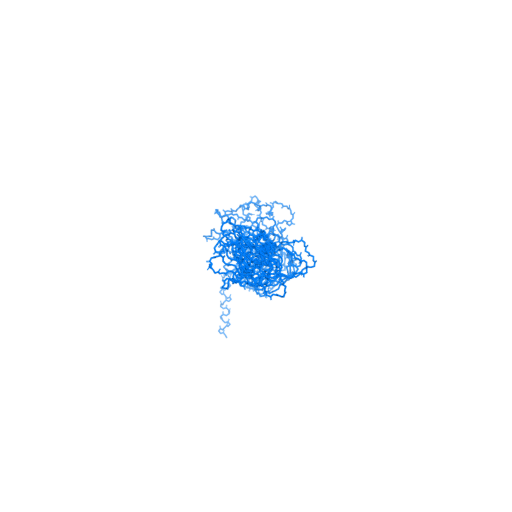 -0.034 21.042 1.00 92.31 340 ASN A C 1
ATOM 2767 O O . ASN A 1 340 ? -1.865 -0.904 21.780 1.00 92.31 340 ASN A O 1
ATOM 2771 N N . ARG A 1 341 ? -0.276 -0.208 20.361 1.00 88.81 341 ARG A N 1
ATOM 2772 C CA . ARG A 1 341 ? 0.452 -1.476 20.346 1.00 88.81 341 ARG A CA 1
ATOM 2773 C C . ARG A 1 341 ? 1.078 -1.791 21.701 1.00 88.81 341 ARG A C 1
ATOM 2775 O O . ARG A 1 341 ? 1.707 -0.935 22.321 1.00 88.81 341 ARG A O 1
ATOM 2782 N N . GLU A 1 342 ? 0.987 -3.057 22.097 1.00 87.38 342 GLU A N 1
ATOM 2783 C CA . GLU A 1 342 ? 1.566 -3.591 23.331 1.00 87.38 342 GLU A CA 1
ATOM 2784 C C . GLU A 1 342 ? 2.617 -4.662 23.020 1.00 87.38 342 GLU A C 1
ATOM 2786 O O . GLU A 1 342 ? 2.497 -5.428 22.059 1.00 87.38 342 GLU A O 1
ATOM 2791 N N . LYS A 1 343 ? 3.700 -4.682 23.807 1.00 88.25 343 LYS A N 1
ATOM 2792 C CA . LYS A 1 343 ? 4.823 -5.603 23.581 1.00 88.25 343 LYS A CA 1
ATOM 2793 C C . LYS A 1 343 ? 4.358 -7.038 23.770 1.00 88.25 343 LYS A C 1
ATOM 2795 O O . LYS A 1 343 ? 3.638 -7.326 24.719 1.00 88.25 343 LYS A O 1
ATOM 2800 N N . ASN A 1 344 ? 4.841 -7.936 22.917 1.00 88.12 344 ASN A N 1
ATOM 2801 C CA . ASN A 1 344 ? 4.522 -9.366 22.967 1.00 88.12 344 ASN A CA 1
ATOM 2802 C C . ASN A 1 344 ? 3.020 -9.702 22.848 1.00 88.12 344 ASN A C 1
ATOM 2804 O O . ASN A 1 344 ? 2.625 -10.823 23.159 1.00 88.12 344 ASN A O 1
ATOM 2808 N N . VAL A 1 345 ? 2.190 -8.767 22.374 1.00 89.31 345 VAL A N 1
ATOM 2809 C CA . VAL A 1 345 ? 0.760 -8.990 22.135 1.00 89.31 345 VAL A CA 1
ATOM 2810 C C . VAL A 1 345 ? 0.512 -9.092 20.634 1.00 89.31 345 VAL A C 1
ATOM 2812 O O . VAL A 1 345 ? 0.931 -8.225 19.866 1.00 89.31 345 VAL A O 1
ATOM 2815 N N . MET A 1 346 ? -0.162 -10.164 20.219 1.00 91.62 346 MET A N 1
ATOM 2816 C CA . MET A 1 346 ? -0.699 -10.294 18.866 1.00 91.62 346 MET A CA 1
ATOM 2817 C C . MET A 1 346 ? -1.994 -9.490 18.762 1.00 91.62 346 MET A C 1
ATOM 2819 O O . MET A 1 346 ? -2.843 -9.581 19.649 1.00 91.62 346 MET A O 1
ATOM 2823 N N . THR A 1 347 ? -2.165 -8.740 17.678 1.00 93.75 347 THR A N 1
ATOM 2824 C CA . THR A 1 347 ? -3.416 -8.026 17.402 1.00 93.75 347 THR A CA 1
ATOM 2825 C C . THR A 1 347 ? -4.074 -8.568 16.142 1.00 93.75 347 THR A C 1
ATOM 2827 O O . THR A 1 347 ? -3.410 -9.065 15.234 1.00 93.75 347 THR A O 1
ATOM 2830 N N . GLN A 1 348 ? -5.401 -8.508 16.127 1.00 95.19 348 GLN A N 1
ATOM 2831 C CA . GLN A 1 348 ? -6.255 -9.033 15.071 1.00 95.19 348 GLN A CA 1
ATOM 2832 C C . GLN A 1 348 ? -7.317 -7.996 14.756 1.00 95.19 348 GLN A C 1
ATOM 2834 O O . GLN A 1 348 ? -7.851 -7.368 15.676 1.00 95.19 348 GLN A O 1
ATOM 2839 N N . PHE A 1 349 ? -7.632 -7.862 13.475 1.00 97.00 349 PHE A N 1
ATOM 2840 C CA . PHE A 1 349 ? -8.696 -7.006 12.986 1.00 97.00 349 PHE A CA 1
ATOM 2841 C C . PHE A 1 349 ? -9.437 -7.712 11.856 1.00 97.00 349 PHE A C 1
ATOM 2843 O O . PHE A 1 349 ? -8.805 -8.193 10.918 1.00 97.00 349 PHE A O 1
ATOM 2850 N N . LYS A 1 350 ? -10.765 -7.750 11.937 1.00 96.56 350 LYS A N 1
ATOM 2851 C CA . LYS A 1 350 ? -11.630 -8.257 10.872 1.00 96.56 350 LYS A CA 1
ATOM 2852 C C . LYS A 1 350 ? -12.958 -7.520 10.887 1.00 96.56 350 LYS A C 1
ATOM 2854 O O . LYS A 1 350 ? -13.569 -7.381 11.943 1.00 96.56 350 LYS A O 1
ATOM 2859 N N . TYR A 1 351 ? -13.436 -7.100 9.724 1.00 95.94 351 TYR A N 1
ATOM 2860 C CA . TYR A 1 351 ? -14.787 -6.570 9.567 1.00 95.94 351 TYR A CA 1
ATOM 2861 C C . TYR A 1 351 ? -15.516 -7.325 8.466 1.00 95.94 351 TYR A C 1
ATOM 2863 O O . TYR A 1 351 ? -14.956 -7.506 7.397 1.00 95.94 351 TYR A O 1
ATOM 2871 N N . ASN A 1 352 ? -16.756 -7.736 8.716 1.00 94.38 352 ASN A N 1
ATOM 2872 C CA . ASN A 1 352 ? -17.618 -8.363 7.721 1.00 94.38 352 ASN A CA 1
ATOM 2873 C C . ASN A 1 352 ? -18.903 -7.538 7.577 1.00 94.38 352 ASN A C 1
ATOM 2875 O O . ASN A 1 352 ? -19.720 -7.472 8.503 1.00 94.38 352 ASN A O 1
ATOM 2879 N N . SER A 1 353 ? -19.094 -6.911 6.414 1.00 92.06 353 SER A N 1
ATOM 2880 C CA . SER A 1 353 ? -20.263 -6.068 6.136 1.00 92.06 353 SER A CA 1
ATOM 2881 C C . SER A 1 353 ? -21.579 -6.845 6.026 1.00 92.06 353 SER A C 1
ATOM 2883 O O . SER A 1 353 ? -22.645 -6.297 6.322 1.00 92.06 353 SER A O 1
ATOM 2885 N N . THR A 1 354 ? -21.527 -8.130 5.659 1.00 91.44 354 THR A N 1
ATOM 2886 C CA . THR A 1 354 ? -22.714 -8.991 5.523 1.00 91.44 354 THR A CA 1
ATOM 2887 C C . THR A 1 354 ? -23.347 -9.265 6.884 1.00 91.44 354 THR A C 1
ATOM 2889 O O . THR A 1 354 ? -24.562 -9.097 7.055 1.00 91.44 354 THR A O 1
ATOM 2892 N N . THR A 1 355 ? -22.522 -9.636 7.866 1.00 92.50 355 THR A N 1
ATOM 2893 C CA . THR A 1 355 ? -22.946 -9.865 9.255 1.00 92.50 355 THR A CA 1
ATOM 2894 C C . THR A 1 355 ? -22.919 -8.592 10.101 1.00 92.50 355 THR A C 1
ATOM 2896 O O . THR A 1 355 ? -23.398 -8.615 11.234 1.00 92.50 355 THR A O 1
ATOM 2899 N N . ASN A 1 356 ? -22.378 -7.488 9.570 1.00 92.81 356 ASN A N 1
ATOM 2900 C CA . ASN A 1 356 ? -22.136 -6.232 10.281 1.00 92.81 356 ASN A CA 1
ATOM 2901 C C . ASN A 1 356 ? -21.410 -6.484 11.613 1.00 92.81 356 ASN A C 1
ATOM 2903 O O . ASN A 1 356 ? -21.873 -6.094 12.688 1.00 92.81 356 ASN A O 1
ATOM 2907 N N . THR A 1 357 ? -20.304 -7.226 11.532 1.00 94.38 357 THR A N 1
ATOM 2908 C CA . THR A 1 357 ? -19.508 -7.650 12.688 1.00 94.38 357 THR A CA 1
ATOM 2909 C C . THR A 1 357 ? -18.077 -7.150 12.550 1.00 94.38 357 THR A C 1
ATOM 2911 O O . THR A 1 357 ? -17.428 -7.407 11.538 1.00 94.38 357 THR A O 1
ATOM 2914 N N . LEU A 1 358 ? -17.591 -6.446 13.572 1.00 95.25 358 LEU A N 1
ATOM 2915 C CA . LEU A 1 358 ? -16.206 -6.002 13.709 1.00 95.25 358 LEU A CA 1
ATOM 2916 C C . LEU A 1 358 ? -15.552 -6.761 14.871 1.00 95.25 358 LEU A C 1
ATOM 2918 O O . LEU A 1 358 ? -15.974 -6.631 16.021 1.00 95.25 358 LEU A O 1
ATOM 2922 N N . GLU A 1 359 ? -14.513 -7.529 14.571 1.00 95.44 359 GLU A N 1
ATOM 2923 C CA . GLU A 1 359 ? -13.679 -8.227 15.544 1.00 95.44 359 GLU A CA 1
ATOM 2924 C C . GLU A 1 359 ? -12.332 -7.520 15.681 1.00 95.44 359 GLU A C 1
ATOM 2926 O O . GLU A 1 359 ? -11.633 -7.290 14.691 1.00 95.44 359 GLU A O 1
ATOM 2931 N N . ILE A 1 360 ? -11.971 -7.170 16.918 1.00 94.50 360 ILE A N 1
ATOM 2932 C CA . ILE A 1 360 ? -10.708 -6.497 17.225 1.00 94.50 360 ILE A CA 1
ATOM 2933 C C . ILE A 1 360 ? -10.068 -7.028 18.509 1.00 94.50 360 ILE A C 1
ATOM 2935 O O . ILE A 1 360 ? -10.728 -7.229 19.533 1.00 94.50 360 ILE A O 1
ATOM 2939 N N . ASN A 1 361 ? -8.749 -7.205 18.457 1.00 93.38 361 ASN A N 1
ATOM 2940 C CA . ASN A 1 361 ? -7.925 -7.653 19.577 1.00 93.38 361 ASN A CA 1
ATOM 2941 C C . ASN A 1 361 ? -6.893 -6.581 19.983 1.00 93.38 361 ASN A C 1
ATOM 2943 O O . ASN A 1 361 ? -6.385 -5.828 19.146 1.00 93.38 361 ASN A O 1
ATOM 2947 N N . GLY A 1 362 ? -6.580 -6.511 21.274 1.00 90.88 362 GLY A N 1
ATOM 2948 C CA . GLY A 1 362 ? -5.608 -5.605 21.877 1.00 90.88 362 GLY A CA 1
ATOM 2949 C C . GLY A 1 362 ? -6.223 -4.306 22.397 1.00 90.88 362 GLY A C 1
ATOM 2950 O O . GLY A 1 362 ? -7.409 -4.231 22.721 1.00 90.88 362 GLY A O 1
ATOM 2951 N N . ASN A 1 363 ? -5.392 -3.270 22.500 1.00 93.06 363 ASN A N 1
ATOM 2952 C CA . ASN A 1 363 ? -5.774 -1.956 23.005 1.00 93.06 363 ASN A CA 1
ATOM 2953 C C . ASN A 1 363 ? -6.078 -1.006 21.843 1.00 93.06 363 ASN A C 1
ATOM 2955 O O . ASN A 1 363 ? -5.191 -0.615 21.091 1.00 93.06 363 ASN A O 1
ATOM 2959 N N . ASN A 1 364 ? -7.346 -0.646 21.674 1.00 95.19 364 ASN A N 1
ATOM 2960 C CA . ASN A 1 364 ? -7.845 0.010 20.473 1.00 95.19 364 ASN A CA 1
ATOM 2961 C C . ASN A 1 364 ? -8.665 1.258 20.798 1.00 95.19 364 ASN A C 1
ATOM 2963 O O . ASN A 1 364 ? -9.378 1.322 21.800 1.00 95.19 364 ASN A O 1
ATOM 2967 N N . LYS A 1 365 ? -8.611 2.244 19.904 1.00 95.12 365 LYS A N 1
ATOM 2968 C CA . LYS A 1 365 ? -9.551 3.365 19.838 1.00 95.12 365 LYS A CA 1
ATOM 2969 C C . LYS A 1 365 ? -10.363 3.239 18.559 1.00 95.12 365 LYS A C 1
ATOM 2971 O O . LYS A 1 365 ? -9.770 3.080 17.498 1.00 95.12 365 LYS A O 1
ATOM 2976 N N . LEU A 1 366 ? -11.682 3.340 18.654 1.00 94.38 366 LEU A N 1
ATOM 2977 C CA . LEU A 1 366 ? -12.597 3.196 17.524 1.00 94.38 366 LEU A CA 1
ATOM 2978 C C . LEU A 1 366 ? -13.338 4.503 17.254 1.00 94.38 366 LEU A C 1
ATOM 2980 O O . LEU A 1 366 ? -13.894 5.123 18.169 1.00 94.38 366 LEU A O 1
ATOM 2984 N N . LYS A 1 367 ? -13.391 4.875 15.980 1.00 92.62 367 LYS A N 1
ATOM 2985 C CA . LYS A 1 367 ? -14.266 5.907 15.438 1.00 92.62 367 LYS A CA 1
ATOM 2986 C C . LYS A 1 367 ? -15.086 5.280 14.312 1.00 92.62 367 LYS A C 1
ATOM 2988 O O . LYS A 1 367 ? -14.539 4.783 13.333 1.00 92.62 367 LYS A O 1
ATOM 2993 N N . HIS A 1 368 ? -16.402 5.282 14.484 1.00 90.56 368 HIS A N 1
ATOM 2994 C CA . HIS A 1 368 ? -1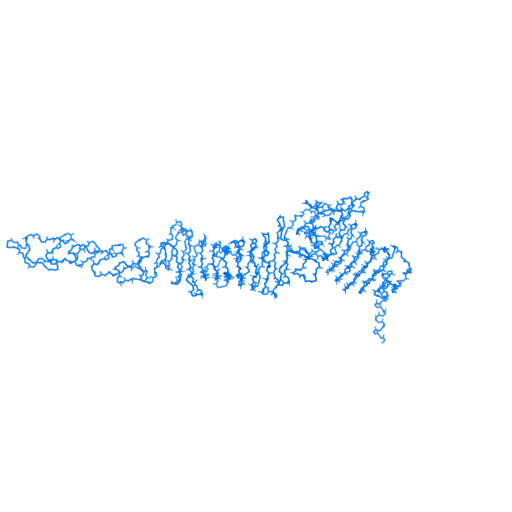7.356 4.777 13.502 1.00 90.56 368 HIS A CA 1
ATOM 2995 C C . HIS A 1 368 ? -18.075 5.970 12.871 1.00 90.56 368 HIS A C 1
ATOM 2997 O O . HIS A 1 368 ? -18.763 6.719 13.574 1.00 90.56 368 HIS A O 1
ATOM 3003 N N . SER A 1 369 ? -17.861 6.169 11.571 1.00 87.25 369 SER A N 1
ATOM 3004 C CA . SER A 1 369 ? -18.278 7.384 10.861 1.00 87.25 369 SER A CA 1
ATOM 3005 C C . SER A 1 369 ? -19.677 7.272 10.248 1.00 87.25 369 SER A C 1
ATOM 3007 O O . SER A 1 369 ? -20.425 8.248 10.260 1.00 87.25 369 SER A O 1
ATOM 3009 N N . SER A 1 370 ? -20.070 6.097 9.748 1.00 85.12 370 SER A N 1
ATOM 3010 C CA . SER A 1 370 ? -21.385 5.883 9.131 1.00 85.12 370 SER A CA 1
ATOM 3011 C C . SER A 1 370 ? -21.822 4.416 9.186 1.00 85.12 370 SER A C 1
ATOM 3013 O O . SER A 1 370 ? -21.010 3.508 9.039 1.00 85.12 370 SER A O 1
ATOM 3015 N N . ASN A 1 371 ? -23.130 4.191 9.356 1.00 80.56 371 ASN A N 1
ATOM 3016 C CA . ASN A 1 371 ? -23.753 2.866 9.334 1.00 80.56 371 ASN A CA 1
ATOM 3017 C C . ASN A 1 371 ? -24.808 2.804 8.214 1.00 80.56 371 ASN A C 1
ATOM 3019 O O . ASN A 1 371 ? -25.999 2.958 8.487 1.00 80.56 371 ASN A O 1
ATOM 3023 N N . PRO A 1 372 ? -24.401 2.610 6.950 1.00 73.62 372 PRO A N 1
ATOM 3024 C CA . PRO A 1 372 ? -25.325 2.641 5.816 1.00 73.62 372 PRO A CA 1
ATOM 3025 C C . PRO A 1 372 ? -26.359 1.507 5.854 1.00 73.62 372 PRO A C 1
ATOM 3027 O O . PRO A 1 372 ? -27.429 1.631 5.269 1.00 73.62 372 PRO A O 1
ATOM 3030 N N . THR A 1 373 ? -26.066 0.406 6.553 1.00 73.44 373 THR A N 1
ATOM 3031 C CA . THR A 1 373 ? -26.941 -0.773 6.579 1.00 73.44 373 THR A CA 1
ATOM 3032 C C . THR A 1 373 ? -28.145 -0.616 7.507 1.00 73.44 373 THR A C 1
ATOM 3034 O O . THR A 1 373 ? -29.084 -1.403 7.409 1.00 73.44 373 THR A O 1
ATOM 3037 N N . ASN A 1 374 ? -28.115 0.352 8.437 1.00 78.56 374 ASN A N 1
ATOM 3038 C CA . ASN A 1 374 ? -29.052 0.473 9.565 1.00 78.56 374 ASN A CA 1
ATOM 3039 C C . ASN A 1 374 ? -29.221 -0.819 10.398 1.00 78.56 374 ASN A C 1
ATOM 3041 O O . ASN A 1 374 ? -30.131 -0.907 11.225 1.00 78.56 374 ASN A O 1
ATOM 3045 N N . LYS A 1 375 ? -28.352 -1.822 10.216 1.00 87.69 375 LYS A N 1
ATOM 3046 C CA . LYS A 1 375 ? -28.342 -3.046 11.016 1.00 87.69 375 LYS A CA 1
ATOM 3047 C C . LYS A 1 375 ? -27.629 -2.780 12.347 1.00 87.69 375 LYS A C 1
ATOM 3049 O O . LYS A 1 375 ? -26.737 -1.921 12.398 1.00 87.69 375 LYS A O 1
ATOM 3054 N N . PRO A 1 376 ? -27.976 -3.510 13.423 1.00 91.88 376 PRO A N 1
ATOM 3055 C CA . PRO A 1 376 ? -27.167 -3.526 14.637 1.00 91.88 376 PRO A CA 1
ATOM 3056 C C . PRO A 1 376 ? -25.717 -3.907 14.313 1.00 91.88 376 PRO A C 1
ATOM 3058 O O . PRO A 1 376 ? -25.494 -4.816 13.514 1.00 91.88 376 PRO A O 1
ATOM 3061 N N . LEU A 1 377 ? -24.746 -3.200 14.895 1.00 94.25 377 LEU A N 1
ATOM 3062 C CA . LEU A 1 377 ? -23.322 -3.512 14.752 1.00 94.25 377 LEU A CA 1
ATOM 3063 C C . LEU A 1 377 ? -22.886 -4.422 15.897 1.00 94.25 377 LEU A C 1
ATOM 3065 O O . LEU A 1 377 ? -23.003 -4.034 17.061 1.00 94.25 377 LEU A O 1
ATOM 3069 N N . THR A 1 378 ? -22.336 -5.584 15.562 1.00 95.44 378 THR A N 1
ATOM 3070 C CA . THR A 1 378 ? -21.721 -6.486 16.540 1.00 95.44 378 THR A CA 1
ATOM 3071 C C . THR A 1 378 ? -20.228 -6.199 16.650 1.00 95.44 378 THR A C 1
ATOM 3073 O O . THR A 1 378 ? -19.521 -6.116 15.650 1.00 95.44 378 THR A O 1
ATOM 3076 N N . LEU A 1 379 ? -19.747 -6.036 17.877 1.00 95.44 379 LEU A N 1
ATOM 3077 C CA . LEU A 1 379 ? -18.369 -5.729 18.232 1.00 95.44 379 LEU A CA 1
ATOM 3078 C C . LEU A 1 379 ? -17.833 -6.868 19.101 1.00 95.44 379 LEU A C 1
ATOM 3080 O O . LEU A 1 379 ? -18.213 -6.989 20.267 1.00 95.44 379 LEU A O 1
ATOM 3084 N N . ILE A 1 380 ? -16.963 -7.701 18.528 1.00 95.44 380 ILE A N 1
ATOM 3085 C CA . ILE A 1 380 ? -16.281 -8.793 19.234 1.00 95.44 380 ILE A CA 1
ATOM 3086 C C . ILE A 1 380 ? -14.927 -8.266 19.704 1.00 95.44 380 ILE A C 1
ATOM 3088 O O . ILE A 1 380 ? -14.023 -8.034 18.900 1.00 95.44 380 ILE A O 1
ATOM 3092 N N . ILE A 1 381 ? -14.804 -8.025 21.008 1.00 94.44 381 ILE A N 1
ATOM 3093 C CA . ILE A 1 381 ? -13.666 -7.318 21.595 1.00 94.44 381 ILE A CA 1
ATOM 3094 C C . ILE A 1 381 ? -12.870 -8.258 22.490 1.00 94.44 381 ILE A C 1
ATOM 3096 O O . ILE A 1 381 ? -13.390 -8.793 23.467 1.00 94.44 381 ILE A O 1
ATOM 3100 N N . ASN A 1 382 ? -11.576 -8.376 22.205 1.00 91.69 382 ASN A N 1
ATOM 3101 C CA . ASN A 1 382 ? -10.616 -9.078 23.049 1.00 91.69 382 ASN A CA 1
ATOM 3102 C C . ASN A 1 382 ? -9.549 -8.075 23.513 1.00 91.69 382 ASN A C 1
ATOM 3104 O O . ASN A 1 382 ? -8.623 -7.768 22.774 1.00 91.69 382 ASN A O 1
ATOM 3108 N N . GLY A 1 383 ? -9.703 -7.499 24.708 1.00 91.56 383 GLY A N 1
ATOM 3109 C CA . GLY A 1 383 ? -8.781 -6.484 25.237 1.00 91.56 383 GLY A CA 1
ATOM 3110 C C . GLY A 1 383 ? -9.470 -5.182 25.646 1.00 91.56 383 GLY A C 1
ATOM 3111 O O . GLY A 1 383 ? -10.552 -5.203 26.234 1.00 91.56 383 GLY A O 1
ATOM 3112 N N . ILE A 1 384 ? -8.824 -4.044 25.380 1.00 92.81 384 ILE A N 1
ATOM 3113 C CA . ILE A 1 384 ? -9.314 -2.717 25.772 1.00 92.81 384 ILE A CA 1
ATOM 3114 C C . ILE A 1 384 ? -9.827 -1.987 24.533 1.00 92.81 384 ILE A C 1
ATOM 3116 O O . ILE A 1 384 ? -9.081 -1.774 23.582 1.00 92.81 384 ILE A O 1
ATOM 3120 N N . LEU A 1 385 ? -11.076 -1.529 24.562 1.00 94.12 385 LEU A N 1
ATOM 3121 C CA . LEU A 1 385 ? -11.647 -0.689 23.514 1.00 94.12 385 LEU A CA 1
ATOM 3122 C C . LEU A 1 385 ? -12.044 0.671 24.073 1.00 94.12 385 LEU A C 1
ATOM 3124 O O . LEU A 1 385 ? -12.812 0.772 25.021 1.00 94.12 385 LEU A O 1
ATOM 3128 N N . THR A 1 386 ? -11.586 1.733 23.429 1.00 93.62 386 THR A N 1
ATOM 3129 C CA . THR A 1 386 ? -12.038 3.097 23.689 1.00 93.62 386 THR A CA 1
ATOM 3130 C C . THR A 1 386 ? -12.844 3.607 22.503 1.00 93.62 386 THR A C 1
ATOM 3132 O O . THR A 1 386 ? -12.317 3.771 21.407 1.00 93.62 386 THR A O 1
ATOM 3135 N N . CYS A 1 387 ? -14.127 3.879 22.702 1.00 89.38 387 CYS A N 1
ATOM 3136 C CA . CYS A 1 387 ? -14.997 4.380 21.645 1.00 89.38 387 CYS A CA 1
ATOM 3137 C C . CYS A 1 387 ? -15.042 5.912 21.670 1.00 89.38 387 CYS A C 1
ATOM 3139 O O . CYS A 1 387 ? -15.472 6.511 22.660 1.00 89.38 387 CYS A O 1
ATOM 3141 N N . ASN A 1 388 ? -14.610 6.542 20.577 1.00 86.12 388 ASN A N 1
ATOM 3142 C CA . ASN A 1 388 ? -14.551 8.000 20.451 1.00 86.12 388 ASN A CA 1
ATOM 3143 C C . ASN A 1 388 ? -15.780 8.588 19.744 1.00 86.12 388 ASN A C 1
ATOM 3145 O O . ASN A 1 388 ? -16.191 9.703 20.062 1.00 86.12 388 ASN A O 1
ATOM 3149 N N . SER A 1 389 ? -16.379 7.860 18.800 1.00 83.31 389 SER A N 1
ATOM 3150 C CA . SER A 1 389 ? -17.586 8.303 18.099 1.00 83.31 389 SER A CA 1
ATOM 3151 C C . SER A 1 389 ? -18.527 7.144 17.804 1.00 83.31 389 SER A C 1
ATOM 3153 O O . SER A 1 389 ? -18.093 6.022 17.541 1.00 83.31 389 SER A O 1
ATOM 3155 N N . PHE A 1 390 ? -19.820 7.460 17.790 1.00 83.69 390 PHE A N 1
ATOM 3156 C CA . PHE A 1 390 ? -20.886 6.553 17.392 1.00 83.69 390 PHE A CA 1
ATOM 3157 C C . PHE A 1 390 ? -21.793 7.231 16.371 1.00 83.69 390 PHE A C 1
ATOM 3159 O O . PHE A 1 390 ? -22.042 8.440 16.428 1.00 83.69 390 PHE A O 1
ATOM 3166 N N . VAL A 1 391 ? -22.314 6.422 15.457 1.00 86.56 391 VAL A N 1
ATOM 3167 C CA . VAL A 1 391 ? -23.264 6.841 14.429 1.00 86.56 391 VAL A CA 1
ATOM 3168 C C . VAL A 1 391 ? -24.622 7.075 15.081 1.00 86.56 391 VAL A C 1
ATOM 3170 O O . VAL A 1 391 ? -25.049 6.287 15.921 1.00 86.56 391 VAL A O 1
ATOM 3173 N N . ASN A 1 392 ? -25.316 8.150 14.705 1.00 86.81 392 ASN A N 1
ATOM 3174 C CA . ASN A 1 392 ? -26.637 8.479 15.250 1.00 86.81 392 ASN A CA 1
ATOM 3175 C C . ASN A 1 392 ? -27.645 7.341 14.999 1.00 86.81 392 ASN A C 1
ATOM 3177 O O . ASN A 1 392 ? -27.566 6.666 13.972 1.00 86.81 392 ASN A O 1
ATOM 3181 N N . LYS A 1 393 ? -28.609 7.144 15.906 1.00 87.81 393 LYS A N 1
ATOM 3182 C CA . LYS A 1 393 ? -29.710 6.164 15.757 1.00 87.81 393 LYS A CA 1
ATOM 3183 C C . LYS A 1 393 ? -29.244 4.724 15.484 1.00 87.81 393 LYS A C 1
ATOM 3185 O O . LYS A 1 393 ? -29.932 3.971 14.804 1.00 87.81 393 LYS A O 1
ATOM 3190 N N . SER A 1 394 ? -28.077 4.340 16.000 1.00 89.75 394 SER A N 1
ATOM 3191 C CA . SER A 1 394 ? -27.506 3.000 15.805 1.00 89.75 394 SER A CA 1
ATOM 3192 C C . SER A 1 394 ? -27.563 2.152 17.073 1.00 89.75 394 SER A C 1
ATOM 3194 O O . SER A 1 394 ? -27.440 2.673 18.189 1.00 89.75 394 SER A O 1
ATOM 3196 N N . VAL A 1 395 ? -27.711 0.839 16.875 1.00 93.06 395 VAL A N 1
ATOM 3197 C CA . VAL A 1 395 ? -27.656 -0.184 17.924 1.00 93.06 395 VAL A CA 1
ATOM 3198 C C . VAL A 1 395 ? -26.304 -0.889 17.867 1.00 93.06 395 VAL A C 1
ATOM 3200 O O . VAL A 1 395 ? -25.874 -1.307 16.792 1.00 93.06 395 VAL A O 1
ATOM 3203 N N . TYR A 1 396 ? -25.654 -1.031 19.018 1.00 94.06 396 TYR A N 1
ATOM 3204 C CA . TYR A 1 396 ? -24.363 -1.700 19.165 1.00 94.06 396 TYR A CA 1
ATOM 3205 C C . TYR A 1 396 ? -24.493 -2.885 20.115 1.00 94.06 396 TYR A C 1
ATOM 3207 O O . TYR A 1 396 ? -25.053 -2.738 21.201 1.00 94.06 396 TYR A O 1
ATOM 3215 N N . TYR A 1 397 ? -23.955 -4.035 19.726 1.00 95.44 397 TYR A N 1
ATOM 3216 C CA . TYR A 1 397 ? -23.827 -5.212 20.576 1.00 95.44 397 TYR A CA 1
ATOM 3217 C C . TYR A 1 397 ? -22.347 -5.488 20.826 1.00 95.44 397 TYR A C 1
ATOM 3219 O O . TYR A 1 397 ? -21.578 -5.612 19.880 1.00 95.44 397 TYR A O 1
ATOM 3227 N N . PHE A 1 398 ? -21.944 -5.567 22.087 1.00 94.94 398 PHE A N 1
ATOM 3228 C CA . PHE A 1 398 ? -20.566 -5.799 22.501 1.00 94.94 398 PHE A CA 1
ATOM 3229 C C . PHE A 1 398 ? -20.456 -7.159 23.181 1.00 94.94 398 PHE A C 1
ATOM 3231 O O . PHE A 1 398 ? -21.167 -7.428 24.148 1.00 94.94 398 PHE A O 1
ATOM 3238 N N . THR A 1 399 ? -19.535 -7.988 22.706 1.00 93.94 399 THR A N 1
ATOM 3239 C CA . THR A 1 399 ? -19.272 -9.337 23.226 1.00 93.94 399 THR A CA 1
ATOM 3240 C C . THR A 1 399 ? -17.773 -9.654 23.146 1.00 93.94 399 THR A C 1
ATOM 3242 O O . THR A 1 399 ? -16.978 -8.816 22.711 1.00 93.94 399 THR A O 1
ATOM 3245 N N . ASN A 1 400 ? -17.368 -10.845 23.581 1.00 90.50 400 ASN A N 1
ATOM 3246 C CA . ASN A 1 400 ? -16.009 -11.366 23.478 1.00 90.50 400 ASN A CA 1
ATOM 3247 C C . ASN A 1 400 ? -16.008 -12.805 22.944 1.00 90.50 400 ASN A C 1
ATOM 3249 O O . ASN A 1 400 ? -16.958 -13.556 23.134 1.00 90.50 400 ASN A O 1
ATOM 3253 N N . SER A 1 401 ? -14.920 -13.199 22.282 1.00 84.00 401 SER A N 1
ATOM 3254 C CA . SER A 1 401 ? -14.709 -14.579 21.811 1.00 84.00 401 SER A CA 1
ATOM 3255 C C . SER A 1 401 ? -13.698 -15.353 22.667 1.00 84.00 401 SER A C 1
ATOM 3257 O O . SER A 1 401 ? -13.541 -16.562 22.508 1.00 84.00 401 SER A O 1
ATOM 3259 N N . SER A 1 402 ? -13.014 -14.673 23.594 1.00 72.19 402 SER A N 1
ATOM 3260 C CA . SER A 1 402 ? -11.975 -15.243 24.460 1.00 72.19 402 SER A CA 1
ATOM 3261 C C . SER A 1 402 ? -12.393 -15.314 25.933 1.00 72.19 402 SER A C 1
ATOM 3263 O O . SER A 1 402 ? -13.357 -14.687 26.365 1.00 72.19 402 SER A O 1
ATOM 3265 N N . SER A 1 403 ? -11.614 -16.040 26.741 1.00 66.75 403 SER A N 1
ATOM 3266 C CA . SER A 1 403 ? -11.776 -16.091 28.202 1.00 66.75 403 SER A CA 1
ATOM 3267 C C . SER A 1 403 ? -11.401 -14.783 28.915 1.00 66.75 403 SER A C 1
ATOM 3269 O O . SER A 1 403 ? -11.666 -14.634 30.109 1.00 66.75 403 SER A O 1
ATOM 3271 N N . SER A 1 404 ? -10.777 -13.831 28.212 1.00 73.25 404 SER A N 1
ATOM 3272 C CA . SER A 1 404 ? -10.429 -12.528 28.778 1.00 73.25 404 SER A CA 1
ATOM 3273 C C . SER A 1 404 ? -11.664 -11.628 28.864 1.00 73.25 404 SER A C 1
ATOM 3275 O O . SER A 1 404 ? -12.477 -11.573 27.943 1.00 73.25 404 SER A O 1
ATOM 3277 N N . THR A 1 405 ? -11.827 -10.912 29.980 1.00 83.06 405 THR A N 1
ATOM 3278 C CA . THR A 1 405 ? -12.923 -9.946 30.146 1.00 83.06 405 THR A CA 1
ATOM 3279 C C . THR A 1 405 ? -12.527 -8.618 29.499 1.00 83.06 405 THR A C 1
ATOM 3281 O O . THR A 1 405 ? -11.646 -7.945 30.050 1.00 83.06 405 THR A O 1
ATOM 3284 N N . PRO A 1 406 ? -13.132 -8.209 28.371 1.00 90.19 406 PRO A N 1
ATOM 3285 C CA . PRO A 1 406 ? -12.760 -6.959 27.727 1.00 90.19 406 PRO A CA 1
ATOM 3286 C C . PRO A 1 406 ? -13.169 -5.755 28.579 1.00 90.19 406 PRO A C 1
ATOM 3288 O O . PRO A 1 406 ? -14.152 -5.807 29.326 1.00 90.19 406 PRO A O 1
ATOM 3291 N N . LEU A 1 407 ? -12.424 -4.660 28.439 1.00 91.38 407 LEU A N 1
ATOM 3292 C CA . LEU A 1 407 ? -12.717 -3.374 29.069 1.00 91.38 407 LEU A CA 1
ATOM 3293 C C . LEU A 1 407 ? -13.105 -2.351 28.003 1.00 91.38 407 LEU A C 1
ATOM 3295 O O . LEU A 1 407 ? -12.325 -2.073 27.093 1.00 91.38 407 LEU A O 1
ATOM 3299 N N . ILE A 1 408 ? -14.281 -1.749 28.146 1.00 92.12 408 ILE A N 1
ATOM 3300 C CA . ILE A 1 408 ? -14.791 -0.738 27.223 1.00 92.12 408 ILE A CA 1
ATOM 3301 C C . ILE A 1 408 ? -14.857 0.625 27.913 1.00 92.12 408 ILE A C 1
ATOM 3303 O O . ILE A 1 408 ? -15.500 0.801 28.951 1.00 92.12 408 ILE A O 1
ATOM 3307 N N . ASN A 1 409 ? -14.206 1.606 27.292 1.00 90.75 409 ASN A N 1
ATOM 3308 C CA . ASN A 1 409 ? -14.235 3.014 27.659 1.00 90.75 409 ASN A CA 1
ATOM 3309 C C . ASN A 1 409 ? -15.081 3.786 26.640 1.00 90.75 409 ASN A C 1
ATOM 3311 O O . ASN A 1 409 ? -14.822 3.734 25.437 1.00 90.75 409 ASN A O 1
ATOM 3315 N N . ILE A 1 410 ? -16.067 4.543 27.113 1.00 86.50 410 ILE A N 1
ATOM 3316 C CA . ILE A 1 410 ? -16.901 5.412 26.277 1.00 86.50 410 ILE A CA 1
ATOM 3317 C C . ILE A 1 410 ? -16.466 6.854 26.548 1.00 86.50 410 ILE A C 1
ATOM 3319 O O . ILE A 1 410 ? -16.786 7.405 27.595 1.00 86.50 410 ILE A O 1
ATOM 3323 N N . ASN A 1 411 ? -15.692 7.452 25.635 1.00 75.81 411 ASN A N 1
ATOM 3324 C CA . ASN A 1 411 ? -15.128 8.795 25.839 1.00 75.81 411 ASN A CA 1
ATOM 3325 C C . ASN A 1 411 ? -16.146 9.911 25.583 1.00 75.81 411 ASN A C 1
ATOM 3327 O O . ASN A 1 411 ? -16.073 10.979 26.191 1.00 75.81 411 ASN A O 1
ATOM 3331 N N . ASN A 1 412 ? -17.094 9.682 24.673 1.00 64.06 412 ASN A N 1
ATOM 3332 C CA . ASN A 1 412 ? -18.136 10.652 24.384 1.00 64.06 412 ASN A CA 1
ATOM 3333 C C . ASN A 1 412 ? -19.285 10.437 25.369 1.00 64.06 412 ASN A C 1
ATOM 3335 O O . ASN A 1 412 ? -20.120 9.561 25.174 1.00 64.06 412 ASN A O 1
ATOM 3339 N N . ASN A 1 413 ? -19.295 11.200 26.463 1.00 63.22 413 ASN A N 1
ATOM 3340 C CA . ASN A 1 413 ? -20.317 11.039 27.498 1.00 63.22 413 ASN A CA 1
ATOM 3341 C C . ASN A 1 413 ? -21.727 11.322 26.976 1.00 63.22 413 ASN A C 1
ATOM 3343 O O . ASN A 1 413 ? -22.678 10.826 27.572 1.00 63.22 413 ASN A O 1
ATOM 3347 N N . ASN A 1 414 ? -21.863 12.096 25.895 1.00 71.56 414 ASN A N 1
ATOM 3348 C CA . ASN A 1 414 ? -23.150 12.450 25.321 1.00 71.56 414 ASN A CA 1
ATOM 3349 C C . ASN A 1 414 ? -23.582 11.416 24.278 1.00 71.56 414 ASN A C 1
ATOM 3351 O O . ASN A 1 414 ? -22.843 11.080 23.353 1.00 71.56 414 ASN A O 1
ATOM 3355 N N . GLY A 1 415 ? -24.809 10.936 24.424 1.00 69.00 415 GLY A N 1
ATOM 3356 C CA . GLY A 1 415 ? -25.444 10.027 23.494 1.00 69.00 415 GLY A CA 1
ATOM 3357 C C . GLY A 1 415 ? -25.802 10.682 22.166 1.00 69.00 415 GLY A C 1
ATOM 3358 O O . GLY A 1 415 ? -25.938 11.902 22.060 1.00 69.00 415 GLY A O 1
ATOM 3359 N N . ASN A 1 416 ? -26.006 9.843 21.153 1.00 81.56 416 ASN A N 1
ATOM 3360 C CA . ASN A 1 416 ? -26.435 10.231 19.811 1.00 81.56 416 ASN A CA 1
ATOM 3361 C C . ASN A 1 416 ? -27.631 9.361 19.367 1.00 81.56 416 ASN A C 1
ATOM 3363 O O . ASN A 1 416 ? -27.640 8.741 18.311 1.00 81.56 416 ASN A O 1
ATOM 3367 N N . ASN A 1 417 ? -28.637 9.249 20.238 1.00 85.69 417 ASN A N 1
ATOM 3368 C CA . ASN A 1 417 ? -29.792 8.344 20.112 1.00 85.69 417 ASN A CA 1
ATOM 3369 C C . ASN A 1 417 ? -29.397 6.871 19.908 1.00 85.69 417 ASN A C 1
ATOM 3371 O O . ASN A 1 417 ? -29.952 6.179 19.057 1.00 85.69 417 ASN A O 1
ATOM 3375 N N . ASN A 1 418 ? -28.418 6.402 20.678 1.00 89.25 418 ASN A N 1
ATOM 3376 C CA . ASN A 1 418 ? -27.869 5.053 20.565 1.00 89.25 418 ASN A CA 1
ATOM 3377 C C . ASN A 1 418 ? -28.414 4.116 21.631 1.00 89.25 418 ASN A C 1
ATOM 3379 O O . ASN A 1 418 ? -28.673 4.538 22.759 1.00 89.25 418 ASN A O 1
ATOM 3383 N N . ILE A 1 419 ? -28.470 2.831 21.286 1.00 91.50 419 ILE A N 1
ATOM 3384 C CA . ILE A 1 419 ? -28.639 1.736 22.241 1.00 91.50 419 ILE A CA 1
ATOM 3385 C C . ILE A 1 419 ? -27.374 0.885 22.182 1.00 91.50 419 ILE A C 1
ATOM 3387 O O . ILE A 1 419 ? -26.937 0.499 21.099 1.00 91.50 419 ILE A O 1
ATOM 3391 N N . MET A 1 420 ? -26.778 0.607 23.336 1.00 92.69 420 MET A N 1
ATOM 3392 C CA . MET A 1 420 ? -25.610 -0.263 23.449 1.00 92.69 420 MET A CA 1
ATOM 3393 C C . MET A 1 420 ? -25.936 -1.407 24.392 1.00 92.69 420 MET A C 1
ATOM 3395 O O . MET A 1 420 ? -26.404 -1.173 25.504 1.00 92.69 420 MET A O 1
ATOM 3399 N N . ILE A 1 421 ? -25.696 -2.627 23.938 1.00 94.69 421 ILE A N 1
ATOM 3400 C CA . ILE A 1 421 ? -25.966 -3.861 24.664 1.00 94.69 421 ILE A CA 1
ATOM 3401 C C . ILE A 1 421 ? -24.626 -4.554 24.879 1.00 94.69 421 ILE A C 1
ATOM 3403 O O . ILE A 1 421 ? -23.858 -4.709 23.933 1.00 94.69 421 ILE A O 1
ATOM 3407 N N . PHE A 1 422 ? -24.348 -4.956 26.110 1.00 93.50 422 PHE A N 1
ATOM 3408 C CA . PHE A 1 422 ? -23.098 -5.581 26.512 1.00 93.50 422 PHE A CA 1
ATOM 3409 C C . PHE A 1 422 ? -23.384 -6.973 27.047 1.00 93.50 422 PHE A C 1
ATOM 3411 O O . PHE A 1 422 ? -24.277 -7.154 27.878 1.00 93.50 422 PHE A O 1
ATOM 3418 N N . ASP A 1 423 ? -22.601 -7.940 26.590 1.00 90.81 423 ASP A N 1
ATOM 3419 C CA . ASP A 1 423 ? -22.552 -9.258 27.202 1.00 90.81 423 ASP A CA 1
ATOM 3420 C C . ASP A 1 423 ? -22.075 -9.159 28.666 1.00 90.81 423 ASP A C 1
ATOM 3422 O O . ASP A 1 423 ? -21.330 -8.246 29.041 1.00 90.81 423 ASP A O 1
ATOM 3426 N N . GLU A 1 424 ? -22.499 -10.088 29.524 1.00 86.00 424 GLU A N 1
ATOM 3427 C CA . GLU A 1 424 ? -22.242 -10.020 30.971 1.00 86.00 424 GLU A CA 1
ATOM 3428 C C . GLU A 1 424 ? -20.741 -10.067 31.306 1.00 86.00 424 GLU A C 1
ATOM 3430 O O . GLU A 1 424 ? -20.298 -9.513 32.324 1.00 86.00 424 GLU A O 1
ATOM 3435 N N . THR A 1 425 ? -19.952 -10.682 30.424 1.00 86.19 425 THR A N 1
ATOM 3436 C CA . THR A 1 425 ? -18.491 -10.817 30.506 1.00 86.19 425 THR A CA 1
ATOM 3437 C C . THR A 1 425 ? -17.749 -9.500 30.256 1.00 86.19 425 THR A C 1
ATOM 3439 O O . THR A 1 425 ? -16.621 -9.326 30.729 1.00 86.19 425 THR A O 1
ATOM 3442 N N . VAL A 1 426 ? -18.379 -8.545 29.567 1.00 90.25 426 VAL A N 1
ATOM 3443 C CA . VAL A 1 426 ? -17.785 -7.257 29.195 1.00 90.25 426 VAL A CA 1
ATOM 3444 C C . VAL A 1 426 ? -17.802 -6.306 30.386 1.00 90.25 426 VAL A C 1
ATOM 3446 O O . VAL A 1 426 ? -18.810 -6.157 31.082 1.00 90.25 426 VAL A O 1
ATOM 3449 N N . ARG A 1 427 ? -16.685 -5.628 30.649 1.00 89.75 427 ARG A N 1
ATOM 3450 C CA . ARG A 1 427 ? -16.584 -4.611 31.702 1.00 89.75 427 ARG A CA 1
ATOM 3451 C C . ARG A 1 427 ? -16.621 -3.222 31.089 1.00 89.75 427 ARG A C 1
ATOM 3453 O O . ARG A 1 427 ? -15.868 -2.920 30.170 1.00 89.75 427 ARG A O 1
ATOM 3460 N N . LEU A 1 428 ? -17.465 -2.361 31.640 1.00 89.56 428 LEU A N 1
ATOM 3461 C CA . LEU A 1 428 ? -17.435 -0.930 31.359 1.00 89.56 428 LEU A CA 1
ATOM 3462 C C . LEU A 1 428 ? -16.578 -0.224 32.410 1.00 89.56 428 LEU A C 1
ATOM 3464 O O . LEU A 1 428 ? -16.503 -0.660 33.560 1.00 89.56 428 LEU A O 1
ATOM 3468 N N . ASN A 1 429 ? -15.926 0.868 32.032 1.00 84.69 429 ASN A N 1
ATOM 3469 C CA . ASN A 1 429 ? -15.192 1.689 32.990 1.00 84.69 429 ASN A CA 1
ATOM 3470 C C . ASN A 1 429 ? -16.105 2.730 33.670 1.00 84.69 429 ASN A C 1
ATOM 3472 O O . ASN A 1 429 ? -17.093 3.194 33.098 1.00 84.69 429 ASN A O 1
ATOM 3476 N N . GLY A 1 430 ? -15.758 3.121 34.897 1.00 79.31 430 GLY A N 1
ATOM 3477 C CA . GLY A 1 430 ? -16.430 4.182 35.649 1.00 79.31 430 GLY A CA 1
ATOM 3478 C C . GLY A 1 430 ? -17.819 3.817 36.193 1.00 79.31 430 GLY A C 1
ATOM 3479 O O . GLY A 1 430 ? -18.088 2.682 36.593 1.00 79.31 430 GLY A O 1
ATOM 3480 N N . GLN A 1 431 ? -18.710 4.815 36.232 1.00 74.25 431 GLN A N 1
ATOM 3481 C CA . GLN A 1 431 ? -20.044 4.734 36.855 1.00 74.25 431 GLN A CA 1
ATOM 3482 C C . GLN A 1 431 ? -21.005 3.753 36.156 1.00 74.25 431 GLN A C 1
ATOM 3484 O O . GLN A 1 431 ? -22.028 3.380 36.724 1.00 74.25 431 GLN A O 1
ATOM 3489 N N . LEU A 1 432 ? -20.672 3.305 34.941 1.00 82.62 432 LEU A N 1
ATOM 3490 C CA . LEU A 1 432 ? -21.482 2.384 34.137 1.00 82.62 432 LEU A CA 1
ATOM 3491 C C . LEU A 1 432 ? -20.989 0.929 34.207 1.00 82.62 432 LEU A C 1
ATOM 3493 O O . LEU A 1 432 ? -21.517 0.074 33.504 1.00 82.62 432 LEU A O 1
ATOM 3497 N N . SER A 1 433 ? -19.996 0.634 35.053 1.00 84.31 433 SER A N 1
ATOM 3498 C CA . SER A 1 433 ? -19.278 -0.653 35.112 1.00 84.31 433 SER A CA 1
ATOM 3499 C C . SER A 1 433 ? -20.148 -1.908 35.215 1.00 84.31 433 SER A C 1
ATOM 3501 O O . SER A 1 433 ? -19.784 -2.953 34.670 1.00 84.31 433 SER A O 1
ATOM 3503 N N . ASN A 1 434 ? -21.311 -1.801 35.859 1.00 88.62 434 ASN A N 1
ATOM 3504 C CA . ASN A 1 434 ? -22.240 -2.915 36.072 1.00 88.62 434 ASN A CA 1
ATOM 3505 C C . ASN A 1 434 ? -23.502 -2.832 35.201 1.00 88.62 434 ASN A C 1
ATOM 3507 O O . ASN A 1 434 ? -24.490 -3.509 35.482 1.00 88.62 434 ASN A O 1
ATOM 3511 N N . CYS A 1 435 ? -23.487 -2.000 34.162 1.00 90.38 435 CYS A N 1
ATOM 3512 C CA . CYS A 1 435 ? -24.576 -1.878 33.205 1.00 90.38 435 CYS A CA 1
ATOM 3513 C C . CYS A 1 435 ? -24.418 -2.872 32.044 1.00 90.38 435 CYS A C 1
ATOM 3515 O O . CYS A 1 435 ? -23.306 -3.073 31.561 1.00 90.38 435 CYS A O 1
ATOM 3517 N N . ILE A 1 436 ? -25.524 -3.457 31.575 1.00 92.69 436 ILE A N 1
ATOM 3518 C CA . ILE A 1 436 ? -25.562 -4.319 30.378 1.00 92.69 436 ILE A CA 1
ATOM 3519 C C . ILE A 1 436 ? -26.348 -3.707 29.221 1.00 92.69 436 ILE A C 1
ATOM 3521 O O . ILE A 1 436 ? -26.162 -4.113 28.080 1.00 92.69 436 ILE A O 1
ATOM 3525 N N . VAL A 1 437 ? -27.193 -2.704 29.479 1.00 92.81 437 VAL A N 1
ATOM 3526 C CA . VAL A 1 437 ? -27.852 -1.943 28.412 1.00 92.81 437 VAL A CA 1
ATOM 3527 C C . VAL A 1 437 ? -27.790 -0.451 28.712 1.00 92.81 437 VAL A C 1
ATOM 3529 O O . VAL A 1 437 ? -28.337 0.017 29.714 1.00 92.81 437 VAL A O 1
ATOM 3532 N N . LEU A 1 438 ? -27.153 0.298 27.813 1.00 91.44 438 LEU A N 1
ATOM 3533 C CA . LEU A 1 438 ? -27.066 1.753 27.845 1.00 91.44 438 LEU A CA 1
ATOM 3534 C C . LEU A 1 438 ? -27.950 2.367 26.766 1.00 91.44 438 LEU A C 1
ATOM 3536 O O . LEU A 1 438 ? -28.036 1.870 25.642 1.00 91.44 438 LEU A O 1
ATOM 3540 N N . THR A 1 439 ? -28.536 3.510 27.098 1.00 90.00 439 THR A N 1
ATOM 3541 C CA . THR A 1 439 ? -29.171 4.398 26.129 1.00 90.00 439 THR A CA 1
ATOM 3542 C C . THR A 1 439 ? -28.535 5.774 26.207 1.00 90.00 439 THR A C 1
ATOM 3544 O O . THR A 1 439 ? -28.252 6.287 27.292 1.00 90.00 439 THR A O 1
ATOM 3547 N N . GLY A 1 440 ? -28.280 6.374 25.054 1.00 86.44 440 GLY A N 1
ATOM 3548 C CA . GLY A 1 440 ? -27.734 7.717 24.965 1.00 86.44 440 GLY A CA 1
ATOM 3549 C C . GLY A 1 440 ? -28.612 8.553 24.061 1.00 86.44 440 GLY A C 1
ATOM 3550 O O . GLY A 1 440 ? -28.510 8.428 22.846 1.00 86.44 440 GLY A O 1
ATOM 3551 N N . LYS A 1 441 ? -29.450 9.420 24.626 1.00 85.50 441 LYS A N 1
ATOM 3552 C CA . LYS A 1 441 ? -30.228 10.391 23.849 1.00 85.50 441 LYS A CA 1
ATOM 3553 C C . LYS A 1 441 ? -29.327 11.539 23.387 1.00 85.50 441 LYS A C 1
ATOM 3555 O O . LYS A 1 441 ? -28.352 11.857 24.061 1.00 85.50 441 LYS A O 1
ATOM 3560 N N . SER A 1 442 ? -29.642 12.132 22.234 1.00 82.75 442 SER A N 1
ATOM 3561 C CA . SER A 1 442 ? -28.871 13.243 21.658 1.00 82.75 442 SER A CA 1
ATOM 3562 C C . SER A 1 442 ? -28.563 14.322 22.699 1.00 82.75 442 SER A C 1
ATOM 3564 O O . SER A 1 442 ? -29.488 14.875 23.292 1.00 82.75 442 SER A O 1
ATOM 3566 N N . ASN A 1 443 ? -27.279 14.643 22.878 1.00 80.06 443 ASN A N 1
ATOM 3567 C CA . ASN A 1 443 ? -26.777 15.664 23.813 1.00 80.06 443 ASN A CA 1
ATOM 3568 C C . ASN A 1 443 ? -27.064 15.395 25.305 1.00 80.06 443 ASN A C 1
ATOM 3570 O O . ASN A 1 443 ? -26.855 16.277 26.135 1.00 80.06 443 ASN A O 1
ATOM 3574 N N . GLU A 1 444 ? -27.515 14.194 25.670 1.00 84.94 444 GLU A N 1
ATOM 3575 C CA . GLU A 1 444 ? -27.680 13.770 27.062 1.00 84.94 444 GLU A CA 1
ATOM 3576 C C . GLU A 1 444 ? -26.608 12.750 27.430 1.00 84.94 444 GLU A C 1
ATOM 3578 O O . GLU A 1 444 ? -26.179 11.969 26.583 1.00 84.94 444 GLU A O 1
ATOM 3583 N N . LYS A 1 445 ? -26.212 12.699 28.706 1.00 84.62 445 LYS A N 1
ATOM 3584 C CA . LYS A 1 445 ? -25.291 11.655 29.159 1.00 84.62 445 LYS A CA 1
ATOM 3585 C C . LYS A 1 445 ? -25.873 10.261 28.915 1.00 84.62 445 LYS A C 1
ATOM 3587 O O . LYS A 1 445 ? -27.086 10.085 29.039 1.00 84.62 445 LYS A O 1
ATOM 3592 N N . PHE A 1 446 ? -25.020 9.280 28.616 1.00 86.62 446 PHE A N 1
ATOM 3593 C CA . PHE A 1 446 ? -25.430 7.874 28.616 1.00 86.62 446 PHE A CA 1
ATOM 3594 C C . PHE A 1 446 ? -26.034 7.490 29.965 1.00 86.62 446 PHE A C 1
ATOM 3596 O O . PHE A 1 446 ? -25.513 7.855 31.020 1.00 86.62 446 PHE A O 1
ATOM 3603 N N . LYS A 1 447 ? -27.134 6.742 29.917 1.00 87.88 447 LYS A N 1
ATOM 3604 C CA . LYS A 1 447 ? -27.830 6.255 31.102 1.00 87.88 447 LYS A CA 1
ATOM 3605 C C . LYS A 1 447 ? -28.003 4.748 31.030 1.00 87.88 447 LYS A C 1
ATOM 3607 O O . LYS A 1 447 ? -28.228 4.194 29.949 1.00 87.88 447 LYS A O 1
ATOM 3612 N N . CYS A 1 448 ? -27.910 4.092 32.181 1.00 90.25 448 CYS A N 1
ATOM 3613 C CA . CYS A 1 448 ? -28.168 2.668 32.267 1.00 90.25 448 CYS A CA 1
ATOM 3614 C C . CYS A 1 448 ? -29.667 2.386 32.333 1.00 90.25 448 CYS A C 1
ATOM 3616 O O . CYS A 1 448 ? -30.399 3.053 33.060 1.00 90.25 448 CYS A O 1
ATOM 3618 N N . ILE A 1 449 ? -30.123 1.377 31.594 1.00 90.50 449 ILE A N 1
ATOM 3619 C CA . ILE A 1 449 ? -31.514 0.908 31.659 1.00 90.50 449 ILE A CA 1
ATOM 3620 C C . ILE A 1 449 ? -31.632 -0.539 32.140 1.00 90.50 449 ILE A C 1
ATOM 3622 O O . ILE A 1 449 ? -32.732 -0.977 32.476 1.00 90.50 449 ILE A O 1
ATOM 3626 N N . GLN A 1 450 ? -30.515 -1.272 32.197 1.00 90.88 450 GLN A N 1
ATOM 3627 C CA . GLN A 1 450 ? -30.470 -2.633 32.716 1.00 90.88 450 GLN A CA 1
ATOM 3628 C C . GLN A 1 450 ? -29.082 -2.957 33.279 1.00 90.88 450 GLN A C 1
ATOM 3630 O O . GLN A 1 450 ? -28.065 -2.715 32.627 1.00 90.88 450 GLN A O 1
ATOM 3635 N N . CYS A 1 451 ? -29.053 -3.532 34.479 1.00 89.94 451 CYS A N 1
ATOM 3636 C CA . CYS A 1 451 ? -27.837 -3.884 35.208 1.00 89.94 451 CYS A CA 1
ATOM 3637 C C . CYS A 1 451 ? -27.524 -5.381 35.120 1.00 89.94 451 CYS A C 1
ATOM 3639 O O . CYS A 1 451 ? -28.418 -6.201 34.893 1.00 89.94 451 CYS A O 1
ATOM 3641 N N . LYS A 1 452 ? -26.257 -5.730 35.362 1.00 89.06 452 LYS A N 1
ATOM 3642 C CA . LYS A 1 452 ? -25.801 -7.113 35.554 1.00 89.06 452 LYS A CA 1
ATOM 3643 C C . LYS A 1 452 ? -26.566 -7.797 36.686 1.00 89.06 452 LYS A C 1
ATOM 3645 O O . LYS A 1 452 ? -27.040 -7.148 37.623 1.00 89.06 452 LYS A O 1
ATOM 3650 N N . LYS A 1 453 ? -26.636 -9.127 36.638 1.00 85.44 453 LYS A N 1
ATOM 3651 C CA . LYS A 1 453 ? -27.230 -9.936 37.708 1.00 85.44 453 LYS A CA 1
ATOM 3652 C C . LYS A 1 453 ? -26.600 -9.598 39.070 1.00 85.44 453 LYS A C 1
ATOM 3654 O O . LYS A 1 453 ? -25.381 -9.535 39.195 1.00 85.44 453 LYS A O 1
ATOM 3659 N N . GLY A 1 454 ? -27.443 -9.380 40.083 1.00 82.69 454 GLY A N 1
ATOM 3660 C CA . GLY A 1 454 ? -27.028 -8.989 41.440 1.00 82.69 454 GLY A CA 1
ATOM 3661 C C . GLY A 1 454 ? -26.887 -7.477 41.674 1.00 82.69 454 GLY A C 1
ATOM 3662 O O . GLY A 1 454 ? -26.658 -7.068 42.810 1.00 82.69 454 GLY A O 1
ATOM 3663 N N . TYR A 1 455 ? -27.058 -6.656 40.632 1.00 88.06 455 TYR A N 1
ATOM 3664 C CA . TYR A 1 455 ? -27.057 -5.195 40.721 1.00 88.06 455 TYR A CA 1
ATOM 3665 C C . TYR A 1 455 ? -28.448 -4.612 40.466 1.00 88.06 455 TYR A C 1
ATOM 3667 O O . TYR A 1 455 ? -29.259 -5.167 39.719 1.00 88.06 455 TYR A O 1
ATOM 3675 N N . TYR A 1 456 ? -28.689 -3.445 41.058 1.00 86.12 456 TYR A N 1
ATOM 3676 C CA . TYR A 1 456 ? -29.980 -2.761 41.064 1.00 86.12 456 TYR A CA 1
ATOM 3677 C C . TYR A 1 456 ? -29.841 -1.383 40.424 1.00 86.12 456 TYR A C 1
ATOM 3679 O O . TYR A 1 456 ? -28.871 -0.672 40.691 1.00 86.12 456 TYR A O 1
ATOM 3687 N N . LEU A 1 457 ? -30.809 -1.000 39.593 1.00 88.69 457 LEU A N 1
ATOM 3688 C CA . LEU A 1 457 ? -30.848 0.312 38.958 1.00 88.69 457 LEU A CA 1
ATOM 3689 C C . LEU A 1 457 ? -31.472 1.332 39.917 1.00 88.69 457 LEU A C 1
ATOM 3691 O O . LEU A 1 457 ? -32.649 1.220 40.269 1.00 88.69 457 LEU A O 1
ATOM 3695 N N . ASN A 1 458 ? -30.682 2.320 40.334 1.00 82.44 458 ASN A N 1
ATOM 3696 C CA . ASN A 1 458 ? -31.139 3.390 41.219 1.00 82.44 458 ASN A CA 1
ATOM 3697 C C . ASN A 1 458 ? -31.858 4.514 40.446 1.00 82.44 458 ASN A C 1
ATOM 3699 O O . ASN A 1 458 ? -31.941 4.521 39.213 1.00 82.44 458 ASN A O 1
ATOM 3703 N N . SER A 1 459 ? -32.339 5.524 41.171 1.00 79.94 459 SER A N 1
ATOM 3704 C CA . SER A 1 459 ? -33.026 6.679 40.574 1.00 79.94 459 SER A CA 1
ATOM 3705 C C . SER A 1 459 ? -32.146 7.562 39.681 1.00 79.94 459 SER A C 1
ATOM 3707 O O . SER A 1 459 ? -32.660 8.271 38.814 1.00 79.94 459 SER A O 1
ATOM 3709 N N . LYS A 1 460 ? -30.820 7.494 39.849 1.00 81.00 460 LYS A N 1
ATOM 3710 C CA . LYS A 1 460 ? -29.824 8.186 39.016 1.00 81.00 460 LYS A CA 1
ATOM 3711 C C . LYS A 1 460 ? -29.453 7.411 37.748 1.00 81.00 460 LYS A C 1
ATOM 3713 O O . LYS A 1 460 ? -28.647 7.905 36.967 1.00 81.00 460 LYS A O 1
ATOM 3718 N N . GLN A 1 461 ? -30.071 6.252 37.514 1.00 85.19 461 GLN A N 1
ATOM 3719 C CA . GLN A 1 461 ? -29.779 5.353 36.391 1.00 85.19 461 GLN A CA 1
ATOM 3720 C C . GLN A 1 461 ? -28.355 4.778 36.445 1.00 85.19 461 GLN A C 1
ATOM 3722 O O . GLN A 1 461 ? -27.700 4.584 35.420 1.00 85.19 461 GLN A O 1
ATOM 3727 N N . GLU A 1 462 ? -27.895 4.490 37.663 1.00 84.94 462 GLU A N 1
ATOM 3728 C CA . GLU A 1 462 ? -26.624 3.839 37.975 1.00 84.94 462 GLU A CA 1
ATOM 3729 C C . GLU A 1 462 ? -26.885 2.472 38.627 1.00 84.94 462 GLU A C 1
ATOM 3731 O O . GLU A 1 462 ? -27.867 2.286 39.352 1.00 84.94 462 GLU A O 1
ATOM 3736 N N . CYS A 1 463 ? -25.988 1.515 38.391 1.00 87.75 463 CYS A N 1
ATOM 3737 C CA . CYS A 1 463 ? -26.093 0.163 38.936 1.00 87.75 463 CYS A CA 1
ATOM 3738 C C . CYS A 1 463 ? -25.369 0.050 40.280 1.00 87.75 463 CYS A C 1
ATOM 3740 O O . CYS A 1 463 ? -24.147 0.203 40.344 1.00 87.75 463 CYS A O 1
ATOM 3742 N N . GLN A 1 464 ? -26.106 -0.264 41.343 1.00 84.31 464 GLN A N 1
ATOM 3743 C CA . GLN A 1 464 ? -25.583 -0.382 42.705 1.00 84.31 464 GLN A CA 1
ATOM 3744 C C . GLN A 1 464 ? -25.586 -1.832 43.190 1.00 84.31 464 GLN A C 1
ATOM 3746 O O . GLN A 1 464 ? -26.465 -2.616 42.834 1.00 84.31 464 GLN A O 1
ATOM 3751 N N . TYR A 1 465 ? -24.590 -2.176 44.006 1.00 82.00 465 TYR A N 1
ATOM 3752 C CA . TYR A 1 465 ? -24.523 -3.440 44.738 1.00 82.00 465 TYR A CA 1
ATOM 3753 C C . TYR A 1 465 ? -25.053 -3.228 46.158 1.00 82.00 465 TYR A C 1
ATOM 3755 O O . TYR A 1 465 ? -24.820 -2.169 46.738 1.00 82.00 465 TYR A O 1
ATOM 3763 N N . ASN A 1 466 ? -25.713 -4.241 46.723 1.00 70.88 466 ASN A N 1
ATOM 3764 C CA . ASN A 1 466 ? -26.152 -4.252 48.122 1.00 70.88 466 ASN A CA 1
ATOM 3765 C C . ASN A 1 466 ? -27.151 -3.135 48.499 1.00 70.88 466 ASN A C 1
ATOM 3767 O O . ASN A 1 466 ? -26.965 -2.407 49.469 1.00 70.88 466 ASN A O 1
ATOM 3771 N N . SER A 1 467 ? -28.229 -2.985 47.724 1.00 70.50 467 SER A N 1
ATOM 3772 C CA . SER A 1 467 ? -29.273 -1.988 47.990 1.00 70.50 467 SER A CA 1
ATOM 3773 C C . SER A 1 467 ? -30.386 -2.500 48.914 1.00 70.50 467 SER A C 1
ATOM 3775 O O . SER A 1 467 ? -31.509 -2.022 48.789 1.00 70.50 467 SER A O 1
ATOM 3777 N N . HIS A 1 468 ? -30.136 -3.511 49.757 1.00 84.56 468 HIS A N 1
ATOM 3778 C CA . HIS A 1 468 ? -31.160 -4.173 50.585 1.00 84.56 468 HIS A CA 1
ATOM 3779 C C . HIS A 1 468 ? -32.412 -4.596 49.800 1.00 84.56 468 HIS A C 1
ATOM 3781 O O . HIS A 1 468 ? -33.542 -4.460 50.269 1.00 84.56 468 HIS A O 1
ATOM 3787 N N . CYS A 1 469 ? -32.224 -5.035 48.556 1.00 84.62 469 CYS A N 1
ATOM 3788 C CA . CYS A 1 469 ? -33.305 -5.386 47.650 1.00 84.62 469 CYS A CA 1
ATOM 3789 C C . CYS A 1 469 ? -33.354 -6.900 47.448 1.00 84.62 469 CYS A C 1
ATOM 3791 O O . CYS A 1 469 ? -32.404 -7.496 46.954 1.00 84.62 469 CYS A O 1
ATOM 3793 N N . ASN A 1 470 ? -34.487 -7.510 47.785 1.00 84.88 470 ASN A N 1
ATOM 3794 C CA . ASN A 1 470 ? -34.715 -8.948 47.675 1.00 84.88 470 ASN A CA 1
ATOM 3795 C C . ASN A 1 470 ? -35.115 -9.383 46.262 1.00 84.88 470 ASN A C 1
ATOM 3797 O O . ASN A 1 470 ? -34.729 -10.464 45.816 1.00 84.88 470 ASN A O 1
ATOM 3801 N N . LYS A 1 471 ? -35.924 -8.580 45.554 1.00 84.88 471 LYS A N 1
ATOM 3802 C CA . LYS A 1 471 ? -36.403 -8.913 44.202 1.00 84.88 471 LYS A CA 1
ATOM 3803 C C . LYS A 1 471 ? -36.361 -7.720 43.264 1.00 84.88 471 LYS A C 1
ATOM 3805 O O . LYS A 1 471 ? -36.712 -6.600 43.636 1.00 84.88 471 LYS A O 1
ATOM 3810 N N . ILE A 1 472 ? -36.027 -8.007 42.008 1.00 86.12 472 ILE A N 1
ATOM 3811 C CA . ILE A 1 472 ? -35.987 -7.043 40.906 1.00 86.12 472 ILE A CA 1
ATOM 3812 C C . ILE A 1 472 ? -36.945 -7.413 39.785 1.00 86.12 472 ILE A C 1
ATOM 3814 O O . ILE A 1 472 ? -37.281 -8.580 39.586 1.00 86.12 472 ILE A O 1
ATOM 3818 N N . ASN A 1 473 ? -37.354 -6.406 39.018 1.00 83.25 473 ASN A N 1
ATOM 3819 C CA . ASN A 1 473 ? -38.024 -6.617 37.741 1.00 83.25 473 ASN A CA 1
ATOM 3820 C C . ASN A 1 473 ? -37.016 -6.833 36.590 1.00 83.25 473 ASN A C 1
ATOM 3822 O O . ASN A 1 473 ? -35.800 -6.801 36.778 1.00 83.25 473 ASN A O 1
ATOM 3826 N N . LYS A 1 474 ? -37.533 -7.022 35.368 1.00 81.00 474 LYS A N 1
ATOM 3827 C CA . LYS A 1 474 ? -36.718 -7.244 34.157 1.00 81.00 474 LYS A CA 1
ATOM 3828 C C . LYS A 1 474 ? -35.813 -6.061 33.785 1.00 81.00 474 LYS A C 1
ATOM 3830 O O . LYS A 1 474 ? -34.822 -6.261 33.100 1.00 81.00 474 LYS A O 1
ATOM 3835 N N . GLN A 1 475 ? -36.139 -4.850 34.233 1.00 78.62 475 GLN A N 1
ATOM 3836 C CA . GLN A 1 475 ? -35.344 -3.634 34.034 1.00 78.62 475 GLN A CA 1
ATOM 3837 C C . GLN A 1 475 ? -34.445 -3.326 35.244 1.00 78.62 475 GLN A C 1
ATOM 3839 O O . GLN A 1 475 ? -34.127 -2.166 35.493 1.00 78.62 475 GLN A O 1
ATOM 3844 N N . SER A 1 476 ? -34.115 -4.337 36.053 1.00 85.88 476 SER A N 1
ATOM 3845 C CA . SER A 1 476 ? -33.238 -4.229 37.228 1.00 85.88 476 SER A CA 1
ATOM 3846 C C . SER A 1 476 ? -33.704 -3.249 38.314 1.00 85.88 476 SER A C 1
ATOM 3848 O O . SER A 1 476 ? -32.914 -2.875 39.177 1.00 85.88 476 SER A O 1
ATOM 3850 N N . HIS A 1 477 ? -34.972 -2.830 38.317 1.00 85.38 477 HIS A N 1
ATOM 3851 C CA . HIS A 1 477 ? -35.506 -1.995 39.391 1.00 85.38 477 HIS A CA 1
ATOM 3852 C C . HIS A 1 477 ? -35.932 -2.860 40.567 1.00 85.38 477 HIS A C 1
ATOM 3854 O O . HIS A 1 477 ? -36.558 -3.907 40.368 1.00 85.38 477 HIS A O 1
ATOM 3860 N N . CYS A 1 478 ? -35.671 -2.380 41.782 1.00 85.31 478 CYS A N 1
ATOM 3861 C CA . CYS A 1 478 ? -36.146 -3.045 42.980 1.00 85.31 478 CYS A CA 1
ATOM 3862 C C . CYS A 1 478 ? -37.678 -3.025 43.065 1.00 85.31 478 CYS A C 1
ATOM 3864 O O . CYS A 1 478 ? -38.310 -1.987 42.850 1.00 85.31 478 CYS A O 1
ATOM 3866 N N . ILE A 1 479 ? -38.266 -4.179 43.379 1.00 87.12 479 ILE A N 1
ATOM 3867 C CA . ILE A 1 479 ? -39.708 -4.339 43.609 1.00 87.12 479 ILE A CA 1
ATOM 3868 C C . ILE A 1 479 ? -40.029 -4.875 45.010 1.00 87.12 479 ILE A C 1
ATOM 3870 O O . ILE A 1 479 ? -41.171 -4.764 45.4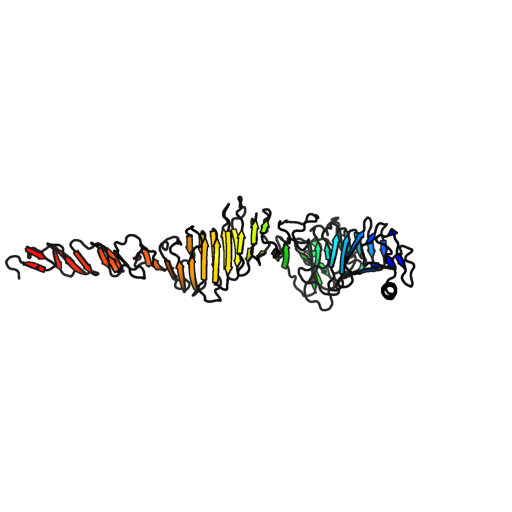44 1.00 87.12 479 ILE A O 1
ATOM 3874 N N . GLU A 1 480 ? -39.041 -5.413 45.730 1.00 85.25 480 GLU A N 1
ATOM 3875 C CA . GLU A 1 480 ? -39.198 -5.929 47.094 1.00 85.25 480 GLU A CA 1
ATOM 3876 C C . GLU A 1 480 ? -37.898 -5.735 47.883 1.00 85.25 480 GLU A C 1
ATOM 3878 O O . GLU A 1 480 ? -36.834 -6.117 47.397 1.00 85.25 480 GLU A O 1
ATOM 3883 N N . CYS A 1 481 ? -37.981 -5.160 49.085 1.00 85.50 481 CYS A N 1
ATOM 3884 C CA . CYS A 1 481 ? -36.832 -4.884 49.954 1.00 85.50 481 CYS A CA 1
ATOM 3885 C C . CYS A 1 481 ? -36.634 -5.970 51.023 1.00 85.50 481 CYS A C 1
ATOM 3887 O O . CYS A 1 481 ? -37.560 -6.716 51.342 1.00 85.50 481 CYS A O 1
ATOM 3889 N N . GLU A 1 482 ? -35.428 -6.038 51.584 1.00 86.56 482 GLU A N 1
ATOM 3890 C CA . GLU A 1 482 ? -35.100 -6.836 52.767 1.00 86.56 482 GLU A CA 1
ATOM 3891 C C . GLU A 1 482 ? -35.933 -6.420 53.987 1.00 86.56 482 GLU A C 1
ATOM 3893 O O . GLU A 1 482 ? -36.424 -5.291 54.094 1.00 86.56 482 GLU A O 1
ATOM 3898 N N . TYR A 1 483 ? -36.081 -7.341 54.941 1.00 79.38 483 TYR A N 1
ATOM 3899 C CA . TYR A 1 483 ? -36.761 -7.052 56.199 1.00 79.38 483 TYR A CA 1
ATOM 3900 C C . TYR A 1 483 ? -36.050 -5.913 56.946 1.00 79.38 483 TYR A C 1
ATOM 3902 O O . TYR A 1 483 ? -34.830 -5.921 57.084 1.00 79.38 483 TYR A O 1
ATOM 3910 N N . GLY A 1 484 ? -36.813 -4.931 57.434 1.00 78.25 484 GLY A N 1
ATOM 3911 C CA . GLY A 1 484 ? -36.258 -3.706 58.022 1.00 78.25 484 GLY A CA 1
ATOM 3912 C C . GLY A 1 484 ? -36.162 -2.523 57.049 1.00 78.25 484 GLY A C 1
ATOM 3913 O O . GLY A 1 484 ? -35.863 -1.411 57.486 1.00 78.25 484 GLY A O 1
ATOM 3914 N N . TYR A 1 485 ? -36.470 -2.728 55.763 1.00 85.12 485 TYR A N 1
ATOM 3915 C CA . TYR A 1 485 ? -36.419 -1.704 54.719 1.00 85.12 485 TYR A CA 1
ATOM 3916 C C . TYR A 1 485 ? -37.758 -1.575 53.981 1.00 85.12 485 TYR A C 1
ATOM 3918 O O . TYR A 1 485 ? -38.567 -2.501 53.941 1.00 85.12 485 TYR A O 1
ATOM 3926 N N . TYR A 1 486 ? -38.001 -0.414 53.372 1.00 81.81 486 TYR A N 1
ATOM 3927 C CA . TYR A 1 486 ? -39.172 -0.158 52.532 1.00 81.81 486 TYR A CA 1
ATOM 3928 C C . TYR A 1 486 ? -38.777 0.459 51.191 1.00 81.81 486 TYR A C 1
ATOM 3930 O O . TYR A 1 486 ? -37.807 1.210 51.101 1.00 81.81 486 TYR A O 1
ATOM 3938 N N . LEU A 1 487 ? -39.566 0.176 50.153 1.00 83.50 487 LEU A N 1
ATOM 3939 C CA . LEU A 1 487 ? -39.368 0.739 48.819 1.00 83.50 487 LEU A CA 1
ATOM 3940 C C . LEU A 1 487 ? -39.937 2.165 48.761 1.00 83.50 487 LEU A C 1
ATOM 3942 O O . LEU A 1 487 ? -41.145 2.374 48.938 1.00 83.50 487 LEU A O 1
ATOM 3946 N N . ASN A 1 488 ? -39.079 3.156 48.524 1.00 78.75 488 ASN A N 1
ATOM 3947 C CA . ASN A 1 488 ? -39.493 4.551 48.381 1.00 78.75 488 ASN A CA 1
ATOM 3948 C C . ASN A 1 488 ? -40.049 4.847 46.965 1.00 78.75 488 ASN A C 1
ATOM 3950 O O . ASN A 1 488 ? -40.073 3.993 46.077 1.00 78.75 488 ASN A O 1
ATOM 3954 N N . SER A 1 489 ? -40.499 6.083 46.722 1.00 78.19 489 SER A N 1
ATOM 3955 C CA . SER A 1 489 ? -40.999 6.520 45.403 1.00 78.19 489 SER A CA 1
ATOM 3956 C C . SER A 1 489 ? -39.945 6.484 44.292 1.00 78.19 489 SER A C 1
ATOM 3958 O O . SER A 1 489 ? -40.296 6.388 43.119 1.00 78.19 489 SER A O 1
ATOM 3960 N N . ASN A 1 490 ? -38.668 6.531 44.667 1.00 77.12 490 ASN A N 1
ATOM 3961 C CA . ASN A 1 490 ? -37.518 6.479 43.772 1.00 77.12 490 ASN A CA 1
ATOM 3962 C C . ASN A 1 490 ? -37.092 5.036 43.450 1.00 77.12 490 ASN A C 1
ATOM 3964 O O . ASN A 1 490 ? -36.101 4.842 42.753 1.00 77.12 490 ASN A O 1
ATOM 3968 N N . LYS A 1 491 ? -37.863 4.036 43.914 1.00 78.88 491 LYS A N 1
ATOM 3969 C CA . LYS A 1 491 ? -37.596 2.595 43.769 1.00 78.88 491 LYS A CA 1
ATOM 3970 C C . LYS A 1 491 ? -36.301 2.140 44.453 1.00 78.88 491 LYS A C 1
ATOM 3972 O O . LYS A 1 491 ? -35.678 1.169 44.033 1.00 78.88 491 LYS A O 1
ATOM 3977 N N . GLU A 1 492 ? -35.925 2.823 45.527 1.00 82.50 492 GLU A N 1
ATOM 3978 C CA . GLU A 1 492 ? -34.774 2.503 46.369 1.00 82.50 492 GLU A CA 1
ATOM 3979 C C . GLU A 1 492 ? -35.259 2.004 47.734 1.00 82.50 492 GLU A C 1
ATOM 3981 O O . GLU A 1 492 ? -36.237 2.523 48.283 1.00 82.50 492 GLU A O 1
ATOM 3986 N N . CYS A 1 493 ? -34.580 0.999 48.287 1.00 84.44 493 CYS A N 1
ATOM 3987 C CA . CYS A 1 493 ? -34.874 0.506 49.627 1.00 84.44 493 CYS A CA 1
ATOM 3988 C C . CYS A 1 493 ? -34.229 1.415 50.667 1.00 84.44 493 CYS A C 1
ATOM 3990 O O . CYS A 1 493 ? -33.016 1.618 50.668 1.00 84.44 493 CYS A O 1
ATOM 3992 N N . GLN A 1 494 ? -35.044 1.961 51.563 1.00 82.94 494 GLN A N 1
ATOM 3993 C CA . GLN A 1 494 ? -34.581 2.780 52.676 1.00 82.94 494 GLN A CA 1
ATOM 3994 C C . GLN A 1 494 ? -34.926 2.132 54.003 1.00 82.94 494 GLN A C 1
ATOM 3996 O O . GLN A 1 494 ? -35.914 1.404 54.104 1.00 82.94 494 GLN A O 1
ATOM 4001 N N . ILE A 1 495 ? -34.104 2.405 55.016 1.00 83.25 495 ILE A N 1
ATOM 4002 C CA . ILE A 1 495 ? -34.313 1.872 56.358 1.0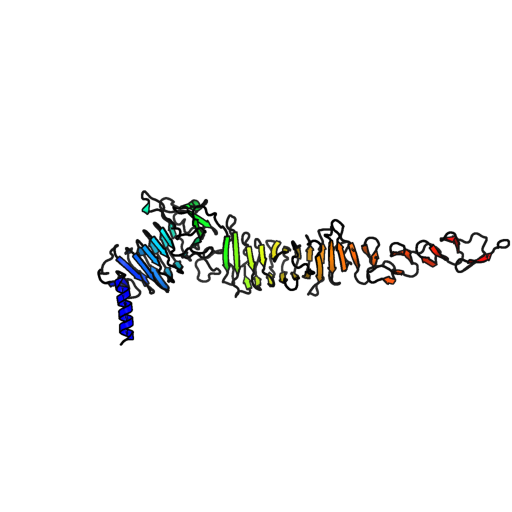0 83.25 495 ILE A CA 1
ATOM 4003 C C . ILE A 1 495 ? -35.673 2.342 56.881 1.00 83.25 495 ILE A C 1
ATOM 4005 O O . ILE A 1 495 ? -36.082 3.491 56.664 1.00 83.25 495 ILE A O 1
ATOM 4009 N N . LEU A 1 496 ? -36.406 1.446 57.532 1.00 79.94 496 LEU A N 1
ATOM 4010 C CA . LEU A 1 496 ? -37.637 1.823 58.210 1.00 79.94 496 LEU A CA 1
ATOM 4011 C C . LEU A 1 496 ? -37.304 2.824 59.330 1.00 79.94 496 LEU A C 1
ATOM 4013 O O . LEU A 1 496 ? -36.384 2.567 60.106 1.00 79.94 496 LEU A O 1
ATOM 4017 N N . PRO A 1 497 ? -38.032 3.954 59.438 1.00 72.06 497 PRO A N 1
ATOM 4018 C CA . PRO A 1 497 ? -37.890 4.860 60.570 1.00 72.06 497 PRO A CA 1
ATOM 4019 C C . PRO A 1 497 ? -38.124 4.130 61.889 1.00 72.06 497 PRO A C 1
ATOM 4021 O O . PRO A 1 497 ? -38.874 3.145 61.938 1.00 72.06 497 PRO A O 1
ATOM 4024 N N . ASP A 1 498 ? -37.530 4.655 62.959 1.00 70.56 498 ASP A N 1
ATOM 4025 C CA . ASP A 1 498 ? -37.642 4.064 64.283 1.00 70.56 498 ASP A CA 1
ATOM 4026 C C . ASP A 1 498 ? -39.101 3.774 64.643 1.00 70.56 498 ASP A C 1
ATOM 4028 O O . ASP A 1 498 ? -39.999 4.604 64.511 1.00 70.56 498 ASP A O 1
ATOM 4032 N N . ASN A 1 499 ? -39.320 2.550 65.118 1.00 76.19 499 ASN A N 1
ATOM 4033 C CA . ASN A 1 499 ? -40.610 2.055 65.597 1.00 76.19 499 ASN A CA 1
ATOM 4034 C C . ASN A 1 499 ? -41.668 1.781 64.521 1.00 76.19 499 ASN A C 1
ATOM 4036 O O . ASN A 1 499 ? -42.793 1.439 64.876 1.00 76.19 499 ASN A O 1
ATOM 4040 N N . CYS A 1 500 ? -41.314 1.818 63.234 1.00 75.75 500 CYS A N 1
ATOM 4041 C CA . CYS A 1 500 ? -42.137 1.285 62.148 1.00 75.75 500 CYS A CA 1
ATOM 4042 C C . CYS A 1 500 ? -41.702 -0.151 61.779 1.00 75.75 500 CYS A C 1
ATOM 4044 O O . CYS A 1 500 ? -40.518 -0.418 61.594 1.00 75.75 500 CYS A O 1
ATOM 4046 N N . ILE A 1 501 ? -42.656 -1.081 61.682 1.00 73.75 501 ILE A N 1
ATOM 4047 C CA . ILE A 1 501 ? -42.468 -2.484 61.262 1.00 73.75 501 ILE A CA 1
ATOM 4048 C C . ILE A 1 501 ? -42.752 -2.650 59.762 1.00 73.75 501 ILE A C 1
ATOM 4050 O O . ILE A 1 501 ? -42.048 -3.390 59.084 1.00 73.75 501 ILE A O 1
ATOM 4054 N N . VAL A 1 502 ? -43.772 -1.967 59.226 1.00 70.50 502 VAL A N 1
ATOM 4055 C CA . VAL A 1 502 ? -44.159 -2.049 57.804 1.00 70.50 502 VAL A CA 1
ATOM 4056 C C . VAL A 1 502 ? -44.484 -0.657 57.281 1.00 70.50 502 VAL A C 1
ATOM 4058 O O . VAL A 1 502 ? -45.296 0.052 57.876 1.00 70.50 502 VAL A O 1
ATOM 4061 N N . ARG A 1 503 ? -43.899 -0.267 56.144 1.00 70.25 503 ARG A N 1
ATOM 4062 C CA . ARG A 1 503 ? -44.110 1.039 55.501 1.00 70.25 503 ARG A CA 1
ATOM 4063 C C . ARG A 1 503 ? -44.323 0.873 54.000 1.00 70.25 503 ARG A C 1
ATOM 4065 O O . ARG A 1 503 ? -43.720 0.001 53.384 1.00 70.25 503 ARG A O 1
ATOM 4072 N N . TYR A 1 504 ? -45.121 1.752 53.403 1.00 64.12 504 TYR A N 1
ATOM 4073 C CA . TYR A 1 504 ? -45.166 1.927 51.952 1.00 64.12 504 TYR A CA 1
ATOM 4074 C C . TYR A 1 504 ? -45.127 3.422 51.621 1.00 64.12 504 TYR A C 1
ATOM 4076 O O . TYR A 1 504 ? -45.922 4.210 52.142 1.00 64.12 504 TYR A O 1
ATOM 4084 N N . LYS A 1 505 ? -44.160 3.823 50.782 1.00 66.31 505 LYS A N 1
ATOM 4085 C CA . LYS A 1 505 ? -43.795 5.231 50.536 1.00 66.31 505 LYS A CA 1
ATOM 4086 C C . LYS A 1 505 ? -43.552 5.977 51.859 1.00 66.31 505 LYS A C 1
ATOM 4088 O O . LYS A 1 505 ? -42.751 5.536 52.671 1.00 66.31 505 LYS A O 1
ATOM 4093 N N . THR A 1 506 ? -44.225 7.099 52.097 1.00 65.69 506 THR A N 1
ATOM 4094 C CA . THR A 1 506 ? -44.062 7.896 53.319 1.00 65.69 506 THR A CA 1
ATOM 4095 C C . THR A 1 506 ? -44.892 7.385 54.499 1.00 65.69 506 THR A C 1
ATOM 4097 O O . THR A 1 506 ? -44.679 7.846 55.616 1.00 65.69 506 THR A O 1
ATOM 4100 N N . TYR A 1 507 ? -45.774 6.399 54.308 1.00 69.69 507 TYR A N 1
ATOM 4101 C CA . TYR A 1 507 ? -46.792 6.020 55.290 1.00 69.69 507 TYR A CA 1
ATOM 4102 C C . TYR A 1 507 ? -46.429 4.744 56.056 1.00 69.69 507 TYR A C 1
ATOM 4104 O O . TYR A 1 507 ? -46.243 3.690 55.440 1.00 69.69 507 TYR A O 1
ATOM 4112 N N . CYS A 1 508 ? -46.341 4.815 57.389 1.00 75.44 508 CYS A N 1
ATOM 4113 C CA . CYS A 1 508 ? -46.175 3.617 58.211 1.00 75.44 508 CYS A CA 1
ATOM 4114 C C . CYS A 1 508 ? -47.517 2.892 58.388 1.00 75.44 508 CYS A C 1
ATOM 4116 O O . CYS A 1 508 ? -48.498 3.456 58.874 1.00 75.44 508 CYS A O 1
ATOM 4118 N N . TYR A 1 509 ? -47.554 1.627 57.981 1.00 72.81 509 TYR A N 1
ATOM 4119 C CA . TYR A 1 509 ? -48.721 0.753 58.069 1.00 72.81 509 TYR A CA 1
ATOM 4120 C C . TYR A 1 509 ? -48.739 -0.085 59.334 1.00 72.81 509 TYR A C 1
ATOM 4122 O O . TYR A 1 509 ? -49.792 -0.627 59.644 1.00 72.81 509 TYR A O 1
ATOM 4130 N N . GLN A 1 510 ? -47.623 -0.221 60.052 1.00 74.75 510 GLN A N 1
ATOM 4131 C CA . GLN A 1 510 ? -47.572 -0.973 61.302 1.00 74.75 510 GLN A CA 1
ATOM 4132 C C . GLN A 1 510 ? -46.469 -0.442 62.214 1.00 74.75 510 GLN A C 1
ATOM 4134 O O . GLN A 1 510 ? -45.304 -0.498 61.839 1.00 74.75 510 GLN A O 1
ATOM 4139 N N . CYS A 1 511 ? -46.825 0.021 63.410 1.00 75.25 511 CYS A N 1
ATOM 4140 C CA . CYS A 1 511 ? -45.881 0.436 64.447 1.00 75.25 511 CYS A CA 1
ATOM 4141 C C . CYS A 1 511 ? -45.453 -0.728 65.360 1.00 75.25 511 CYS A C 1
ATOM 4143 O O . CYS A 1 511 ? -46.188 -1.708 65.514 1.00 75.25 511 CYS A O 1
ATOM 4145 N N . LYS A 1 512 ? -44.268 -0.609 65.975 1.00 73.81 512 LYS A N 1
ATOM 4146 C CA . LYS A 1 512 ? -43.792 -1.475 67.065 1.00 73.81 512 LYS A CA 1
ATOM 4147 C C . LYS A 1 512 ? -44.706 -1.346 68.285 1.00 73.81 512 LYS A C 1
ATOM 4149 O O . LYS A 1 512 ? -45.389 -0.339 68.463 1.00 73.81 512 LYS A O 1
ATOM 4154 N N . GLU A 1 513 ? -44.719 -2.378 69.122 1.00 70.62 513 GLU A N 1
ATOM 4155 C CA . GLU A 1 513 ? -45.483 -2.383 70.373 1.00 70.62 513 GLU A CA 1
ATOM 4156 C C . GLU A 1 513 ? -45.103 -1.171 71.248 1.00 70.62 513 GLU A C 1
ATOM 4158 O O . GLU A 1 513 ? -43.926 -0.826 71.365 1.00 70.62 513 GLU A O 1
ATOM 4163 N N . GLY A 1 514 ? -46.104 -0.478 71.805 1.00 69.19 514 GLY A N 1
ATOM 4164 C CA . GLY A 1 514 ? -45.916 0.772 72.559 1.00 69.19 514 GLY A CA 1
ATOM 4165 C C . GLY A 1 514 ? -45.957 2.060 71.720 1.00 69.19 514 GLY A C 1
ATOM 4166 O O . GLY A 1 514 ? -45.847 3.155 72.277 1.00 69.19 514 GLY A O 1
ATOM 4167 N N . PHE A 1 515 ? -46.154 1.949 70.403 1.00 74.31 515 PHE A N 1
ATOM 4168 C CA . PHE A 1 515 ? -46.334 3.076 69.485 1.00 74.31 515 PHE A CA 1
ATOM 4169 C C . PHE A 1 515 ? -47.689 2.981 68.772 1.00 74.31 515 PHE A C 1
ATOM 4171 O O . PHE A 1 515 ? -48.212 1.885 68.539 1.00 74.31 515 PHE A O 1
ATOM 4178 N N . ILE A 1 516 ? -48.263 4.131 68.425 1.00 73.56 516 ILE A N 1
ATOM 4179 C CA . ILE A 1 516 ? -49.511 4.244 67.659 1.00 73.56 516 ILE A CA 1
ATOM 4180 C C . ILE A 1 516 ? -49.299 5.143 66.443 1.00 73.56 516 ILE A C 1
ATOM 4182 O O . ILE A 1 516 ? -48.415 6.001 66.427 1.00 73.56 516 ILE A O 1
ATOM 4186 N N . LYS A 1 517 ? -50.094 4.917 65.395 1.00 70.06 517 LYS A N 1
ATOM 4187 C CA . LYS A 1 517 ? -49.981 5.676 64.150 1.00 70.06 517 LYS A CA 1
ATOM 4188 C C . LYS A 1 517 ? -50.711 7.008 64.284 1.00 70.06 517 LYS A C 1
ATOM 4190 O O . LYS A 1 517 ? -51.939 7.026 64.348 1.00 70.06 517 LYS A O 1
ATOM 4195 N N . GLU A 1 518 ? -49.976 8.106 64.198 1.00 71.50 518 GLU A N 1
ATOM 4196 C CA . GLU A 1 518 ? -50.523 9.458 64.176 1.00 71.50 518 GLU A CA 1
ATOM 4197 C C . GLU A 1 518 ? -49.996 10.207 62.948 1.00 71.50 518 GLU A C 1
ATOM 4199 O O . GLU A 1 518 ? -48.797 10.242 62.687 1.00 71.50 518 GLU A O 1
ATOM 4204 N N . LYS A 1 519 ? -50.906 10.738 62.118 1.00 68.88 519 LYS A N 1
ATOM 4205 C CA . LYS A 1 519 ? -50.581 11.441 60.855 1.00 68.88 519 LYS A CA 1
ATOM 4206 C C . LYS A 1 519 ? -49.637 10.676 59.898 1.00 68.88 519 LYS A C 1
ATOM 4208 O O . LYS A 1 519 ? -48.997 11.281 59.048 1.00 68.88 519 LYS A O 1
ATOM 4213 N N . GLY A 1 520 ? -49.608 9.342 59.981 1.00 69.81 520 GLY A N 1
ATOM 4214 C CA . GLY A 1 520 ? -48.787 8.476 59.121 1.00 69.81 520 GLY A CA 1
ATOM 4215 C C . GLY A 1 520 ? -47.420 8.089 59.698 1.00 69.81 520 GLY A C 1
ATOM 4216 O O . GLY A 1 520 ? -46.704 7.322 59.049 1.00 69.81 520 GLY A O 1
ATOM 4217 N N . GLU A 1 521 ? -47.092 8.545 60.910 1.00 74.75 521 GLU A N 1
ATOM 4218 C CA . GLU A 1 521 ? -45.861 8.223 61.640 1.00 74.75 521 GLU A CA 1
ATOM 4219 C C . GLU A 1 521 ? -46.159 7.487 62.954 1.00 74.75 521 GLU A C 1
ATOM 4221 O O . GLU A 1 521 ? -47.264 7.568 63.490 1.00 74.75 521 GLU A O 1
ATOM 4226 N N . CYS A 1 522 ? -45.179 6.740 63.465 1.00 76.19 522 CYS A N 1
ATOM 4227 C CA . CYS A 1 522 ? -45.301 6.024 64.732 1.00 76.19 522 CYS A CA 1
ATOM 4228 C C . CYS A 1 522 ? -44.864 6.922 65.880 1.00 76.19 522 CYS A C 1
ATOM 4230 O O . CYS A 1 522 ? -43.670 7.150 66.070 1.00 76.19 522 CYS A O 1
ATOM 4232 N N . GLN A 1 523 ? -45.826 7.406 66.660 1.00 75.12 523 GLN A N 1
ATOM 4233 C CA . GLN A 1 523 ? -45.544 8.193 67.852 1.00 75.12 523 GLN A CA 1
ATOM 4234 C C . GLN A 1 523 ? -45.603 7.310 69.093 1.00 75.12 523 GLN A C 1
ATOM 4236 O O . GLN A 1 523 ? -46.380 6.351 69.167 1.00 75.12 523 GLN A O 1
ATOM 4241 N N . LYS A 1 524 ? -44.714 7.601 70.048 1.00 71.81 524 LYS A N 1
ATOM 4242 C CA . LYS A 1 524 ? -44.702 6.923 71.344 1.00 71.81 524 LYS A CA 1
ATOM 4243 C C . LYS A 1 524 ? -46.047 7.176 72.003 1.00 71.81 524 LYS A C 1
ATOM 4245 O O . LYS A 1 524 ? -46.541 8.296 71.925 1.00 71.81 524 LYS A O 1
ATOM 4250 N N . ASN A 1 525 ? -46.615 6.145 72.622 1.00 66.50 525 ASN A N 1
ATOM 4251 C CA . ASN A 1 525 ? -47.873 6.259 73.343 1.00 66.50 525 ASN A CA 1
ATOM 4252 C C . ASN A 1 525 ? -47.856 7.485 74.259 1.00 66.50 525 ASN A C 1
ATOM 4254 O O . ASN A 1 525 ? -47.187 7.486 75.293 1.00 66.50 525 ASN A O 1
ATOM 4258 N N . ASP A 1 526 ? -48.598 8.517 73.877 1.00 58.50 526 ASP A N 1
ATOM 4259 C CA . ASP A 1 526 ? -49.006 9.545 74.815 1.00 58.50 526 ASP A CA 1
ATOM 4260 C C . ASP A 1 526 ? -49.871 8.824 75.862 1.00 58.50 526 ASP A C 1
ATOM 4262 O O . ASP A 1 526 ? -50.600 7.896 75.504 1.00 58.50 526 ASP A O 1
ATOM 4266 N N . ASN A 1 527 ? -49.755 9.176 77.145 1.00 57.41 527 ASN A N 1
ATOM 4267 C CA . ASN A 1 527 ? -50.196 8.419 78.343 1.00 57.41 527 ASN A CA 1
ATOM 4268 C C . ASN A 1 527 ? -51.696 7.998 78.427 1.00 57.41 527 ASN A C 1
ATOM 4270 O O . ASN A 1 527 ? -52.204 7.636 79.489 1.00 57.41 527 ASN A O 1
ATOM 4274 N N . LYS A 1 528 ? -52.435 8.060 77.322 1.00 64.38 528 LYS A N 1
ATOM 4275 C CA . LYS A 1 528 ? -53.848 7.744 77.109 1.00 64.38 528 LYS A CA 1
ATOM 4276 C C . LYS A 1 528 ? -54.092 6.316 76.602 1.00 64.38 528 LYS A C 1
ATOM 4278 O O . LYS A 1 528 ? -55.247 5.900 76.536 1.00 64.38 528 LYS A O 1
ATOM 4283 N N . CYS A 1 529 ? -53.045 5.559 76.266 1.00 62.94 529 CYS A N 1
ATOM 4284 C CA . CYS A 1 529 ? -53.153 4.167 75.838 1.00 62.94 529 CYS A CA 1
ATOM 4285 C C . CYS A 1 529 ? -52.181 3.258 76.609 1.00 62.94 529 CYS A C 1
ATOM 4287 O O . CYS A 1 529 ? -50.979 3.494 76.651 1.00 62.94 529 CYS A O 1
ATOM 4289 N N . ASN A 1 530 ? -52.707 2.189 77.203 1.00 61.69 530 ASN A N 1
ATOM 4290 C CA . ASN A 1 530 ? -51.971 1.239 78.042 1.00 61.69 530 ASN A CA 1
ATOM 4291 C C . ASN A 1 530 ? -51.425 0.034 77.262 1.00 61.69 530 ASN A C 1
ATOM 4293 O O . ASN A 1 530 ? -50.483 -0.611 77.713 1.00 61.69 530 ASN A O 1
ATOM 4297 N N . LYS A 1 531 ? -52.032 -0.309 76.118 1.00 60.34 531 LYS A N 1
ATOM 4298 C CA . LYS A 1 531 ? -51.596 -1.414 75.252 1.00 60.34 531 LYS A CA 1
ATOM 4299 C C . LYS A 1 531 ? -51.959 -1.112 73.803 1.00 60.34 531 LYS A C 1
ATOM 4301 O O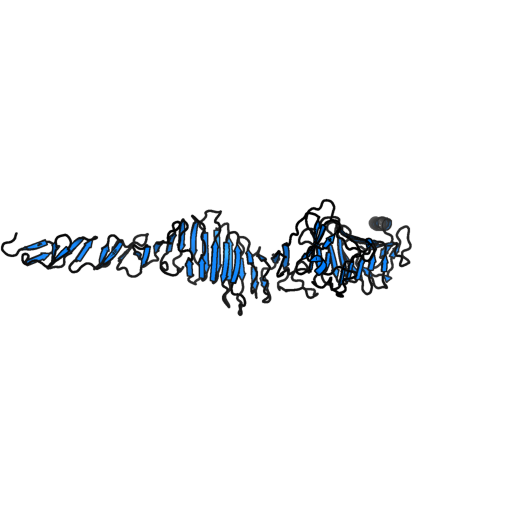 . LYS A 1 531 ? -53.125 -0.830 73.530 1.00 60.34 531 LYS A O 1
ATOM 4306 N N . SER A 1 532 ? -50.996 -1.200 72.887 1.00 62.25 532 SER A N 1
ATOM 4307 C CA . SER A 1 532 ? -51.224 -1.042 71.447 1.00 62.25 532 SER A CA 1
ATOM 4308 C C . SER A 1 532 ? -50.788 -2.280 70.663 1.00 62.25 532 SER A C 1
ATOM 4310 O O . SER A 1 532 ? -49.801 -2.924 71.007 1.00 62.25 532 SER A O 1
ATOM 4312 N N . GLU A 1 533 ? -51.523 -2.614 69.601 1.00 59.12 533 GLU A N 1
ATOM 4313 C CA . GLU A 1 533 ? -51.156 -3.662 68.641 1.00 59.12 533 GLU A CA 1
ATOM 4314 C C . GLU A 1 533 ? -51.642 -3.261 67.241 1.00 59.12 533 GLU A C 1
ATOM 4316 O O . GLU A 1 533 ? -52.739 -2.722 67.087 1.00 59.12 533 GLU A O 1
ATOM 4321 N N . ARG A 1 534 ? -50.829 -3.492 66.200 1.00 59.22 534 ARG A N 1
ATOM 4322 C CA . ARG A 1 534 ? -51.181 -3.206 64.789 1.00 59.22 534 ARG A CA 1
ATOM 4323 C C . ARG A 1 534 ? -51.745 -1.788 64.554 1.00 59.22 534 ARG A C 1
ATOM 4325 O O . ARG A 1 534 ? -52.649 -1.602 63.744 1.00 59.22 534 ARG A O 1
ATOM 4332 N N . ASN A 1 535 ? -51.166 -0.785 65.222 1.00 65.56 535 ASN A N 1
ATOM 4333 C CA . ASN A 1 535 ? -51.555 0.642 65.223 1.00 65.56 535 ASN A CA 1
ATOM 4334 C C . ASN A 1 535 ? -52.839 1.017 65.968 1.00 65.56 535 ASN A C 1
ATOM 4336 O O . ASN A 1 535 ? -53.206 2.191 65.947 1.00 65.56 535 ASN A O 1
ATOM 4340 N N . TYR A 1 536 ? -53.519 0.071 66.607 1.00 65.06 536 TYR A N 1
ATOM 4341 C CA . TYR A 1 536 ? -54.709 0.357 67.397 1.00 65.06 536 TYR A CA 1
ATOM 4342 C C . TYR A 1 536 ? -54.351 0.382 68.874 1.00 65.06 536 TYR A C 1
ATOM 4344 O O . TYR A 1 536 ? -53.574 -0.450 69.349 1.00 65.06 536 TYR A O 1
ATOM 4352 N N . CYS A 1 537 ? -54.942 1.320 69.611 1.00 67.38 537 CYS A N 1
ATOM 4353 C CA . CYS A 1 537 ? -54.963 1.209 71.055 1.00 67.38 537 CYS A CA 1
ATOM 4354 C C . CYS A 1 537 ? -55.950 0.105 71.440 1.00 67.38 537 CYS A C 1
ATOM 4356 O O . CYS A 1 537 ? -57.151 0.240 71.227 1.00 67.38 537 CYS A O 1
ATOM 4358 N N . LEU A 1 538 ? -55.443 -0.995 71.989 1.00 67.81 538 LEU A N 1
ATOM 4359 C CA . LEU A 1 538 ? -56.268 -2.100 72.473 1.00 67.81 538 LEU A CA 1
ATOM 4360 C C . LEU A 1 538 ? -56.856 -1.812 73.858 1.00 67.81 538 LEU A C 1
ATOM 4362 O O . LEU A 1 538 ? -57.843 -2.429 74.250 1.00 67.81 538 LEU A O 1
ATOM 4366 N N . LYS A 1 539 ? -56.230 -0.912 74.627 1.00 65.38 539 LYS A N 1
ATOM 4367 C CA . LYS A 1 539 ? -56.676 -0.555 75.975 1.00 65.38 539 LYS A CA 1
ATOM 4368 C C . LYS A 1 539 ? -56.340 0.896 76.296 1.00 65.38 539 LYS A C 1
ATOM 4370 O O . LYS A 1 539 ? -55.170 1.211 76.502 1.00 65.38 539 LYS A O 1
ATOM 4375 N N . CYS A 1 540 ? -57.351 1.753 76.384 1.00 64.69 540 CYS A N 1
ATOM 4376 C CA . CYS A 1 540 ? -57.191 3.147 76.795 1.00 64.69 540 CYS A CA 1
ATOM 4377 C C . CYS A 1 540 ? -56.901 3.266 78.304 1.00 64.69 540 CYS A C 1
ATOM 4379 O O . CYS A 1 540 ? -57.187 2.359 79.096 1.00 64.69 540 CYS A O 1
ATOM 4381 N N . SER A 1 541 ? -56.311 4.386 78.707 1.00 65.31 541 SER A N 1
ATOM 4382 C CA . SER A 1 541 ? -56.206 4.806 80.108 1.00 65.31 541 SER A CA 1
ATOM 4383 C C . SER A 1 541 ? -57.587 5.214 80.632 1.00 65.31 541 SER A C 1
ATOM 4385 O O . SER A 1 541 ? -58.416 5.702 79.862 1.00 65.31 541 SER A O 1
ATOM 4387 N N . ASN A 1 542 ? -57.859 5.008 81.927 1.00 56.94 542 ASN A N 1
ATOM 4388 C CA . ASN A 1 542 ? -59.163 5.331 82.523 1.00 56.94 542 ASN A CA 1
ATOM 4389 C C . ASN A 1 542 ? -59.587 6.773 82.181 1.00 56.94 542 ASN A C 1
ATOM 4391 O O . ASN A 1 542 ? -58.845 7.714 82.450 1.00 56.94 542 ASN A O 1
ATOM 4395 N N . GLY A 1 543 ? -60.779 6.926 81.595 1.00 57.28 543 GLY A N 1
ATOM 4396 C CA . GLY A 1 543 ? -61.354 8.222 81.211 1.00 57.28 543 GLY A CA 1
ATOM 4397 C C . GLY A 1 543 ? -61.272 8.580 79.721 1.00 57.28 543 GLY A C 1
ATOM 4398 O O . GLY A 1 543 ? -61.841 9.594 79.330 1.00 57.28 543 GLY A O 1
ATOM 4399 N N . TYR A 1 544 ? -60.635 7.757 78.883 1.00 55.94 544 TYR A N 1
ATOM 4400 C CA . TYR A 1 544 ? -60.540 7.973 77.432 1.00 55.94 544 TYR A CA 1
ATOM 4401 C C . TYR A 1 544 ? -61.281 6.862 76.664 1.00 55.94 544 TYR A C 1
ATOM 4403 O O . TYR A 1 544 ? -61.237 5.701 77.075 1.00 55.94 544 TYR A O 1
ATOM 4411 N N . LYS A 1 545 ? -61.985 7.218 75.579 1.00 52.94 545 LYS A N 1
ATOM 4412 C CA . LYS A 1 545 ? -62.673 6.285 74.667 1.00 52.94 545 LYS A CA 1
ATOM 4413 C C . LYS A 1 545 ? -61.957 6.211 73.333 1.00 52.94 545 LYS A C 1
ATOM 4415 O O . LYS A 1 545 ? -61.621 7.297 72.812 1.00 52.94 545 LYS A O 1
#

Sequence (545 aa):
MLMFYIIMLINCINADEYDCIPKGHEFKDGFESGKDKQCESLSNNYSYYFNKNFTYSGLAFNCNRTYLDGKFTMTSLYDYWSANVIEVMDNSQINLNGRFHTYKEFNIGTNSIVFWIGHVSFKHSITFETTPSLNQPQIIIWKSDYIHLYKPAGSQISKFEVNNPINNKQCFDVMSFNNNAALDFDKKSFDHYLPKDFKNGLDMLEGKAYLISNNRLMRFCPNGTDLDTSVTCTMNGNNYNLSYSGNDNQPFNYPHCPCDDNGETECILNIQQNLNTVNFNNNIIKYTTLNIDHDIILYNFISVKQINVNDDITLLIAPVSSIKEYTQKIQFNNFEITNNREKNVMTQFKYNSTTNTLEINGNNKLKHSSNPTNKPLTLIINGILTCNSFVNKSVYYFTNSSSSTPLININNNNGNNNIMIFDETVRLNGQLSNCIVLTGKSNEKFKCIQCKKGYYLNSKQECQYNSHCNKINKQSHCIECEYGYYLNSNKECQILPDNCIVRYKTYCYQCKEGFIKEKGECQKNDNKCNKSERNYCLKCSNGYK

InterPro domains:
  IPR009030 Growth factor receptor cysteine-rich domain superfamily [SSF57184] (431-543)
  IPR053215 TKL Ser/Thr protein kinase [PTHR45756] (3-544)

Radius of gyration: 40.73 Å; chains: 1; bounding box: 97×55×134 Å

pLDDT: mean 85.79, std 12.38, range [41.44, 98.38]

Organism: Entamoeba dispar (strain ATCC PRA-260 / SAW760) (NCBI:txid370354)

Foldseek 3Di:
DVVVVVVVVVVLVVLQPFQWEQPDAEVVSFTDGRDPDDSPDLDQEGEYEDEEHHEYDDPAGHHAEYEYEAEYEYAYDDYEPEYCEYAYEACHEYEYHEHYEHQAEYEYEHNAAYEYAYAYYYQAEYEYQDAAAAQGARYAYEYALHYFQFDDDPDPSRHYAYDDHPPDQAKHWHYFHFDLNSQVNPVDPRTGDGLVCQPVFNDHPFFGWHQALSSGIIMTGGPPYDDDQEHEKEFEDQEDDQGRPSDPDDRIPGNSPPSLDPDDHQGEYEYDQVAQEHEDVLDERARYEYEAEAAHEYHNDAEYVAYEYEAQYKYKYAAAQDHPDQWYWYDYDQKTKIARDDHRDMWMWHAHLVVLETEIEHAMEIDGHDDPPLDAHEYAYHEEYEYDYDDALHEYEYHYPDPQQYEYHYPPQAARQYKYAYDCSHAYDDQCRFAGIWTHHGRRGIAGQAGHPQWAQWLRRTTDHPQQADDADPRRAGDHGHQQWEQEPRSGTDGDPPQARDDYHQARQFGHWQWAADPRDTDGDDQQADTDGRRDRPGGDPPHD